Protein AF-A0AAW5SA44-F1 (afdb_monomer_lite)

Secondary structure (DSSP, 8-state):
-PPP-EEEEE-TTSEEEEEE--TTSSS--BSHHHHHHHHHHHHHHHHTGGG--EEEEEESSSSSB--B-HHHHTT--GGGHHHHHHHHHHHHHHHHHHHTSSS-EEEEE-S-EETHHHHHHHTSSEEEEE--TT--EE-GGGGGT---TTTHHHHHHHHHHHHHIIIIIITTT--B-HHHHHHTTS-SEEESSSTTHHHHHHHHHHH-TT--S-TTTSTT---TT--TTSHHHHTTTTHHHHHHHHHHTT---HHHHHHHHHHHHHTTS-HHHHHHHHHHHHHHHHTSHHHHHHHIIIIIIHHHHHTTTTSPTT-PPPPP-EEEEE--SHHHHHHHHHHHHHT-EEEEE-SSHHHHHHHHHHHHHHHHHHHHTTSS-HHHHHHHHHTEEEES-GGGGTT--EEEE---S-HHHHHHHHHTTTTTS-TT-EEEE--SSS-HHHHHTTSS-GGGEEEEEE-SSTTT--EEEEEE-TT--HHHHHHHHHHHHHTT-EEEEEE--TTTTHHHHHHHHHHHHHHHHHH-

Sequence (524 aa):
MAENTIKWDKDADGIVTLTLDDPTGSANVMNEHYKESMHNAVERLVAEKDSITGVVITSAKKTFFAGGDLKSMINLGPENAGEAFDTVEAVKRDLRALETLGKPVVAAINGAALGGGLEIALACHHRIAADVKGLVVGLPEVTLGLLPGGGGVTRTVRMFGIQNAFMNILSQGTRFKPDKAKEIGLVDELVGSVEELVPAAKAWIKANPDAHEQPWDKKGYKMPGGTPSSPALAGILPSFPALLKKQLKGAPMPAPRAILDAAVEGAQVDFDTASRIESRYFTQLVTGQVAKNMIQAFFFDLQHINGGGSRPEGIEPVKINKIGVLGAGMMGAGIAYVSAKAGFDVVLKDVSLEAAQKGKGYSEKLEAKALQRGKTTEEKSKSLLDRITPTADAADFKGVDFVIEAVFENQELKHKVFQEIEDIVEPNALLGSNTSTLPITGLATGVKRQEDFIGIHFFSPVDKMPLVEIIKGEKTSDEALARVFDYTLAIGKTPIVVNDSRGFFTSRVIGTFVNEALAMLGEG

InterPro domains:
  IPR001753 Enoyl-CoA hydratase/isomerase-like domain [PF00378] (13-205)
  IPR006176 3-hydroxyacyl-CoA dehydrogenase, NAD binding [PF02737] (322-500)
  IPR029045 ClpP/crotonase-like domain superfamily [SSF52096] (3-303)
  IPR036291 NAD(P)-binding domain superfamily [SSF51735] (319-501)
  IPR050136 Fatty acid oxidation complex subunit alpha [PTHR43612] (3-524)

Foldseek 3Di:
DADQQWDWDADPQQEIETEGHRPVDLFAALDPNCLVNLLVVLVVCLVCVVSHLEYEYAYPHQFGHDYHDLVVLLPAAPVCLVVLLVSLLSLLVSLQSNLQSQWAYEYLTQAEQEQVSLLSRLSGLAYEYEQDPHGKYARQLLLLLFFSLNCLLLSLCQVANLPCCLPPGTLHGDIDHPVVCCVSVSHVYYDHHSVVRVVVRVVVRVVCSRSRHHLQRDDPRAGHQGACPDPRCVVCVVCVVVVVCVVCVVPPRCHSVLSSVLNNVLSVDRSSVSSSSSSSSRSVRSNDPSSSVSCCVVPVVLCCQVVCVPADPPADADDFAEEEEEFLPQVSLLVLLLCLLLPHQYEYEYQALVSQVVSLVVNVVVLVVCVVVVNDDPVSSVSSSVSYHYDHDLLVLAAGQEYEYDDDQDLVVLLVSCVSNCVNHDVNHAAEYQHQFDWQQSSLVSHDCSQRGWYFHADPPNNPAQETETEDHPNHHSNNVNNSSVVSVSSRHGYDYFYTDGRTPPRVVVVVVVVVVVVVVVVD

Organism: Mycobacterium bouchedurhonense (NCBI:txid701041)

pLDDT: mean 97.74, std 2.61, range [55.84, 98.94]

Radius of gyration: 27.09 Å; chains: 1; bounding box: 65×68×72 Å

Structure (mmCIF, N/CA/C/O backbone):
data_AF-A0AAW5SA44-F1
#
_entry.id   AF-A0AAW5SA44-F1
#
loop_
_atom_site.group_PDB
_atom_site.id
_atom_site.type_symbol
_atom_site.label_atom_id
_atom_site.label_alt_id
_atom_site.label_comp_id
_atom_site.label_asym_id
_atom_site.label_entity_id
_atom_site.label_seq_id
_atom_site.pdbx_PDB_ins_code
_atom_site.Cartn_x
_atom_site.Cartn_y
_atom_site.Cartn_z
_atom_site.occupancy
_atom_site.B_iso_or_equiv
_atom_site.auth_seq_id
_atom_site.auth_comp_id
_atom_site.auth_asym_id
_atom_site.auth_atom_id
_atom_site.pdbx_PDB_model_num
ATOM 1 N N . MET A 1 1 ? 29.058 -17.565 1.183 1.00 55.84 1 MET A N 1
ATOM 2 C CA . MET A 1 1 ? 28.780 -17.842 -0.242 1.00 55.84 1 MET A CA 1
ATOM 3 C C . MET A 1 1 ? 27.317 -17.539 -0.460 1.00 55.84 1 MET A C 1
ATOM 5 O O . MET A 1 1 ? 26.548 -17.830 0.453 1.00 55.84 1 MET A O 1
ATOM 9 N N . ALA A 1 2 ? 26.940 -16.912 -1.572 1.00 70.69 2 ALA A N 1
ATOM 10 C CA . ALA A 1 2 ? 25.526 -16.719 -1.848 1.00 70.69 2 ALA A CA 1
ATOM 11 C C . ALA A 1 2 ? 24.844 -18.061 -2.127 1.00 70.69 2 ALA A C 1
ATOM 13 O O . ALA A 1 2 ? 25.444 -18.959 -2.719 1.00 70.69 2 ALA A O 1
ATOM 14 N N . GLU A 1 3 ? 23.595 -18.199 -1.692 1.00 87.25 3 GLU A N 1
ATOM 15 C CA . GLU A 1 3 ? 22.760 -19.327 -2.092 1.00 87.25 3 GLU A CA 1
ATOM 16 C C . GLU A 1 3 ? 22.156 -19.048 -3.471 1.00 87.25 3 GLU A C 1
ATOM 18 O O . GLU A 1 3 ? 21.780 -17.915 -3.774 1.00 87.25 3 GLU A O 1
ATOM 23 N N . ASN A 1 4 ? 22.066 -20.075 -4.321 1.00 94.56 4 ASN A N 1
ATOM 24 C CA . ASN A 1 4 ? 21.413 -19.926 -5.617 1.00 94.56 4 ASN A CA 1
ATOM 25 C C . ASN A 1 4 ? 19.894 -19.806 -5.424 1.00 94.56 4 ASN A C 1
ATOM 27 O O . ASN A 1 4 ? 19.254 -20.710 -4.889 1.00 94.56 4 ASN A O 1
ATOM 31 N N . THR A 1 5 ? 19.324 -18.712 -5.918 1.00 97.38 5 THR A N 1
ATOM 32 C CA . THR A 1 5 ? 17.896 -18.373 -5.805 1.00 97.38 5 THR A CA 1
ATOM 33 C C . THR A 1 5 ? 17.118 -18.629 -7.093 1.00 97.38 5 THR A C 1
ATOM 35 O O . THR A 1 5 ? 15.909 -18.406 -7.127 1.00 97.38 5 THR A O 1
ATOM 38 N N . ILE A 1 6 ? 17.778 -19.081 -8.167 1.00 98.56 6 ILE A N 1
ATOM 39 C CA . ILE A 1 6 ? 17.151 -19.283 -9.476 1.00 98.56 6 ILE A CA 1
ATOM 40 C C . ILE A 1 6 ? 17.333 -20.728 -9.927 1.00 98.56 6 ILE A C 1
ATOM 42 O O . ILE A 1 6 ? 18.444 -21.209 -10.168 1.00 98.56 6 ILE A O 1
ATOM 46 N N . LYS A 1 7 ? 16.210 -21.430 -10.082 1.00 98.50 7 LYS A N 1
ATOM 47 C CA . LYS A 1 7 ? 16.179 -22.752 -10.712 1.00 98.50 7 LYS A CA 1
ATOM 48 C C . LYS A 1 7 ? 16.150 -22.582 -12.226 1.00 98.50 7 LYS A C 1
ATOM 50 O O . LYS A 1 7 ? 15.370 -21.786 -12.745 1.00 98.50 7 LYS A O 1
ATOM 55 N N . TRP A 1 8 ? 16.987 -23.355 -12.907 1.00 98.62 8 TRP A N 1
ATOM 56 C CA . TRP A 1 8 ? 17.135 -23.342 -14.357 1.00 98.62 8 TRP A CA 1
ATOM 57 C C . TRP A 1 8 ? 16.566 -24.622 -14.964 1.00 98.62 8 TRP A C 1
ATOM 59 O O . TRP A 1 8 ? 17.039 -25.711 -14.641 1.00 98.62 8 TRP A O 1
ATOM 69 N N . ASP A 1 9 ? 15.615 -24.487 -15.881 1.00 98.69 9 ASP A N 1
ATOM 70 C CA . ASP A 1 9 ? 15.056 -25.588 -16.668 1.00 98.69 9 ASP A CA 1
ATOM 71 C C . ASP A 1 9 ? 15.071 -25.208 -18.152 1.00 98.69 9 ASP A C 1
ATOM 73 O O . ASP A 1 9 ? 14.614 -24.124 -18.499 1.00 98.69 9 ASP A O 1
ATOM 77 N N . LYS A 1 10 ? 15.613 -26.057 -19.030 1.00 98.62 10 LYS A N 1
ATOM 78 C CA . LYS A 1 10 ? 15.575 -25.853 -20.488 1.00 98.62 10 LYS A CA 1
ATOM 79 C C . LYS A 1 10 ? 14.832 -27.023 -21.109 1.00 98.62 10 LYS A C 1
ATOM 81 O O . LYS A 1 10 ? 15.277 -28.162 -20.969 1.00 98.62 10 LYS A O 1
ATOM 86 N N . ASP A 1 11 ? 13.723 -26.744 -21.783 1.00 98.12 11 ASP A N 1
ATOM 87 C CA . ASP A 1 11 ? 12.923 -27.791 -22.413 1.00 98.12 11 ASP A CA 1
ATOM 88 C C . ASP A 1 11 ? 13.463 -28.214 -23.790 1.00 98.12 11 ASP A C 1
ATOM 90 O O . ASP A 1 11 ? 14.444 -27.672 -24.306 1.00 98.12 11 ASP A O 1
ATOM 94 N N . ALA A 1 12 ? 12.819 -29.222 -24.384 1.00 97.81 12 ALA A N 1
ATOM 95 C CA . ALA A 1 12 ? 13.194 -29.760 -25.689 1.00 97.81 12 ALA A CA 1
ATOM 96 C C . ALA A 1 12 ? 13.005 -28.759 -26.847 1.00 97.81 12 ALA A C 1
ATOM 98 O O . ALA A 1 12 ? 13.610 -28.943 -27.900 1.00 97.81 12 ALA A O 1
ATOM 99 N N . ASP A 1 13 ? 12.202 -27.707 -26.653 1.00 97.44 13 ASP A N 1
ATOM 100 C CA . ASP A 1 13 ? 11.990 -26.640 -27.634 1.00 97.44 13 ASP A CA 1
ATOM 101 C C . ASP A 1 13 ? 13.023 -25.507 -27.482 1.00 97.44 13 ASP A C 1
ATOM 103 O O . ASP A 1 13 ? 12.982 -24.523 -28.224 1.00 97.44 13 ASP A O 1
ATOM 107 N N . GLY A 1 14 ? 13.951 -25.624 -26.524 1.00 98.12 14 GLY A N 1
ATOM 108 C CA . GLY A 1 14 ? 14.973 -24.622 -26.232 1.00 98.12 14 GLY A CA 1
ATOM 109 C C . GLY A 1 14 ? 14.460 -23.437 -25.412 1.00 98.12 14 GLY A C 1
ATOM 110 O O . GLY A 1 14 ? 15.155 -22.423 -25.325 1.00 98.12 14 GLY A O 1
ATOM 111 N N . ILE A 1 15 ? 13.271 -23.525 -24.808 1.00 98.81 15 ILE A N 1
ATOM 112 C CA . ILE A 1 15 ? 12.760 -22.468 -23.932 1.00 98.81 15 ILE A CA 1
ATOM 113 C C . ILE A 1 15 ? 13.328 -22.679 -22.529 1.00 98.81 15 ILE A C 1
ATOM 115 O O . ILE A 1 15 ? 13.166 -23.743 -21.927 1.00 98.81 15 ILE A O 1
ATOM 119 N N . VAL A 1 16 ? 13.971 -21.644 -21.991 1.00 98.88 16 VAL A N 1
ATOM 120 C CA . VAL A 1 16 ? 14.503 -21.648 -20.625 1.00 98.88 16 VAL A CA 1
ATOM 121 C C . VAL A 1 16 ? 13.463 -21.087 -19.663 1.00 98.88 16 VAL A C 1
ATOM 123 O O . VAL A 1 16 ? 12.975 -19.981 -19.852 1.00 98.88 16 VAL A O 1
ATOM 126 N N . THR A 1 17 ? 13.139 -21.816 -18.601 1.00 98.94 17 THR A N 1
ATOM 127 C CA . THR A 1 17 ? 12.339 -21.318 -17.478 1.00 98.94 17 THR A CA 1
ATOM 128 C C . THR A 1 17 ? 13.262 -21.006 -16.303 1.00 98.94 17 THR A C 1
ATOM 130 O O . THR A 1 17 ? 13.937 -21.894 -15.780 1.00 98.94 17 THR A O 1
ATOM 133 N N . LEU A 1 18 ? 13.286 -19.738 -15.895 1.00 98.88 18 LEU A N 1
ATOM 134 C CA . LEU A 1 18 ? 13.956 -19.250 -14.695 1.00 98.88 18 LEU A CA 1
ATOM 135 C C . LEU A 1 18 ? 12.923 -19.121 -13.577 1.00 98.88 18 LEU A C 1
ATOM 137 O O . LEU A 1 18 ? 12.064 -18.238 -13.612 1.00 98.88 18 LEU A O 1
ATOM 141 N N . THR A 1 19 ? 13.004 -20.002 -12.583 1.00 98.88 19 THR A N 1
ATOM 142 C CA . THR A 1 19 ? 12.081 -19.995 -11.442 1.00 98.88 19 THR A CA 1
ATOM 143 C C . THR A 1 19 ? 12.764 -19.389 -10.225 1.00 98.88 19 THR A C 1
ATOM 145 O O . THR A 1 19 ? 13.678 -19.992 -9.659 1.00 98.88 19 THR A O 1
ATOM 148 N N . LEU A 1 20 ? 12.301 -18.203 -9.826 1.00 98.75 20 LEU A N 1
ATOM 149 C CA . LEU A 1 20 ? 12.769 -17.455 -8.661 1.00 98.75 20 LEU A CA 1
ATOM 150 C C . LEU A 1 20 ? 12.257 -18.117 -7.371 1.00 98.75 20 LEU A C 1
ATOM 152 O O . LEU A 1 20 ? 11.045 -18.243 -7.161 1.00 98.75 20 LEU A O 1
ATOM 156 N N . ASP A 1 21 ? 13.175 -18.548 -6.513 1.00 98.38 21 ASP A N 1
ATOM 157 C CA . ASP A 1 21 ? 12.880 -19.291 -5.291 1.00 98.38 21 ASP A CA 1
ATOM 158 C C . ASP A 1 21 ? 13.992 -19.110 -4.247 1.00 98.38 21 ASP A C 1
ATOM 160 O O . ASP A 1 21 ? 14.782 -20.019 -4.005 1.00 98.38 21 ASP A O 1
ATOM 164 N N . ASP A 1 22 ? 14.068 -17.929 -3.629 1.00 97.50 22 ASP A N 1
ATOM 165 C CA . ASP A 1 22 ? 15.044 -17.653 -2.569 1.00 97.50 22 ASP A CA 1
ATOM 166 C C . ASP A 1 22 ? 14.786 -18.563 -1.346 1.00 97.50 22 ASP A C 1
ATOM 168 O O . ASP A 1 22 ? 13.740 -18.431 -0.698 1.00 97.50 22 ASP A O 1
ATOM 172 N N . PRO A 1 23 ? 15.683 -19.506 -1.010 1.00 95.31 23 PRO A N 1
ATOM 173 C CA . PRO A 1 23 ? 15.482 -20.444 0.099 1.00 95.31 23 PRO A CA 1
ATOM 174 C C . PRO A 1 23 ? 15.553 -19.776 1.482 1.00 95.31 23 PRO A C 1
ATOM 176 O O . PRO A 1 23 ? 15.080 -20.355 2.460 1.00 95.31 23 PRO A O 1
ATOM 179 N N . THR A 1 24 ? 16.093 -18.558 1.574 1.00 94.25 24 THR A N 1
ATOM 180 C CA . THR A 1 24 ? 16.321 -17.849 2.842 1.00 94.25 24 THR A CA 1
ATOM 181 C C . THR A 1 24 ? 15.087 -17.098 3.351 1.00 94.25 24 THR A C 1
ATOM 183 O O . THR A 1 24 ? 15.065 -16.626 4.491 1.00 94.25 24 THR A O 1
ATOM 186 N N . GLY A 1 25 ? 14.035 -16.991 2.532 1.00 91.88 25 GLY A N 1
ATOM 187 C CA . GLY A 1 25 ? 12.852 -16.196 2.844 1.00 91.88 25 GLY A CA 1
ATOM 188 C C . GLY A 1 25 ? 11.547 -16.734 2.261 1.00 91.88 25 GLY A C 1
ATOM 189 O O . GLY A 1 25 ? 11.496 -17.581 1.369 1.00 91.88 25 GLY A O 1
ATOM 190 N N . SER A 1 26 ? 10.437 -16.196 2.770 1.00 92.75 26 SER A N 1
ATOM 191 C CA . SER A 1 26 ? 9.086 -16.501 2.278 1.00 92.75 26 SER A CA 1
ATOM 192 C C . SER A 1 26 ? 8.717 -15.748 0.992 1.00 92.75 26 SER A C 1
ATOM 194 O O . SER A 1 26 ? 7.693 -16.053 0.377 1.00 92.75 26 SER A O 1
ATOM 196 N N . ALA A 1 27 ? 9.545 -14.788 0.572 1.00 95.88 27 ALA A N 1
ATOM 197 C CA . ALA A 1 27 ? 9.389 -14.000 -0.642 1.00 95.88 27 ALA A CA 1
ATOM 198 C C . ALA A 1 27 ? 10.753 -13.758 -1.299 1.00 95.88 27 ALA A C 1
ATOM 200 O O . ALA A 1 27 ? 11.758 -13.629 -0.605 1.00 95.88 27 ALA A O 1
ATOM 201 N N . ASN A 1 28 ? 10.760 -13.647 -2.627 1.00 98.31 28 ASN A N 1
ATOM 202 C CA . ASN A 1 28 ? 11.947 -13.249 -3.380 1.00 98.31 28 ASN A CA 1
ATOM 203 C C . ASN A 1 28 ? 12.173 -11.737 -3.230 1.00 98.31 28 ASN A C 1
ATOM 205 O O . ASN A 1 28 ? 11.226 -10.961 -3.400 1.00 98.31 28 ASN A O 1
ATOM 209 N N . VAL A 1 29 ? 13.405 -11.322 -2.939 1.00 97.50 29 VAL A N 1
ATOM 210 C CA . VAL A 1 29 ? 13.811 -9.913 -2.799 1.00 97.50 29 VAL A CA 1
ATOM 211 C C . VAL A 1 29 ? 15.125 -9.662 -3.533 1.00 97.50 29 VAL A C 1
ATOM 213 O O . VAL A 1 29 ? 15.903 -10.583 -3.764 1.00 97.50 29 VAL A O 1
ATOM 216 N N . MET A 1 30 ? 15.389 -8.410 -3.900 1.00 96.88 30 MET A N 1
ATOM 217 C CA . MET A 1 30 ? 16.596 -8.000 -4.625 1.00 96.88 30 MET A CA 1
ATOM 218 C C . MET A 1 30 ? 17.786 -7.843 -3.663 1.00 96.88 30 MET A C 1
ATOM 220 O O . MET A 1 30 ? 18.301 -6.744 -3.462 1.00 96.88 30 MET A O 1
ATOM 224 N N . ASN A 1 31 ? 18.159 -8.945 -3.013 1.00 95.62 31 ASN A N 1
ATOM 225 C CA . ASN A 1 31 ? 19.308 -9.070 -2.114 1.00 95.62 31 ASN A CA 1
ATOM 226 C C . ASN A 1 31 ? 20.566 -9.534 -2.880 1.00 95.62 31 ASN A C 1
ATOM 228 O O . ASN A 1 31 ? 20.547 -9.701 -4.101 1.00 95.62 31 ASN A O 1
ATOM 232 N N . GLU A 1 32 ? 21.669 -9.759 -2.162 1.00 95.31 32 GLU A N 1
ATOM 233 C CA . GLU A 1 32 ? 22.916 -10.263 -2.755 1.00 95.31 32 GLU A CA 1
ATOM 234 C C . GLU A 1 32 ? 22.737 -11.619 -3.454 1.00 95.31 32 GLU A C 1
ATOM 236 O O . GLU A 1 32 ? 23.250 -11.819 -4.552 1.00 95.31 32 GLU A O 1
ATOM 241 N N . HIS A 1 33 ? 21.945 -12.521 -2.866 1.00 95.75 33 HIS A N 1
ATOM 242 C CA . HIS A 1 33 ? 21.687 -13.847 -3.426 1.00 95.75 33 HIS A CA 1
ATOM 243 C C . HIS A 1 33 ? 20.988 -13.777 -4.783 1.00 95.75 33 HIS A C 1
ATOM 245 O O . HIS A 1 33 ? 21.407 -14.441 -5.732 1.00 95.75 33 HIS A O 1
ATOM 251 N N . TYR A 1 34 ? 19.962 -12.935 -4.903 1.00 97.94 34 TYR A N 1
ATOM 252 C CA . TYR A 1 34 ? 19.300 -12.664 -6.173 1.00 97.94 34 TYR A CA 1
ATOM 253 C C . TYR A 1 34 ? 20.266 -12.071 -7.199 1.00 97.94 34 TYR A C 1
ATOM 255 O O . TYR A 1 34 ? 20.291 -12.549 -8.331 1.00 97.94 34 TYR A O 1
ATOM 263 N N . LYS A 1 35 ? 21.062 -11.059 -6.821 1.00 97.12 35 LYS A N 1
ATOM 264 C CA . LYS A 1 35 ? 21.993 -10.395 -7.747 1.00 97.12 35 LYS A CA 1
ATOM 265 C C . LYS A 1 35 ? 22.977 -11.395 -8.350 1.00 97.12 35 LYS A C 1
ATOM 267 O O . LYS A 1 35 ? 23.066 -11.490 -9.568 1.00 97.12 35 LYS A O 1
ATOM 272 N N . GLU A 1 36 ? 23.648 -12.185 -7.513 1.00 97.88 36 GLU A N 1
ATOM 273 C CA . GLU A 1 36 ? 24.603 -13.195 -7.981 1.00 97.88 36 GLU A CA 1
ATOM 274 C C . GLU A 1 36 ? 23.913 -14.284 -8.821 1.00 97.88 36 GLU A C 1
ATOM 276 O O . GLU A 1 36 ? 24.396 -14.657 -9.890 1.00 97.88 36 GLU A O 1
ATOM 281 N N . SER A 1 37 ? 22.739 -14.761 -8.391 1.00 98.44 37 SER A N 1
ATOM 282 C CA . SER A 1 37 ? 21.995 -15.805 -9.113 1.00 98.44 37 SER A CA 1
ATOM 283 C C . SER A 1 37 ? 21.502 -15.334 -10.483 1.00 98.44 37 SER A C 1
ATOM 285 O O . SER A 1 37 ? 21.607 -16.072 -11.462 1.00 98.44 37 SER A O 1
ATOM 287 N N . MET A 1 38 ? 20.958 -14.115 -10.561 1.00 98.56 38 MET A N 1
ATOM 288 C CA . MET A 1 38 ? 20.470 -13.527 -11.808 1.00 98.56 38 MET A CA 1
ATOM 289 C C . MET A 1 38 ? 21.624 -13.237 -12.758 1.00 98.56 38 MET A C 1
ATOM 291 O O . MET A 1 38 ? 21.518 -13.574 -13.933 1.00 98.56 38 MET A O 1
ATOM 295 N N . HIS A 1 39 ? 22.736 -12.701 -12.254 1.00 98.50 39 HIS A N 1
ATOM 296 C CA . HIS A 1 39 ? 23.935 -12.485 -13.054 1.00 98.50 39 HIS A CA 1
ATOM 297 C C . HIS A 1 39 ? 24.415 -13.791 -13.703 1.00 98.50 39 HIS A C 1
ATOM 299 O O . HIS A 1 39 ? 24.497 -13.880 -14.927 1.00 98.50 39 HIS A O 1
ATOM 305 N N . ASN A 1 40 ? 24.602 -14.846 -12.902 1.00 98.56 40 ASN A N 1
ATOM 306 C CA . ASN A 1 40 ? 25.014 -16.165 -13.391 1.00 98.56 40 ASN A CA 1
ATOM 307 C C . ASN A 1 40 ? 24.010 -16.761 -14.394 1.00 98.56 40 ASN A C 1
ATOM 309 O O . ASN A 1 40 ? 24.399 -17.376 -15.390 1.00 98.56 40 ASN A O 1
ATOM 313 N N . ALA A 1 41 ? 22.707 -16.584 -14.152 1.00 98.75 41 ALA A N 1
ATOM 314 C CA . ALA A 1 41 ? 21.671 -17.022 -15.078 1.00 98.75 41 ALA A CA 1
ATOM 315 C C . ALA A 1 41 ? 21.763 -16.266 -16.417 1.00 98.75 41 ALA A C 1
ATOM 317 O O . ALA A 1 41 ? 21.749 -16.880 -17.483 1.00 98.75 41 ALA A O 1
ATOM 318 N N . VAL A 1 42 ? 21.906 -14.944 -16.388 1.00 98.56 42 VAL A N 1
ATOM 319 C CA . VAL A 1 42 ? 22.016 -14.120 -17.596 1.00 98.56 42 VAL A CA 1
ATOM 320 C C . VAL A 1 42 ? 23.297 -14.429 -18.373 1.00 98.56 42 VAL A C 1
ATOM 322 O O . VAL A 1 42 ? 23.230 -14.601 -19.590 1.00 98.56 42 VAL A O 1
ATOM 325 N N . GLU A 1 43 ? 24.442 -14.598 -17.708 1.00 98.56 43 GLU A N 1
ATOM 326 C CA . GLU A 1 43 ? 25.677 -15.037 -18.371 1.00 98.56 43 GLU A CA 1
ATOM 327 C C . GLU A 1 43 ? 25.490 -16.385 -19.074 1.00 98.56 43 GLU A C 1
ATOM 329 O O . GLU A 1 43 ? 25.887 -16.557 -20.230 1.00 98.56 43 GLU A O 1
ATOM 334 N N . ARG A 1 44 ? 24.804 -17.326 -18.417 1.00 98.62 44 ARG A N 1
ATOM 335 C CA . ARG A 1 44 ? 24.471 -18.620 -19.012 1.00 98.62 44 ARG A CA 1
ATOM 336 C C . ARG A 1 44 ? 23.517 -18.490 -20.204 1.00 98.62 44 ARG A C 1
ATOM 338 O O . ARG A 1 44 ? 23.704 -19.199 -21.191 1.00 98.62 44 ARG A O 1
ATOM 345 N N . LEU A 1 45 ? 22.534 -17.584 -20.155 1.00 98.69 45 LEU A N 1
ATOM 346 C CA . LEU A 1 45 ? 21.631 -17.312 -21.285 1.00 98.69 45 LEU A CA 1
ATOM 347 C C . LEU A 1 45 ? 22.424 -16.813 -22.499 1.00 98.69 45 LEU A C 1
ATOM 349 O O . LEU A 1 45 ? 22.190 -17.268 -23.617 1.00 98.69 45 LEU A O 1
ATOM 353 N N . VAL A 1 46 ? 23.384 -15.911 -22.279 1.00 98.00 46 VAL A N 1
ATOM 354 C CA . VAL A 1 46 ? 24.252 -15.376 -23.337 1.00 98.00 46 VAL A CA 1
ATOM 355 C C . VAL A 1 46 ? 25.177 -16.461 -23.896 1.00 98.00 46 VAL A C 1
ATOM 357 O O . VAL A 1 46 ? 25.337 -16.558 -25.114 1.00 98.00 46 VAL A O 1
ATOM 360 N N . ALA A 1 47 ? 25.758 -17.297 -23.033 1.00 98.38 47 ALA A N 1
ATOM 361 C CA . ALA A 1 47 ? 26.658 -18.375 -23.436 1.00 98.38 47 ALA A CA 1
ATOM 362 C C . ALA A 1 47 ? 25.945 -19.488 -24.226 1.00 98.38 47 ALA A C 1
ATOM 364 O O . ALA A 1 47 ? 26.492 -20.002 -25.199 1.00 98.38 47 ALA A O 1
ATOM 365 N N . GLU A 1 48 ? 24.717 -19.851 -23.842 1.00 98.19 48 GLU A N 1
ATOM 366 C CA . GLU A 1 48 ? 23.932 -20.920 -24.478 1.00 98.19 48 GLU A CA 1
ATOM 367 C C . GLU A 1 48 ? 22.954 -20.413 -25.561 1.00 98.19 48 GLU A C 1
ATOM 369 O O . GLU A 1 48 ? 22.123 -21.193 -26.045 1.00 98.19 48 GLU A O 1
ATOM 374 N N . LYS A 1 49 ? 23.053 -19.134 -25.963 1.00 96.19 49 LYS A N 1
ATOM 375 C CA . LYS A 1 49 ? 22.072 -18.414 -26.804 1.00 96.19 49 LYS A CA 1
ATOM 376 C C . LYS A 1 49 ? 21.668 -19.134 -28.095 1.00 96.19 49 LYS A C 1
ATOM 378 O O . LYS A 1 49 ? 20.527 -19.008 -28.536 1.00 96.19 49 LYS A O 1
ATOM 383 N N . ASP A 1 50 ? 22.589 -19.886 -28.699 1.00 97.62 50 ASP A N 1
ATOM 384 C CA . ASP A 1 50 ? 22.370 -20.568 -29.981 1.00 97.62 50 ASP A CA 1
ATOM 385 C C . ASP A 1 50 ? 21.390 -21.743 -29.838 1.00 97.62 50 ASP A C 1
ATOM 387 O O . ASP A 1 50 ? 20.711 -22.110 -30.793 1.00 97.62 50 ASP A O 1
ATOM 391 N N . SER A 1 51 ? 21.280 -22.303 -28.628 1.00 97.94 51 SER A N 1
ATOM 392 C CA . SER A 1 51 ? 20.345 -23.382 -28.284 1.00 97.94 51 SER A CA 1
ATOM 393 C C . SER A 1 51 ? 19.069 -22.897 -27.588 1.00 97.94 51 SER A C 1
ATOM 395 O O . SER A 1 51 ? 18.228 -23.717 -27.223 1.00 97.94 51 SER A O 1
ATOM 397 N N . ILE A 1 52 ? 18.939 -21.584 -27.369 1.00 98.62 52 ILE A N 1
ATOM 398 C CA . ILE A 1 52 ? 17.820 -20.974 -26.651 1.00 98.62 52 ILE A CA 1
ATOM 399 C C . ILE A 1 52 ? 16.880 -20.295 -27.648 1.00 98.62 52 ILE A C 1
ATOM 401 O O . ILE A 1 52 ? 17.298 -19.517 -28.512 1.00 98.62 52 ILE A O 1
ATOM 405 N N . THR A 1 53 ? 15.588 -20.579 -27.517 1.00 98.56 53 THR A N 1
ATOM 406 C CA . THR A 1 53 ? 14.523 -20.034 -28.374 1.00 98.56 53 THR A CA 1
ATOM 407 C C . THR A 1 53 ? 13.675 -18.980 -27.665 1.00 98.56 53 THR A C 1
A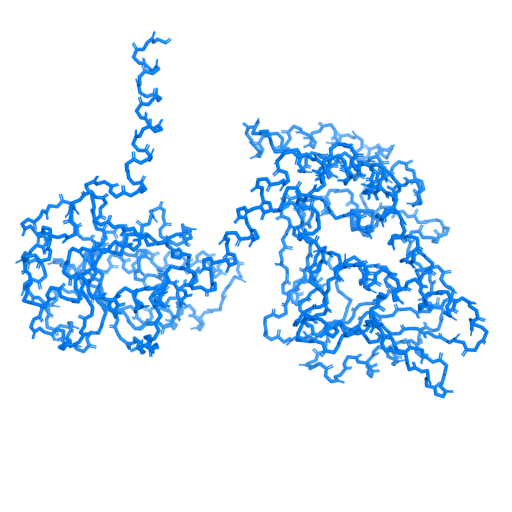TOM 409 O O . THR A 1 53 ? 13.107 -18.120 -28.329 1.00 98.56 53 THR A O 1
ATOM 412 N N . GLY A 1 54 ? 13.652 -18.978 -26.332 1.00 98.75 54 GLY A N 1
ATOM 413 C CA . GLY A 1 54 ? 12.979 -17.972 -25.515 1.00 98.75 54 GLY A CA 1
ATOM 414 C C . GLY A 1 54 ? 13.196 -18.208 -24.025 1.00 98.75 54 GLY A C 1
ATOM 415 O O . GLY A 1 54 ? 13.778 -19.218 -23.625 1.00 98.75 54 GLY A O 1
ATOM 416 N N . VAL A 1 55 ? 12.729 -17.273 -23.200 1.00 98.94 55 VAL A N 1
ATOM 417 C CA . VAL A 1 55 ? 12.874 -17.335 -21.740 1.00 98.94 55 VAL A CA 1
ATOM 418 C C . VAL A 1 55 ? 11.539 -17.056 -21.049 1.00 98.94 55 VAL A C 1
ATOM 420 O O . VAL A 1 55 ? 10.828 -16.121 -21.402 1.00 98.94 55 VAL A O 1
ATOM 423 N N . VAL A 1 56 ? 11.205 -17.838 -20.028 1.00 98.94 56 VAL A N 1
ATOM 424 C CA . VAL A 1 56 ? 10.100 -17.574 -19.102 1.00 98.94 56 VAL A CA 1
ATOM 425 C C . VAL A 1 56 ? 10.685 -17.274 -17.728 1.00 98.94 56 VAL A C 1
ATOM 427 O O . VAL A 1 56 ? 11.479 -18.060 -17.220 1.00 98.94 56 VAL A O 1
ATOM 430 N N . ILE A 1 57 ? 10.279 -16.171 -17.104 1.00 98.94 57 ILE A N 1
ATOM 431 C CA . ILE A 1 57 ? 10.598 -15.869 -15.703 1.00 98.94 57 ILE A CA 1
ATOM 432 C C . ILE A 1 57 ? 9.348 -16.089 -14.863 1.00 98.94 57 ILE A C 1
ATOM 434 O O . ILE A 1 57 ? 8.307 -15.490 -15.124 1.00 98.94 57 ILE A O 1
ATOM 438 N N . THR A 1 58 ? 9.444 -16.932 -13.839 1.00 98.88 58 THR A N 1
ATOM 439 C CA . THR A 1 58 ? 8.344 -17.222 -12.911 1.00 98.88 58 THR A CA 1
ATOM 440 C C . THR A 1 58 ? 8.850 -17.346 -11.473 1.00 98.88 58 THR A C 1
ATOM 442 O O . THR A 1 58 ? 10.042 -17.204 -11.217 1.00 98.88 58 THR A O 1
ATOM 445 N N . SER A 1 59 ? 7.961 -17.589 -10.513 1.00 98.75 59 SER A N 1
ATOM 446 C CA . SER A 1 59 ? 8.300 -17.706 -9.091 1.00 98.75 59 SER A CA 1
ATOM 447 C C . SER A 1 59 ? 7.668 -18.947 -8.473 1.00 98.75 59 SER A C 1
ATOM 449 O O . SER A 1 59 ? 6.527 -19.290 -8.775 1.00 98.75 59 SER A O 1
ATOM 451 N N . ALA A 1 60 ? 8.404 -19.592 -7.566 1.00 98.31 60 ALA A N 1
ATOM 452 C CA . ALA A 1 60 ? 7.896 -20.694 -6.748 1.00 98.31 60 ALA A CA 1
ATOM 453 C C . ALA A 1 60 ? 7.263 -20.226 -5.419 1.00 98.31 60 ALA A C 1
ATOM 455 O O . ALA A 1 60 ? 6.755 -21.044 -4.651 1.00 98.31 60 ALA A O 1
ATOM 456 N N . LYS A 1 61 ? 7.301 -18.922 -5.112 1.00 97.94 61 LYS A N 1
ATOM 457 C CA . LYS A 1 61 ? 6.715 -18.346 -3.889 1.00 97.94 61 LYS A CA 1
ATOM 458 C C . LYS A 1 61 ? 5.238 -17.992 -4.094 1.00 97.94 61 LYS A C 1
ATOM 460 O O . LYS A 1 61 ? 4.737 -17.990 -5.209 1.00 97.94 61 LYS A O 1
ATOM 465 N N . LYS A 1 62 ? 4.529 -17.623 -3.017 1.00 96.50 62 LYS A N 1
ATOM 466 C CA . LYS A 1 62 ? 3.144 -17.097 -3.109 1.00 96.50 62 LYS A CA 1
ATOM 467 C C . LYS A 1 62 ? 3.065 -15.749 -3.837 1.00 96.50 62 LYS A C 1
ATOM 469 O O . LYS A 1 62 ? 2.030 -15.403 -4.396 1.00 96.50 62 LYS A O 1
ATOM 474 N N . THR A 1 63 ? 4.133 -14.962 -3.771 1.00 97.31 63 THR A N 1
ATOM 475 C CA . THR A 1 63 ? 4.304 -13.718 -4.525 1.00 97.31 63 THR A CA 1
ATOM 476 C C . THR A 1 63 ? 5.275 -13.950 -5.678 1.00 97.31 63 THR A C 1
ATOM 478 O O . THR A 1 63 ? 6.076 -14.885 -5.647 1.00 97.31 63 THR A O 1
ATOM 481 N N . PHE A 1 64 ? 5.224 -13.097 -6.700 1.00 98.69 64 PHE A N 1
ATOM 482 C CA . PHE A 1 64 ? 6.197 -13.160 -7.784 1.00 98.69 64 PHE A CA 1
ATOM 483 C C . PHE A 1 64 ? 7.563 -12.695 -7.268 1.00 98.69 64 PHE A C 1
ATOM 485 O O . PHE A 1 64 ? 8.517 -13.472 -7.202 1.00 98.69 64 PHE A O 1
ATOM 492 N N . PHE A 1 65 ? 7.631 -11.438 -6.818 1.00 98.69 65 PHE A N 1
ATOM 493 C CA . PHE A 1 65 ? 8.849 -10.825 -6.295 1.00 98.69 65 PHE A CA 1
ATOM 494 C C . PHE A 1 65 ? 8.514 -9.531 -5.529 1.00 98.69 65 PHE A C 1
ATOM 496 O O . PHE A 1 65 ? 7.671 -8.743 -5.968 1.00 98.69 65 PHE A O 1
ATOM 503 N N . ALA A 1 66 ? 9.146 -9.317 -4.372 1.00 95.75 66 ALA A N 1
ATOM 504 C CA . ALA A 1 66 ? 8.731 -8.337 -3.360 1.00 95.75 66 ALA A CA 1
ATOM 505 C C . ALA A 1 66 ? 9.597 -7.062 -3.281 1.00 95.75 66 ALA A C 1
ATOM 507 O O . ALA A 1 66 ? 9.489 -6.307 -2.317 1.00 95.75 66 ALA A O 1
ATOM 508 N N . GLY A 1 67 ? 10.411 -6.794 -4.302 1.00 94.88 67 GLY A N 1
ATOM 509 C CA . GLY A 1 67 ? 11.153 -5.540 -4.451 1.00 94.88 67 GLY A CA 1
ATOM 510 C C . GLY A 1 67 ? 12.552 -5.562 -3.833 1.00 94.88 67 GLY A C 1
ATOM 511 O O . GLY A 1 67 ? 13.179 -6.616 -3.733 1.00 94.88 67 GLY A O 1
ATOM 512 N N . GLY A 1 68 ? 13.061 -4.376 -3.488 1.00 94.75 68 GLY A N 1
ATOM 513 C CA . GLY A 1 68 ? 14.414 -4.171 -2.961 1.00 94.75 68 GLY A CA 1
ATOM 514 C C . GLY A 1 68 ? 14.643 -4.746 -1.561 1.00 94.75 68 GLY A C 1
ATOM 515 O O . GLY A 1 68 ? 13.710 -4.855 -0.765 1.00 94.75 68 GLY A O 1
ATOM 516 N N . ASP A 1 69 ? 15.897 -5.063 -1.233 1.00 96.12 69 ASP A N 1
ATOM 517 C CA . ASP A 1 69 ? 16.281 -5.433 0.132 1.00 96.12 69 ASP A CA 1
ATOM 518 C C . ASP A 1 69 ? 16.403 -4.200 1.046 1.00 96.12 69 ASP A C 1
ATOM 520 O O . ASP A 1 69 ? 17.467 -3.601 1.220 1.00 96.12 69 ASP A O 1
ATOM 524 N N . LEU A 1 70 ? 15.281 -3.825 1.659 1.00 96.06 70 LEU A N 1
ATOM 525 C CA . LEU A 1 70 ? 15.192 -2.653 2.533 1.00 96.06 70 LEU A CA 1
ATOM 526 C C . LEU A 1 70 ? 16.011 -2.784 3.826 1.00 96.06 70 LEU A C 1
ATOM 528 O O . LEU A 1 70 ? 16.359 -1.760 4.416 1.00 96.06 70 LEU A O 1
ATOM 532 N N . LYS A 1 71 ? 16.359 -4.011 4.247 1.00 94.88 71 LYS A N 1
ATOM 533 C CA . LYS A 1 71 ? 17.254 -4.246 5.395 1.00 94.88 71 LYS A CA 1
ATOM 534 C C . LYS A 1 71 ? 18.664 -3.771 5.098 1.00 94.88 71 LYS A C 1
ATOM 536 O O . LYS A 1 71 ? 19.291 -3.176 5.967 1.00 94.88 71 LYS A O 1
ATOM 541 N N . SER A 1 72 ? 19.136 -3.982 3.876 1.00 93.81 72 SER A N 1
ATOM 542 C CA . SER A 1 72 ? 20.429 -3.461 3.440 1.00 93.81 72 SER A CA 1
ATOM 543 C C . SER A 1 72 ? 20.344 -1.964 3.131 1.00 93.81 72 SER A C 1
ATOM 545 O O . SER A 1 72 ? 21.172 -1.189 3.604 1.00 93.81 72 SER A O 1
ATOM 547 N N . MET A 1 73 ? 19.302 -1.526 2.412 1.00 96.00 73 MET A N 1
ATOM 548 C CA . MET A 1 73 ? 19.190 -0.136 1.945 1.00 96.00 73 MET A CA 1
ATOM 549 C C . MET A 1 73 ? 19.108 0.908 3.067 1.00 96.00 73 MET A C 1
ATOM 551 O O . MET A 1 73 ? 19.694 1.977 2.924 1.00 96.00 73 MET A O 1
ATOM 555 N N . ILE A 1 74 ? 18.424 0.627 4.186 1.00 96.38 74 ILE A N 1
ATOM 556 C CA . ILE A 1 74 ? 18.293 1.597 5.293 1.00 96.38 74 ILE A CA 1
ATOM 557 C C . ILE A 1 74 ? 19.648 1.986 5.916 1.00 96.38 74 ILE A C 1
ATOM 559 O O . ILE A 1 74 ? 19.789 3.077 6.474 1.00 96.38 74 ILE A O 1
ATOM 563 N N . ASN A 1 75 ? 20.654 1.119 5.783 1.00 96.81 75 ASN A N 1
ATOM 564 C CA . ASN A 1 75 ? 21.987 1.319 6.346 1.00 96.81 75 ASN A CA 1
ATOM 565 C C . ASN A 1 75 ? 22.919 2.130 5.435 1.00 96.81 75 ASN A C 1
ATOM 567 O O . ASN A 1 75 ? 23.990 2.527 5.882 1.00 96.81 75 ASN A O 1
ATOM 571 N N . LEU A 1 76 ? 22.526 2.420 4.190 1.00 96.75 76 LEU A N 1
ATOM 572 C CA . LEU A 1 76 ? 23.370 3.151 3.246 1.00 96.75 76 LEU A CA 1
ATOM 573 C C . LEU A 1 76 ? 23.469 4.635 3.628 1.00 96.75 76 LEU A C 1
ATOM 575 O O . LEU A 1 76 ? 22.463 5.329 3.802 1.00 96.75 76 LEU A O 1
ATOM 579 N N . GLY A 1 77 ? 24.693 5.134 3.787 1.00 96.38 77 GLY A N 1
ATOM 580 C CA . GLY A 1 77 ? 25.000 6.550 3.999 1.00 96.38 77 GLY A CA 1
ATOM 581 C C . GLY A 1 77 ? 25.627 7.212 2.767 1.00 96.38 77 GLY A C 1
ATOM 582 O O . GLY A 1 77 ? 25.901 6.535 1.772 1.00 96.38 77 GLY A O 1
ATOM 583 N N . PRO A 1 78 ? 25.867 8.537 2.800 1.00 97.81 78 PRO A N 1
ATOM 584 C CA . PRO A 1 78 ? 26.583 9.250 1.738 1.00 97.81 78 PRO A CA 1
ATOM 585 C C . PRO A 1 78 ? 27.935 8.618 1.360 1.00 97.81 78 PRO A C 1
ATOM 587 O O . PRO A 1 78 ? 28.327 8.644 0.196 1.00 97.81 78 PRO A O 1
ATOM 590 N N . GLU A 1 79 ? 28.627 8.011 2.322 1.00 97.69 79 GLU A N 1
ATOM 591 C CA . GLU A 1 79 ? 29.878 7.272 2.145 1.00 97.69 79 GLU A CA 1
ATOM 592 C C . GLU A 1 79 ? 29.732 6.009 1.279 1.00 97.69 79 GLU A C 1
ATOM 594 O O . GLU A 1 79 ? 30.688 5.616 0.614 1.00 97.69 79 GLU A O 1
ATOM 599 N N . ASN A 1 80 ? 28.535 5.412 1.220 1.00 97.69 80 ASN A N 1
ATOM 600 C CA . ASN A 1 80 ? 28.232 4.232 0.405 1.00 97.69 80 ASN A CA 1
ATOM 601 C C . ASN A 1 80 ? 27.680 4.587 -0.984 1.00 97.69 80 ASN A C 1
ATOM 603 O O . ASN A 1 80 ? 27.247 3.698 -1.714 1.00 97.69 80 ASN A O 1
ATOM 607 N N . ALA A 1 81 ? 27.650 5.867 -1.376 1.00 98.31 81 ALA A N 1
ATOM 608 C CA . ALA A 1 81 ? 26.997 6.286 -2.618 1.00 98.31 81 ALA A CA 1
ATOM 609 C C . ALA A 1 81 ? 27.546 5.570 -3.868 1.00 98.31 81 ALA A C 1
ATOM 611 O O . ALA A 1 81 ? 26.768 5.192 -4.743 1.00 98.31 81 ALA A O 1
ATOM 612 N N . GLY A 1 82 ? 28.865 5.349 -3.937 1.00 98.38 82 GLY A N 1
ATOM 613 C CA . GLY A 1 82 ? 29.491 4.598 -5.032 1.00 98.38 82 GLY A CA 1
ATOM 614 C C . GLY A 1 82 ? 29.005 3.148 -5.095 1.00 98.38 82 GLY A C 1
ATOM 615 O O . GLY A 1 82 ? 28.499 2.715 -6.121 1.00 98.38 82 GLY A O 1
ATOM 616 N N . GLU A 1 83 ? 29.050 2.440 -3.967 1.00 97.25 83 GLU A N 1
ATOM 617 C CA . GLU A 1 83 ? 28.583 1.051 -3.850 1.00 97.25 83 GLU A CA 1
ATOM 618 C C . GLU A 1 83 ? 27.090 0.905 -4.188 1.00 97.25 83 GLU A C 1
ATOM 620 O O . GLU A 1 83 ? 26.690 -0.015 -4.906 1.00 97.25 83 GLU A O 1
ATOM 625 N N . ALA A 1 84 ? 26.259 1.833 -3.707 1.00 97.62 84 ALA A N 1
ATOM 626 C CA . ALA A 1 84 ? 24.829 1.854 -3.995 1.00 97.62 84 ALA A CA 1
ATOM 627 C C . ALA A 1 84 ? 24.555 2.063 -5.494 1.00 97.62 84 ALA A C 1
ATOM 629 O O . ALA A 1 84 ? 23.686 1.397 -6.060 1.00 97.62 84 ALA A O 1
ATOM 630 N N . PHE A 1 85 ? 25.311 2.962 -6.136 1.00 98.75 85 PHE A N 1
ATOM 631 C CA . PHE A 1 85 ? 25.242 3.205 -7.577 1.00 98.75 85 PHE A CA 1
ATOM 632 C C . PHE A 1 85 ? 25.675 1.970 -8.381 1.00 98.75 85 PHE A C 1
ATOM 634 O O . PHE A 1 85 ? 24.940 1.521 -9.259 1.00 98.75 85 PHE A O 1
ATOM 641 N N . ASP A 1 86 ? 26.822 1.381 -8.047 1.00 98.50 86 ASP A N 1
ATOM 642 C CA . ASP A 1 86 ? 27.355 0.208 -8.746 1.00 98.50 86 ASP A CA 1
ATOM 643 C C . ASP A 1 86 ? 26.423 -1.002 -8.602 1.00 98.50 86 ASP A C 1
ATOM 645 O O . ASP A 1 86 ? 26.196 -1.741 -9.561 1.00 98.50 86 ASP A O 1
ATOM 649 N N . THR A 1 87 ? 25.815 -1.169 -7.423 1.00 97.56 87 THR A N 1
ATOM 650 C CA . THR A 1 87 ? 24.836 -2.230 -7.160 1.00 97.56 87 THR A CA 1
ATOM 651 C C . THR A 1 87 ? 23.621 -2.119 -8.077 1.00 97.56 87 THR A C 1
ATOM 653 O O . THR A 1 87 ? 23.214 -3.112 -8.683 1.00 97.56 87 THR A O 1
ATOM 656 N N . VAL A 1 88 ? 23.024 -0.929 -8.189 1.00 98.06 88 VAL A N 1
ATOM 657 C CA . VAL A 1 88 ? 21.819 -0.750 -9.007 1.00 98.06 88 VAL A CA 1
ATOM 658 C C . VAL A 1 88 ? 22.130 -0.782 -10.510 1.00 98.06 88 VAL A C 1
ATOM 660 O O . VAL A 1 88 ? 21.342 -1.324 -11.286 1.00 98.06 88 VAL A O 1
ATOM 663 N N . GLU A 1 89 ? 23.304 -0.300 -10.935 1.00 98.81 89 GLU A N 1
ATOM 664 C CA . GLU A 1 89 ? 23.773 -0.452 -12.320 1.00 98.81 89 GLU A CA 1
ATOM 665 C C . GLU A 1 89 ? 24.007 -1.927 -12.680 1.00 98.81 89 GLU A C 1
ATOM 667 O O . GLU A 1 89 ? 23.637 -2.347 -13.776 1.00 98.81 89 GLU A O 1
ATOM 672 N N . ALA A 1 90 ? 24.568 -2.735 -11.770 1.00 98.38 90 ALA A N 1
ATOM 673 C CA . ALA A 1 90 ? 24.767 -4.168 -11.995 1.00 98.38 90 ALA A CA 1
ATOM 674 C C . ALA A 1 90 ? 23.433 -4.901 -12.204 1.00 98.38 90 ALA A C 1
ATOM 676 O O . ALA A 1 90 ? 23.285 -5.622 -13.189 1.00 98.38 90 ALA A O 1
ATOM 677 N N . VAL A 1 91 ? 22.435 -4.635 -11.350 1.00 98.12 91 VAL A N 1
ATOM 678 C CA . VAL A 1 91 ? 21.072 -5.169 -11.522 1.00 98.12 91 VAL A CA 1
ATOM 679 C C . VAL A 1 91 ? 20.515 -4.800 -12.896 1.00 98.12 91 VAL A C 1
ATOM 681 O O . VAL A 1 91 ? 20.007 -5.655 -13.623 1.00 98.12 91 VAL A O 1
ATOM 684 N N . LYS A 1 92 ? 20.609 -3.523 -13.280 1.00 98.75 92 LYS A N 1
ATOM 685 C CA . LYS A 1 92 ? 20.059 -3.060 -14.557 1.00 98.75 92 LYS A CA 1
ATOM 686 C C . LYS A 1 92 ? 20.800 -3.597 -15.763 1.00 98.75 92 LYS A C 1
ATOM 688 O O . LYS A 1 92 ? 20.160 -3.816 -16.787 1.00 98.75 92 LYS A O 1
ATOM 693 N N . ARG A 1 93 ? 22.105 -3.838 -15.655 1.00 98.81 93 ARG A N 1
ATOM 694 C CA . ARG A 1 93 ? 22.899 -4.474 -16.707 1.00 98.81 93 ARG A CA 1
ATOM 695 C C . ARG A 1 93 ? 22.382 -5.876 -17.007 1.00 98.81 93 ARG A C 1
ATOM 697 O O . ARG A 1 93 ? 22.159 -6.180 -18.175 1.00 98.81 93 ARG A O 1
ATOM 704 N N . ASP A 1 94 ? 22.129 -6.687 -15.983 1.00 98.69 94 ASP A N 1
ATOM 705 C CA . ASP A 1 94 ? 21.612 -8.047 -16.175 1.00 98.69 94 ASP A CA 1
ATOM 706 C C . ASP A 1 94 ? 20.192 -8.018 -16.767 1.00 98.69 94 ASP A C 1
ATOM 708 O O . ASP A 1 94 ? 19.897 -8.729 -17.729 1.00 98.69 94 ASP A O 1
ATOM 712 N N . LEU A 1 95 ? 19.330 -7.111 -16.287 1.00 98.88 95 LEU A N 1
ATOM 713 C CA . LEU A 1 95 ? 17.997 -6.908 -16.869 1.00 98.88 95 LEU A CA 1
ATOM 714 C C . LEU A 1 95 ? 18.052 -6.397 -18.317 1.00 98.88 95 LEU A C 1
ATOM 716 O O . LEU A 1 95 ? 17.223 -6.788 -19.134 1.00 98.88 95 LEU A O 1
ATOM 720 N N . ARG A 1 96 ? 19.009 -5.529 -18.660 1.00 98.81 96 ARG A N 1
ATOM 721 C CA . ARG A 1 96 ? 19.185 -5.019 -20.028 1.00 98.81 96 ARG A CA 1
ATOM 722 C C . ARG A 1 96 ? 19.728 -6.095 -20.965 1.00 98.81 96 ARG A C 1
ATOM 724 O O . ARG A 1 96 ? 19.302 -6.163 -22.115 1.00 98.81 96 ARG A O 1
ATOM 731 N N . ALA A 1 97 ? 20.621 -6.956 -20.483 1.00 98.69 97 ALA A N 1
ATOM 732 C CA . ALA A 1 97 ? 21.118 -8.104 -21.237 1.00 98.69 97 ALA A CA 1
ATOM 733 C C . ALA A 1 97 ? 20.003 -9.125 -21.507 1.00 98.69 97 ALA A C 1
ATOM 735 O O . ALA A 1 97 ? 19.901 -9.639 -22.618 1.00 98.69 97 ALA A O 1
ATOM 736 N N . LEU A 1 98 ? 19.118 -9.355 -20.532 1.00 98.19 98 LEU A N 1
ATOM 737 C CA . LEU A 1 98 ? 17.916 -10.168 -20.716 1.00 98.19 98 LEU A CA 1
ATOM 738 C C . LEU A 1 98 ? 16.966 -9.552 -21.762 1.00 98.19 98 LEU A C 1
ATOM 740 O O . LEU A 1 98 ? 16.485 -10.246 -22.654 1.00 98.19 98 LEU A O 1
ATOM 744 N N . GLU A 1 99 ? 16.726 -8.245 -21.671 1.00 98.75 99 GLU A N 1
ATOM 745 C CA . GLU A 1 99 ? 15.852 -7.485 -22.575 1.00 98.75 99 GLU A CA 1
ATOM 746 C C . GLU A 1 99 ? 16.386 -7.403 -24.017 1.00 98.75 99 GLU A C 1
ATOM 748 O O . GLU A 1 99 ? 15.613 -7.292 -24.960 1.00 98.75 99 GLU A O 1
ATOM 753 N N . THR A 1 100 ? 17.705 -7.486 -24.207 1.00 98.62 100 THR A N 1
ATOM 754 C CA . THR A 1 100 ? 18.369 -7.401 -25.525 1.00 98.62 100 THR A CA 1
ATOM 755 C C . THR A 1 100 ? 18.991 -8.728 -25.973 1.00 98.62 100 THR A C 1
ATOM 757 O O . THR A 1 100 ? 19.817 -8.763 -26.885 1.00 98.62 100 THR A O 1
ATOM 760 N N . LEU A 1 101 ? 18.549 -9.847 -25.385 1.00 98.31 101 LEU A N 1
ATOM 761 C CA . LEU A 1 101 ? 19.045 -11.202 -25.669 1.00 98.31 101 LEU A CA 1
ATOM 762 C C . LEU A 1 101 ? 18.824 -11.643 -27.130 1.00 98.31 101 LEU A C 1
ATOM 764 O O . LEU A 1 101 ? 19.431 -12.610 -27.592 1.00 98.31 101 LEU A O 1
ATOM 768 N N . GLY A 1 102 ? 17.932 -10.965 -27.860 1.00 98.12 102 GLY A N 1
ATOM 769 C CA . GLY A 1 102 ? 17.517 -11.360 -29.209 1.00 98.12 102 GLY A CA 1
ATOM 770 C C . GLY A 1 102 ? 16.604 -12.588 -29.216 1.00 98.12 102 GLY A C 1
ATOM 771 O O . GLY A 1 102 ? 16.483 -13.258 -30.239 1.00 98.12 102 GLY A O 1
ATOM 772 N N . LYS A 1 103 ? 15.987 -12.900 -28.068 1.00 98.38 103 LYS A N 1
ATOM 773 C CA . LYS A 1 103 ? 14.976 -13.950 -27.880 1.00 98.38 103 LYS A CA 1
ATOM 774 C C . LYS A 1 103 ? 13.780 -13.388 -27.098 1.00 98.38 103 LYS A C 1
ATOM 776 O O . LYS A 1 103 ? 13.991 -12.531 -26.239 1.00 98.38 103 LYS A O 1
ATOM 781 N N . PRO A 1 104 ? 12.544 -13.849 -27.352 1.00 98.69 104 PRO A N 1
ATOM 782 C CA . PRO A 1 104 ? 11.381 -13.440 -26.573 1.00 98.69 104 PRO A CA 1
ATOM 783 C C . PRO A 1 104 ? 11.533 -13.868 -25.107 1.00 98.69 104 PRO A C 1
ATOM 785 O O . PRO A 1 104 ? 11.980 -14.975 -24.801 1.00 98.69 104 PRO A O 1
ATOM 788 N N . VAL A 1 105 ? 11.128 -12.980 -24.198 1.00 98.94 105 VAL A N 1
ATOM 789 C CA . VAL A 1 105 ? 11.193 -13.183 -22.742 1.00 98.94 105 VAL A CA 1
ATOM 790 C C . VAL A 1 105 ? 9.838 -12.837 -22.147 1.00 98.94 105 VAL A C 1
ATOM 792 O O . VAL A 1 105 ? 9.343 -11.734 -22.381 1.00 98.94 105 VAL A O 1
ATOM 795 N N . VAL A 1 106 ? 9.247 -13.750 -21.380 1.00 98.94 106 VAL A N 1
ATOM 796 C CA . VAL A 1 106 ? 7.906 -13.590 -20.802 1.00 98.94 106 VAL A CA 1
ATOM 797 C C . VAL A 1 106 ? 7.955 -13.677 -19.280 1.00 98.94 106 VAL A C 1
ATOM 799 O O . VAL A 1 106 ? 8.479 -14.641 -18.725 1.00 98.94 106 VAL A O 1
ATOM 802 N N . ALA A 1 107 ? 7.357 -12.702 -18.597 1.00 98.94 107 ALA A N 1
ATOM 803 C CA . ALA A 1 107 ? 7.112 -12.767 -17.161 1.00 98.94 107 ALA A CA 1
ATOM 804 C C . ALA A 1 107 ? 5.782 -13.484 -16.877 1.00 98.94 107 ALA A C 1
ATOM 806 O O . ALA A 1 107 ? 4.718 -13.017 -17.283 1.00 98.94 107 ALA A O 1
ATOM 807 N N . ALA A 1 108 ? 5.850 -14.595 -16.150 1.00 98.88 108 ALA A N 1
ATOM 808 C CA . ALA A 1 108 ? 4.724 -15.376 -15.651 1.00 98.88 108 ALA A CA 1
ATOM 809 C C . ALA A 1 108 ? 4.453 -15.012 -14.177 1.00 98.88 108 ALA A C 1
ATOM 811 O O . ALA A 1 108 ? 5.039 -15.589 -13.256 1.00 98.88 108 ALA A O 1
ATOM 812 N N . ILE A 1 109 ? 3.576 -14.025 -13.965 1.00 98.88 109 ILE A N 1
ATOM 813 C CA . ILE A 1 109 ? 3.329 -13.346 -12.685 1.00 98.88 109 ILE A CA 1
ATOM 814 C C . ILE A 1 109 ? 2.241 -14.085 -11.890 1.00 98.88 109 ILE A C 1
ATOM 816 O O . ILE A 1 109 ? 1.041 -13.881 -12.077 1.00 98.88 109 ILE A O 1
ATOM 820 N N . ASN A 1 110 ? 2.674 -14.942 -10.968 1.00 98.44 110 ASN A N 1
ATOM 821 C CA . ASN A 1 110 ? 1.820 -15.803 -10.141 1.00 98.44 110 ASN A CA 1
ATOM 822 C C . ASN A 1 110 ? 1.229 -15.128 -8.893 1.00 98.44 110 ASN A C 1
ATOM 824 O O . ASN A 1 110 ? 0.296 -15.649 -8.288 1.00 98.44 110 ASN A O 1
ATOM 828 N N . GLY A 1 111 ? 1.768 -13.979 -8.494 1.00 97.94 111 GLY A N 1
ATOM 829 C CA . GLY A 1 111 ? 1.353 -13.258 -7.296 1.00 97.94 111 GLY A CA 1
ATOM 830 C C . GLY A 1 111 ? 1.879 -11.830 -7.301 1.00 97.94 111 GLY A C 1
ATOM 831 O O . GLY A 1 111 ? 2.204 -11.288 -8.354 1.00 97.94 111 GLY A O 1
ATOM 832 N N . ALA A 1 112 ? 1.966 -11.198 -6.127 1.00 98.25 112 ALA A N 1
ATOM 833 C CA . ALA A 1 112 ? 2.372 -9.795 -6.052 1.00 98.25 112 ALA A CA 1
ATOM 834 C C . ALA A 1 112 ? 3.745 -9.544 -6.714 1.00 98.25 112 ALA A C 1
ATOM 836 O O . ALA A 1 112 ? 4.717 -10.225 -6.380 1.00 98.25 112 ALA A O 1
ATOM 837 N N . ALA A 1 113 ? 3.808 -8.564 -7.620 1.00 98.56 113 ALA A N 1
ATOM 838 C CA . ALA A 1 113 ? 5.028 -8.081 -8.269 1.00 98.56 113 ALA A CA 1
ATOM 839 C C . ALA A 1 113 ? 5.174 -6.586 -7.966 1.00 98.56 113 ALA A C 1
ATOM 841 O O . ALA A 1 113 ? 4.563 -5.739 -8.620 1.00 98.56 113 ALA A O 1
ATOM 842 N N . LEU A 1 114 ? 5.914 -6.269 -6.905 1.00 98.50 114 LEU A N 1
ATOM 843 C CA . LEU A 1 114 ? 6.008 -4.911 -6.373 1.00 98.50 114 LEU A CA 1
ATOM 844 C C . LEU A 1 114 ? 7.439 -4.389 -6.465 1.00 98.50 114 LEU A C 1
ATOM 846 O O . LEU A 1 114 ? 8.393 -5.097 -6.141 1.00 98.50 114 LEU A O 1
ATOM 850 N N . GLY A 1 115 ? 7.562 -3.138 -6.897 1.00 98.31 115 GLY A N 1
ATOM 851 C CA . GLY A 1 115 ? 8.829 -2.437 -7.046 1.00 98.31 115 GLY A CA 1
ATOM 852 C C . GLY A 1 115 ? 9.771 -3.165 -7.993 1.00 98.31 115 GLY A C 1
ATOM 853 O O . GLY A 1 115 ? 9.344 -3.559 -9.079 1.00 98.31 115 GLY A O 1
ATOM 854 N N . GLY A 1 116 ? 10.984 -3.476 -7.530 1.00 98.12 116 GLY A N 1
ATOM 855 C CA . GLY A 1 116 ? 11.945 -4.346 -8.225 1.00 98.12 116 GLY A CA 1
ATOM 856 C C . GLY A 1 116 ? 11.356 -5.623 -8.839 1.00 98.12 116 GLY A C 1
ATOM 857 O O . GLY A 1 116 ? 11.804 -6.062 -9.893 1.00 98.12 116 GLY A O 1
ATOM 858 N N . GLY A 1 117 ? 10.294 -6.189 -8.255 1.00 98.44 117 GLY A N 1
ATOM 859 C CA . GLY A 1 117 ? 9.596 -7.325 -8.854 1.00 98.44 117 GLY A CA 1
ATOM 860 C C . GLY A 1 117 ? 8.876 -7.007 -10.162 1.00 98.44 117 GLY A C 1
ATOM 861 O O . GLY A 1 117 ? 8.936 -7.786 -11.112 1.00 98.44 117 GLY A O 1
ATOM 862 N N . LEU A 1 118 ? 8.219 -5.849 -10.237 1.00 98.81 118 LEU A N 1
ATOM 863 C CA . LEU A 1 118 ? 7.656 -5.357 -11.489 1.00 98.81 118 LEU A CA 1
ATOM 864 C C . LEU A 1 118 ? 8.765 -4.872 -12.432 1.00 98.81 118 LEU A C 1
ATOM 866 O O . LEU A 1 118 ? 8.623 -5.043 -13.632 1.00 98.81 118 LEU A O 1
ATOM 870 N N . GLU A 1 119 ? 9.885 -4.341 -11.935 1.00 98.88 119 GLU A N 1
ATOM 871 C CA . GLU A 1 119 ? 11.019 -3.946 -12.791 1.00 98.88 119 GLU A CA 1
ATOM 872 C C . GLU A 1 119 ? 11.623 -5.135 -13.559 1.00 98.88 119 GLU A C 1
ATOM 874 O O . GLU A 1 119 ? 11.903 -5.001 -14.752 1.00 98.88 119 GLU A O 1
ATOM 879 N N . ILE A 1 120 ? 11.717 -6.315 -12.930 1.00 98.94 120 ILE A N 1
ATOM 880 C CA . ILE A 1 120 ? 12.073 -7.577 -13.606 1.00 98.94 120 ILE A CA 1
ATOM 881 C C . ILE A 1 120 ? 11.062 -7.895 -14.717 1.00 98.94 120 ILE A C 1
ATOM 883 O O . ILE A 1 120 ? 11.437 -8.193 -15.850 1.00 98.94 120 ILE A O 1
ATOM 887 N N . ALA A 1 121 ? 9.764 -7.800 -14.417 1.00 98.88 121 ALA A N 1
ATOM 888 C CA . ALA A 1 121 ? 8.712 -8.085 -15.389 1.00 98.88 121 ALA A CA 1
ATOM 889 C C . ALA A 1 121 ? 8.657 -7.054 -16.537 1.00 98.88 121 ALA A C 1
ATOM 891 O O . ALA A 1 121 ? 8.332 -7.403 -17.670 1.00 98.88 121 ALA A O 1
ATOM 892 N N . LEU A 1 122 ? 9.000 -5.791 -16.275 1.00 98.88 122 LEU A N 1
ATOM 893 C CA . LEU A 1 122 ? 9.083 -4.734 -17.286 1.00 98.88 122 LEU A CA 1
ATOM 894 C C . LEU A 1 122 ? 10.282 -4.922 -18.223 1.00 98.88 122 LEU A C 1
ATOM 896 O O . LEU A 1 122 ? 10.202 -4.498 -19.371 1.00 98.88 122 LEU A O 1
ATOM 900 N N . ALA A 1 123 ? 11.357 -5.571 -17.764 1.00 98.88 123 ALA A N 1
ATOM 901 C CA . ALA A 1 123 ? 12.476 -5.975 -18.619 1.00 98.88 123 ALA A CA 1
ATOM 902 C C . ALA A 1 123 ? 12.123 -7.135 -19.570 1.00 98.88 123 ALA A C 1
ATOM 904 O O . ALA A 1 123 ? 12.858 -7.409 -20.515 1.00 98.88 123 ALA A O 1
ATOM 905 N N . CYS A 1 124 ? 10.994 -7.813 -19.339 1.00 98.88 124 CYS A N 1
ATOM 906 C CA . CYS A 1 124 ? 10.470 -8.833 -20.241 1.00 98.88 124 CYS A CA 1
ATOM 907 C C . CYS A 1 124 ? 9.683 -8.195 -21.401 1.00 98.88 124 CYS A C 1
ATOM 909 O O . CYS A 1 124 ? 9.113 -7.106 -21.287 1.00 98.88 124 CYS A O 1
ATOM 911 N N . HIS A 1 125 ? 9.596 -8.915 -22.515 1.00 98.88 125 HIS A N 1
ATOM 912 C CA . HIS A 1 125 ? 8.884 -8.493 -23.724 1.00 98.88 125 HIS A CA 1
ATOM 913 C C . HIS A 1 125 ? 7.364 -8.622 -23.577 1.00 98.88 125 HIS A C 1
ATOM 915 O O . HIS A 1 125 ? 6.609 -7.862 -24.181 1.00 98.88 125 HIS A O 1
ATOM 921 N N . HIS A 1 126 ? 6.922 -9.569 -22.748 1.00 98.88 126 HIS A N 1
ATOM 922 C CA . HIS A 1 126 ? 5.513 -9.837 -22.492 1.00 98.88 126 HIS A CA 1
ATOM 923 C C . HIS A 1 126 ? 5.279 -10.233 -21.029 1.00 98.88 126 HIS A C 1
ATOM 925 O O . HIS A 1 126 ? 6.157 -10.807 -20.381 1.00 98.88 126 HIS A O 1
ATOM 931 N N . ARG A 1 127 ? 4.104 -9.912 -20.490 1.00 98.94 127 ARG A N 1
ATOM 932 C CA . ARG A 1 127 ? 3.728 -10.108 -19.085 1.00 98.94 127 ARG A CA 1
ATOM 933 C C . ARG A 1 127 ? 2.341 -10.731 -19.003 1.00 98.94 127 ARG A C 1
ATOM 935 O O . ARG A 1 127 ? 1.350 -10.103 -19.379 1.00 98.94 127 ARG A O 1
ATOM 942 N N . ILE A 1 128 ? 2.281 -11.927 -18.431 1.00 98.88 128 ILE A N 1
ATOM 943 C CA . ILE A 1 128 ? 1.044 -12.663 -18.167 1.00 98.88 128 ILE A CA 1
ATOM 944 C C . ILE A 1 128 ? 0.865 -12.738 -16.652 1.00 98.88 128 ILE A C 1
ATOM 946 O O . ILE A 1 128 ? 1.787 -13.157 -15.951 1.00 98.88 128 ILE A O 1
ATOM 950 N N . ALA A 1 129 ? -0.296 -12.338 -16.134 1.00 98.81 129 ALA A N 1
ATOM 951 C CA . ALA A 1 129 ? -0.600 -12.426 -14.704 1.00 98.81 129 ALA A CA 1
ATOM 952 C C . ALA A 1 129 ? -1.806 -13.329 -14.420 1.00 98.81 129 ALA A C 1
ATOM 954 O O . ALA A 1 129 ? -2.764 -13.364 -15.189 1.00 98.81 129 ALA A O 1
ATOM 955 N N . ALA A 1 130 ? -1.778 -14.048 -13.299 1.00 97.94 130 ALA A N 1
ATOM 956 C CA . ALA A 1 130 ? -2.924 -14.840 -12.859 1.00 97.94 130 ALA A CA 1
ATOM 957 C C . ALA A 1 130 ? -3.968 -13.941 -12.177 1.00 97.94 130 ALA A C 1
ATOM 959 O O . ALA A 1 130 ? -3.637 -13.181 -11.266 1.00 97.94 130 ALA A O 1
ATOM 960 N N . ASP A 1 131 ? -5.240 -14.029 -12.567 1.00 96.06 131 ASP A N 1
ATOM 961 C CA . ASP A 1 131 ? -6.316 -13.253 -11.935 1.00 96.06 131 ASP A CA 1
ATOM 962 C C . ASP A 1 131 ? -6.782 -13.901 -10.619 1.00 96.06 131 ASP A C 1
ATOM 964 O O . ASP A 1 131 ? -7.884 -14.433 -10.487 1.00 96.06 131 ASP A O 1
ATOM 968 N N . VAL A 1 132 ? -5.887 -13.899 -9.628 1.00 93.75 132 VAL A N 1
ATOM 969 C CA . VAL A 1 132 ? -6.092 -14.527 -8.317 1.00 93.75 132 VAL A CA 1
ATOM 970 C C . VAL A 1 132 ? -6.208 -13.497 -7.195 1.00 93.75 132 VAL A C 1
ATOM 972 O O . VAL A 1 132 ? -5.628 -12.406 -7.220 1.00 93.75 132 VAL A O 1
ATOM 975 N N . LYS A 1 133 ? -6.964 -13.851 -6.149 1.00 92.31 133 LYS A N 1
ATOM 976 C CA . LYS A 1 133 ? -7.212 -12.973 -4.998 1.00 92.31 133 LYS A CA 1
ATOM 977 C C . LYS A 1 133 ? -5.897 -12.539 -4.343 1.00 92.31 133 LYS A C 1
ATOM 979 O O . LYS A 1 133 ? -5.112 -13.364 -3.891 1.00 92.31 133 LYS A O 1
ATOM 984 N N . GLY A 1 134 ? -5.721 -11.227 -4.201 1.00 90.06 134 GLY A N 1
ATOM 985 C CA . GLY A 1 134 ? -4.565 -10.634 -3.524 1.00 90.06 134 GLY A CA 1
ATOM 986 C C . GLY A 1 134 ? -3.377 -10.338 -4.440 1.00 90.06 134 GLY A C 1
ATOM 987 O O . GLY A 1 134 ? -2.444 -9.680 -3.981 1.00 90.06 134 GLY A O 1
ATOM 988 N N . LEU A 1 135 ? -3.415 -10.741 -5.719 1.00 96.56 135 LEU A N 1
ATOM 989 C CA . LEU A 1 135 ? -2.397 -10.324 -6.679 1.00 96.56 135 LEU A CA 1
ATOM 990 C C . LEU A 1 135 ? -2.465 -8.810 -6.880 1.00 96.56 135 LEU A C 1
ATOM 992 O O . LEU A 1 135 ? -3.527 -8.240 -7.138 1.00 96.56 135 LEU A O 1
ATOM 996 N N . VAL A 1 136 ? -1.309 -8.165 -6.757 1.00 98.00 136 VAL A N 1
ATOM 997 C CA . VAL A 1 136 ? -1.140 -6.744 -7.044 1.00 98.00 136 VAL A CA 1
ATOM 998 C C . VAL A 1 136 ? 0.183 -6.492 -7.752 1.00 98.00 136 VAL A C 1
ATOM 1000 O O . VAL A 1 136 ? 1.186 -7.138 -7.450 1.00 98.00 136 VAL A O 1
ATOM 1003 N N . VAL A 1 137 ? 0.200 -5.516 -8.653 1.00 98.56 137 VAL A N 1
ATOM 1004 C CA . VAL A 1 137 ? 1.420 -5.049 -9.321 1.00 98.56 137 VAL A CA 1
ATOM 1005 C C . VAL A 1 137 ? 1.574 -3.542 -9.172 1.00 98.56 137 VAL A C 1
ATOM 1007 O O . VAL A 1 137 ? 0.582 -2.817 -9.091 1.00 98.56 137 VAL A O 1
ATOM 1010 N N . GLY A 1 138 ? 2.804 -3.046 -9.115 1.00 98.50 138 GLY A N 1
ATOM 1011 C CA . GLY A 1 138 ? 3.060 -1.607 -9.046 1.00 98.50 138 GLY A CA 1
ATOM 1012 C C . GLY A 1 138 ? 4.481 -1.273 -8.618 1.00 98.50 138 GLY A C 1
ATOM 1013 O O . GLY A 1 138 ? 5.254 -2.161 -8.269 1.00 98.50 138 GLY A O 1
ATOM 1014 N N . LEU A 1 139 ? 4.798 0.021 -8.615 1.00 98.75 139 LEU A N 1
ATOM 1015 C CA . LEU A 1 139 ? 6.109 0.568 -8.251 1.00 98.75 139 LEU A CA 1
ATOM 1016 C C . LEU A 1 139 ? 5.990 1.464 -6.996 1.00 98.75 139 LEU A C 1
ATOM 1018 O O . LEU A 1 139 ? 5.928 2.688 -7.123 1.00 98.75 139 LEU A O 1
ATOM 1022 N N . PRO A 1 140 ? 5.844 0.885 -5.784 1.00 98.44 140 PRO A N 1
ATOM 1023 C CA . PRO A 1 140 ? 5.533 1.618 -4.557 1.00 98.44 140 PRO A CA 1
ATOM 1024 C C . PRO A 1 140 ? 6.734 2.315 -3.891 1.00 98.44 140 PRO A C 1
ATOM 1026 O O . PRO A 1 140 ? 6.589 2.828 -2.788 1.00 98.44 140 PRO A O 1
ATOM 1029 N N . GLU A 1 141 ? 7.913 2.359 -4.507 1.00 98.69 141 GLU A N 1
ATOM 1030 C CA . GLU A 1 141 ? 9.160 2.867 -3.913 1.00 98.69 141 GLU A CA 1
ATOM 1031 C C . GLU A 1 141 ? 9.037 4.292 -3.356 1.00 98.69 141 GLU A C 1
ATOM 1033 O O . GLU A 1 141 ? 9.601 4.602 -2.305 1.00 98.69 141 GLU A O 1
ATOM 1038 N N . VAL A 1 142 ? 8.233 5.147 -3.995 1.00 98.62 142 VAL A N 1
ATOM 1039 C CA . VAL A 1 142 ? 7.991 6.521 -3.525 1.00 98.62 142 VAL A CA 1
ATOM 1040 C C . VAL A 1 142 ? 7.353 6.566 -2.132 1.00 98.62 142 VAL A C 1
ATOM 1042 O O . VAL A 1 142 ? 7.609 7.499 -1.371 1.00 98.62 142 VAL A O 1
ATOM 1045 N N . THR A 1 143 ? 6.581 5.540 -1.743 1.00 98.25 143 THR A N 1
ATOM 1046 C CA . THR A 1 143 ? 5.986 5.443 -0.397 1.00 98.25 143 THR A CA 1
ATOM 1047 C C . THR A 1 143 ? 7.018 5.107 0.677 1.00 98.25 143 THR A C 1
ATOM 1049 O O . THR A 1 143 ? 6.699 5.142 1.859 1.00 98.25 143 THR A O 1
ATOM 1052 N N . LEU A 1 144 ? 8.245 4.776 0.272 1.00 98.38 144 LEU A N 1
ATOM 1053 C CA . LEU A 1 144 ? 9.402 4.514 1.127 1.00 98.38 144 LEU A CA 1
ATOM 1054 C C . LEU A 1 144 ? 10.476 5.604 0.974 1.00 98.38 144 LEU A C 1
ATOM 1056 O O . LEU A 1 144 ? 11.594 5.442 1.450 1.00 98.38 144 LEU A O 1
ATOM 1060 N N . GLY A 1 145 ? 10.157 6.716 0.303 1.00 98.38 145 GLY A N 1
ATOM 1061 C CA . GLY A 1 145 ? 11.115 7.793 0.047 1.00 98.38 145 GLY A CA 1
ATOM 1062 C C . GLY A 1 145 ? 12.183 7.439 -0.992 1.00 98.38 145 GLY A C 1
ATOM 1063 O O . GLY A 1 145 ? 13.200 8.124 -1.068 1.00 98.38 145 GLY A O 1
ATOM 1064 N N . LEU A 1 146 ? 11.948 6.397 -1.791 1.00 98.75 146 LEU A N 1
ATOM 1065 C CA . LEU A 1 146 ? 12.828 5.917 -2.854 1.00 98.75 146 LEU A CA 1
ATOM 1066 C C . LEU A 1 146 ? 12.210 6.182 -4.237 1.00 98.75 146 LEU A C 1
ATOM 1068 O O . LEU A 1 146 ? 11.151 6.798 -4.365 1.00 98.75 146 LEU A O 1
ATOM 1072 N N . LEU A 1 147 ? 12.876 5.703 -5.286 1.00 98.81 147 LEU A N 1
ATOM 1073 C CA . LEU A 1 147 ? 12.330 5.627 -6.639 1.00 98.81 147 LEU A CA 1
ATOM 1074 C C . LEU A 1 147 ? 12.573 4.234 -7.243 1.00 98.81 147 LEU A C 1
ATOM 1076 O O . LEU A 1 147 ? 13.448 3.526 -6.741 1.00 98.81 147 LEU A O 1
ATOM 1080 N N . PRO A 1 148 ? 11.839 3.843 -8.301 1.00 98.69 148 PRO A N 1
ATOM 1081 C CA . PRO A 1 148 ? 12.085 2.595 -9.031 1.00 98.69 148 PRO A CA 1
ATOM 1082 C C . PRO A 1 148 ? 13.421 2.658 -9.787 1.00 98.69 148 PRO A C 1
ATOM 1084 O O . PRO A 1 148 ? 13.500 3.203 -10.891 1.00 98.69 148 PRO A O 1
ATOM 1087 N N . GLY A 1 149 ? 14.488 2.211 -9.121 1.00 98.25 149 GLY A N 1
ATOM 1088 C CA . GLY A 1 149 ? 15.874 2.371 -9.566 1.00 98.25 149 GLY A CA 1
ATOM 1089 C C . GLY A 1 149 ? 16.410 1.222 -10.418 1.00 98.25 149 GLY A C 1
ATOM 1090 O O . GLY A 1 149 ? 17.479 1.365 -11.002 1.00 98.25 149 GLY A O 1
ATOM 1091 N N . GLY A 1 150 ? 15.692 0.099 -10.502 1.00 98.25 150 GLY A N 1
ATOM 1092 C CA . GLY A 1 150 ? 16.006 -1.064 -11.337 1.00 98.25 150 GLY A CA 1
ATOM 1093 C C . GLY A 1 150 ? 15.491 -0.942 -12.778 1.00 98.25 150 GLY A C 1
ATOM 1094 O O . GLY A 1 150 ? 15.334 -1.943 -13.482 1.00 98.25 150 GLY A O 1
ATOM 1095 N N . GLY A 1 151 ? 15.231 0.280 -13.248 1.00 98.62 151 GLY A N 1
ATOM 1096 C CA . GLY A 1 151 ? 14.778 0.600 -14.600 1.00 98.62 151 GLY A CA 1
ATOM 1097 C C . GLY A 1 151 ? 13.283 0.893 -14.687 1.00 98.62 151 GLY A C 1
ATOM 1098 O O . GLY A 1 151 ? 12.763 1.061 -15.791 1.00 98.62 151 GLY A O 1
ATOM 1099 N N . GLY A 1 152 ? 12.564 0.925 -13.564 1.00 98.81 152 GLY A N 1
ATOM 1100 C CA . GLY A 1 152 ? 11.124 1.146 -13.519 1.00 98.81 152 GLY A CA 1
ATOM 1101 C C . GLY A 1 152 ? 10.719 2.535 -14.002 1.00 98.81 152 GLY A C 1
ATOM 1102 O O . GLY A 1 152 ? 9.762 2.645 -14.774 1.00 98.81 152 GLY A O 1
ATOM 1103 N N . VAL A 1 153 ? 11.453 3.594 -13.631 1.00 98.94 153 VAL A N 1
ATOM 1104 C CA . VAL A 1 153 ? 11.199 4.945 -14.168 1.00 98.94 153 VAL A CA 1
ATOM 1105 C C . VAL A 1 153 ? 11.438 4.942 -15.673 1.00 98.94 153 VAL A C 1
ATOM 1107 O O . VAL A 1 153 ? 10.555 5.316 -16.445 1.00 98.94 153 VAL A O 1
ATOM 1110 N N . THR A 1 154 ? 12.600 4.453 -16.100 1.00 98.94 154 THR A N 1
ATOM 1111 C CA . THR A 1 154 ? 13.017 4.456 -17.505 1.00 98.94 154 THR A CA 1
ATOM 1112 C C . THR A 1 154 ? 12.018 3.704 -18.387 1.00 98.94 154 THR A C 1
ATOM 1114 O O . THR A 1 154 ? 11.486 4.276 -19.342 1.00 98.94 154 THR A O 1
ATOM 1117 N N . ARG A 1 155 ? 11.689 2.451 -18.050 1.00 98.94 155 ARG A N 1
ATOM 1118 C CA . ARG A 1 155 ? 10.788 1.605 -18.851 1.00 98.94 155 ARG A CA 1
ATOM 1119 C C . ARG A 1 155 ? 9.363 2.131 -18.874 1.00 98.94 155 ARG A C 1
ATOM 1121 O O . ARG A 1 155 ? 8.783 2.234 -19.950 1.00 98.94 155 ARG A O 1
ATOM 1128 N N . THR A 1 156 ? 8.802 2.549 -17.739 1.00 98.94 156 THR A N 1
ATOM 1129 C CA . THR A 1 156 ? 7.426 3.078 -17.732 1.00 98.94 156 THR A CA 1
ATOM 1130 C C . THR A 1 156 ? 7.312 4.396 -18.499 1.00 98.94 156 THR A C 1
ATOM 1132 O O . THR A 1 156 ? 6.335 4.597 -19.219 1.00 98.94 156 THR A O 1
ATOM 1135 N N . VAL A 1 157 ? 8.324 5.269 -18.447 1.00 98.88 157 VAL A N 1
ATOM 1136 C CA . VAL A 1 157 ? 8.363 6.485 -19.277 1.00 98.88 157 VAL A CA 1
ATOM 1137 C C . VAL A 1 157 ? 8.471 6.140 -20.763 1.00 98.88 157 VAL A C 1
ATOM 1139 O O . VAL A 1 157 ? 7.830 6.797 -21.583 1.00 98.88 157 VAL A O 1
ATOM 1142 N N . ARG A 1 158 ? 9.218 5.094 -21.139 1.00 98.88 158 ARG A N 1
ATOM 1143 C CA . ARG A 1 158 ? 9.225 4.597 -22.526 1.00 98.88 158 ARG A CA 1
ATOM 1144 C C . ARG A 1 158 ? 7.871 4.003 -22.939 1.00 98.88 158 ARG A C 1
ATOM 1146 O O . ARG A 1 158 ? 7.403 4.254 -24.042 1.00 98.88 158 ARG A O 1
ATOM 1153 N N . MET A 1 159 ? 7.199 3.274 -22.054 1.00 98.81 159 MET A N 1
ATOM 1154 C CA . MET A 1 159 ? 5.908 2.644 -22.355 1.00 98.81 159 MET A CA 1
ATOM 1155 C C . MET A 1 159 ? 4.754 3.645 -22.459 1.00 98.81 159 MET A C 1
ATOM 1157 O O . MET A 1 159 ? 3.880 3.480 -23.305 1.00 98.81 159 MET A O 1
ATOM 1161 N N . PHE A 1 160 ? 4.731 4.674 -21.607 1.00 98.69 160 PHE A N 1
ATOM 1162 C CA . PHE A 1 160 ? 3.538 5.509 -21.408 1.00 98.69 160 PHE A CA 1
ATOM 1163 C C . PHE A 1 160 ? 3.772 7.008 -21.614 1.00 98.69 160 PHE A C 1
ATOM 1165 O O . PHE A 1 160 ? 2.809 7.781 -21.617 1.00 98.69 160 PHE A O 1
ATOM 1172 N N . GLY A 1 161 ? 5.026 7.432 -21.784 1.00 98.62 161 GLY A N 1
ATOM 1173 C CA . GLY A 1 161 ? 5.413 8.839 -21.765 1.00 98.62 161 GLY A CA 1
ATOM 1174 C C . GLY A 1 161 ? 5.501 9.417 -20.353 1.00 98.62 161 GLY A C 1
ATOM 1175 O O . GLY A 1 161 ? 4.958 8.865 -19.394 1.00 98.62 161 GLY A O 1
ATOM 1176 N N . ILE A 1 162 ? 6.160 10.575 -20.230 1.00 98.56 162 ILE A N 1
ATOM 1177 C CA . ILE A 1 162 ? 6.452 11.227 -18.939 1.00 98.56 162 ILE A CA 1
ATOM 1178 C C . ILE A 1 162 ? 5.182 11.429 -18.103 1.00 98.56 162 ILE A C 1
ATOM 1180 O O . ILE A 1 162 ? 5.132 11.023 -16.944 1.00 98.56 162 ILE A O 1
ATOM 1184 N N . GLN A 1 163 ? 4.147 12.049 -18.680 1.00 96.69 163 GLN A N 1
ATOM 1185 C CA . GLN A 1 163 ? 2.963 12.460 -17.922 1.00 96.69 163 GLN A CA 1
ATOM 1186 C C . GLN A 1 163 ? 2.192 11.262 -17.354 1.00 96.69 163 GLN A C 1
ATOM 1188 O O . GLN A 1 163 ? 1.865 11.257 -16.169 1.00 96.69 163 GLN A O 1
ATOM 1193 N N . ASN A 1 164 ? 1.908 10.248 -18.174 1.00 97.38 164 ASN A N 1
ATOM 1194 C CA . ASN A 1 164 ? 1.122 9.095 -17.736 1.00 97.38 164 ASN A CA 1
ATOM 1195 C C . ASN A 1 164 ? 1.917 8.196 -16.789 1.00 97.38 164 ASN A C 1
ATOM 1197 O O . ASN A 1 164 ? 1.366 7.773 -15.774 1.00 97.38 164 ASN A O 1
ATOM 1201 N N . ALA A 1 165 ? 3.202 7.950 -17.076 1.00 98.50 165 ALA A N 1
ATOM 1202 C CA . ALA A 1 165 ? 4.064 7.188 -16.177 1.00 98.50 165 ALA A CA 1
ATOM 1203 C C . ALA A 1 165 ? 4.144 7.867 -14.803 1.00 98.50 165 ALA A C 1
ATOM 1205 O O . ALA A 1 165 ? 3.895 7.233 -13.777 1.00 98.50 165 ALA A O 1
ATOM 1206 N N . PHE A 1 166 ? 4.390 9.181 -14.773 1.00 98.19 166 PHE A N 1
ATOM 1207 C CA . PHE A 1 166 ? 4.474 9.929 -13.525 1.00 98.19 166 PHE A CA 1
ATOM 1208 C C . PHE A 1 166 ? 3.142 9.955 -12.766 1.00 98.19 166 PHE A C 1
ATOM 1210 O O . PHE A 1 166 ? 3.084 9.556 -11.603 1.00 98.19 166 PHE A O 1
ATOM 1217 N N . MET A 1 167 ? 2.056 10.397 -13.403 1.00 94.75 167 MET A N 1
ATOM 1218 C CA . MET A 1 167 ? 0.782 10.632 -12.714 1.00 94.75 167 MET A CA 1
ATOM 1219 C C . MET A 1 167 ? 0.096 9.345 -12.264 1.00 94.75 167 MET A C 1
ATOM 1221 O O . MET A 1 167 ? -0.483 9.318 -11.179 1.00 94.75 167 MET A O 1
ATOM 1225 N N . ASN A 1 168 ? 0.157 8.290 -13.077 1.00 95.19 168 ASN A N 1
ATOM 1226 C CA . ASN A 1 168 ? -0.607 7.077 -12.809 1.00 95.19 168 ASN A CA 1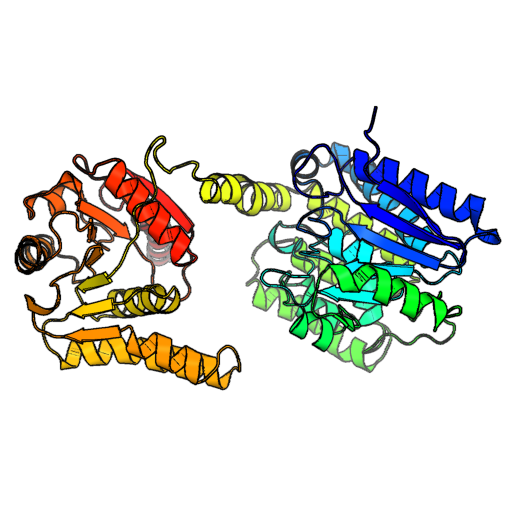
ATOM 1227 C C . ASN A 1 168 ? 0.211 6.033 -12.046 1.00 95.19 168 ASN A C 1
ATOM 1229 O O . ASN A 1 168 ? -0.358 5.324 -11.224 1.00 95.19 168 ASN A O 1
ATOM 1233 N N . ILE A 1 169 ? 1.524 5.940 -12.282 1.00 98.12 169 ILE A N 1
ATOM 1234 C CA . ILE A 1 169 ? 2.344 4.832 -11.769 1.00 98.12 169 ILE A CA 1
ATOM 1235 C C . ILE A 1 169 ? 3.322 5.325 -10.696 1.00 98.12 169 ILE A C 1
ATOM 1237 O O . ILE A 1 169 ? 3.263 4.864 -9.557 1.00 98.12 169 ILE A O 1
ATOM 1241 N N . LEU A 1 170 ? 4.187 6.286 -11.033 1.00 98.50 170 LEU A N 1
ATOM 1242 C CA . LEU A 1 170 ? 5.390 6.585 -10.247 1.00 98.50 170 LEU A CA 1
ATOM 1243 C C . LEU A 1 170 ? 5.152 7.549 -9.071 1.00 98.50 170 LEU A C 1
ATOM 1245 O O . LEU A 1 170 ? 5.698 7.345 -7.993 1.00 98.50 170 LEU A O 1
ATOM 1249 N N . SER A 1 171 ? 4.342 8.600 -9.244 1.00 95.00 171 SER A N 1
ATOM 1250 C CA . SER A 1 171 ? 4.241 9.708 -8.269 1.00 95.00 171 SER A CA 1
ATOM 1251 C C . SER A 1 171 ? 3.598 9.330 -6.933 1.00 95.00 171 SER A C 1
ATOM 1253 O O . SER A 1 171 ? 3.881 9.964 -5.917 1.00 95.00 171 SER A O 1
ATOM 1255 N N . GLN A 1 172 ? 2.726 8.318 -6.930 1.00 94.38 172 GLN A N 1
ATOM 1256 C CA . GLN A 1 172 ? 2.029 7.826 -5.734 1.00 94.38 172 GLN A CA 1
ATOM 1257 C C . GLN A 1 172 ? 2.359 6.367 -5.407 1.00 94.38 172 GLN A C 1
ATOM 1259 O O . GLN A 1 172 ? 1.952 5.879 -4.356 1.00 94.38 172 GLN A O 1
ATOM 1264 N N . GLY A 1 173 ? 3.061 5.664 -6.301 1.00 96.44 173 GLY A N 1
ATOM 1265 C CA . GLY A 1 173 ? 3.395 4.258 -6.111 1.00 96.44 173 GLY A CA 1
ATOM 1266 C C . GLY A 1 173 ? 2.168 3.352 -6.014 1.00 96.44 173 GLY A C 1
ATOM 1267 O O . GLY A 1 173 ? 2.076 2.487 -5.139 1.00 96.44 173 GLY A O 1
ATOM 1268 N N . THR A 1 174 ? 1.183 3.596 -6.884 1.00 96.25 174 THR A N 1
ATOM 1269 C CA . THR A 1 174 ? -0.120 2.924 -6.827 1.00 96.25 174 THR A CA 1
ATOM 1270 C C . THR A 1 174 ? 0.029 1.424 -7.082 1.00 96.25 174 THR A C 1
ATOM 1272 O O . THR A 1 174 ? 0.751 0.997 -7.981 1.00 96.25 174 THR A O 1
ATOM 1275 N N . ARG A 1 175 ? -0.694 0.618 -6.296 1.00 97.88 175 ARG A N 1
ATOM 1276 C CA . ARG A 1 175 ? -0.800 -0.836 -6.472 1.00 97.88 175 ARG A CA 1
ATOM 1277 C C . ARG A 1 175 ? -2.076 -1.161 -7.242 1.00 97.88 175 ARG A C 1
ATOM 1279 O O . ARG A 1 175 ? -3.166 -0.748 -6.842 1.00 97.88 175 ARG A O 1
ATOM 1286 N N . PHE A 1 176 ? -1.943 -1.915 -8.321 1.00 97.94 176 PHE A N 1
ATOM 1287 C CA . PHE A 1 176 ? -3.025 -2.268 -9.231 1.00 97.94 176 PHE A CA 1
ATOM 1288 C C . PHE A 1 176 ? -3.390 -3.738 -9.097 1.00 97.94 176 PHE A C 1
ATOM 1290 O O . PHE A 1 176 ? -2.515 -4.592 -8.981 1.00 97.94 176 PHE A O 1
ATOM 1297 N N . LYS A 1 177 ? -4.690 -4.025 -9.141 1.00 97.31 177 LYS A N 1
ATOM 1298 C CA . LYS A 1 177 ? -5.205 -5.382 -9.348 1.00 97.31 177 LYS A CA 1
ATOM 1299 C C . LYS A 1 177 ? -4.940 -5.842 -10.794 1.00 97.31 177 LYS A C 1
ATOM 1301 O O . LYS A 1 177 ? -4.691 -4.973 -11.636 1.00 97.31 177 LYS A O 1
ATOM 1306 N N . PRO A 1 178 ? -4.988 -7.155 -11.090 1.00 96.81 178 PRO A N 1
ATOM 1307 C CA . PRO A 1 178 ? -4.619 -7.692 -12.403 1.00 96.81 178 PRO A CA 1
ATOM 1308 C C . PRO A 1 178 ? -5.410 -7.064 -13.560 1.00 96.81 178 PRO A C 1
ATOM 1310 O O . PRO A 1 178 ? -4.822 -6.618 -14.544 1.00 96.81 178 PRO A O 1
ATOM 1313 N N . ASP A 1 179 ? -6.729 -6.937 -13.401 1.00 95.75 179 ASP A N 1
ATOM 1314 C CA . ASP A 1 179 ? -7.643 -6.287 -14.347 1.00 95.75 179 ASP A CA 1
ATOM 1315 C C . ASP A 1 179 ? -7.210 -4.856 -14.691 1.00 95.75 179 ASP A C 1
ATOM 1317 O O . ASP A 1 179 ? -7.034 -4.505 -15.860 1.00 95.75 179 ASP A O 1
ATOM 1321 N N . LYS A 1 180 ? -6.964 -4.036 -13.665 1.00 96.38 180 LYS A N 1
ATOM 1322 C CA . LYS A 1 180 ? -6.562 -2.643 -13.842 1.00 96.38 180 LYS A CA 1
ATOM 1323 C C . LYS A 1 180 ? -5.148 -2.531 -14.394 1.00 96.38 180 LYS A C 1
ATOM 1325 O O . LYS A 1 180 ? -4.887 -1.636 -15.190 1.00 96.38 180 LYS A O 1
ATOM 1330 N N . ALA A 1 181 ? -4.245 -3.415 -13.979 1.00 98.19 181 ALA A N 1
ATOM 1331 C CA . ALA A 1 181 ? -2.883 -3.467 -14.491 1.00 98.19 181 ALA A CA 1
ATOM 1332 C C . ALA A 1 181 ? -2.855 -3.774 -15.991 1.00 98.19 181 ALA A C 1
ATOM 1334 O O . ALA A 1 181 ? -2.089 -3.143 -16.720 1.00 98.19 181 ALA A O 1
ATOM 1335 N N . LYS A 1 182 ? -3.734 -4.675 -16.450 1.00 98.50 182 LYS A N 1
ATOM 1336 C CA . LYS A 1 182 ? -3.942 -4.941 -17.873 1.00 98.50 182 LYS A CA 1
ATOM 1337 C C . LYS A 1 182 ? -4.542 -3.741 -18.598 1.00 98.50 182 LYS A C 1
ATOM 1339 O O . LYS A 1 182 ? -4.026 -3.329 -19.628 1.00 98.50 182 LYS A O 1
ATOM 1344 N N . GLU A 1 183 ? -5.588 -3.136 -18.035 1.00 97.50 183 GLU A N 1
ATOM 1345 C CA . GLU A 1 183 ? -6.253 -1.962 -18.621 1.00 97.50 183 GLU A CA 1
ATOM 1346 C C . GLU A 1 183 ? -5.276 -0.802 -18.888 1.00 97.50 183 GLU A C 1
ATOM 1348 O O . GLU A 1 183 ? -5.379 -0.132 -19.913 1.00 97.50 183 GLU A O 1
ATOM 1353 N N . ILE A 1 184 ? -4.319 -0.566 -17.983 1.00 97.12 184 ILE A N 1
ATOM 1354 C CA . ILE A 1 184 ? -3.328 0.515 -18.125 1.00 97.12 184 ILE A CA 1
ATOM 1355 C C . ILE A 1 184 ? -2.046 0.093 -18.862 1.00 97.12 184 ILE A C 1
ATOM 1357 O O . ILE A 1 184 ? -1.161 0.927 -19.035 1.00 97.12 184 ILE A O 1
ATOM 1361 N N . GLY A 1 185 ? -1.927 -1.173 -19.276 1.00 98.00 185 GLY A N 1
ATOM 1362 C CA . GLY A 1 185 ? -0.788 -1.692 -20.042 1.00 98.00 185 GLY A CA 1
ATOM 1363 C C . GLY A 1 185 ? 0.464 -2.047 -19.230 1.00 98.00 185 GLY A C 1
ATOM 1364 O O . GLY A 1 185 ? 1.542 -2.163 -19.804 1.00 98.00 185 GLY A O 1
ATOM 1365 N N . LEU A 1 186 ? 0.363 -2.211 -17.904 1.00 98.38 186 LEU A N 1
ATOM 1366 C CA . LEU A 1 186 ? 1.452 -2.781 -17.089 1.00 98.38 186 LEU A CA 1
ATOM 1367 C C . LEU A 1 186 ? 1.536 -4.308 -17.207 1.00 98.38 186 LEU A C 1
ATOM 1369 O O . LEU A 1 186 ? 2.591 -4.885 -16.965 1.00 98.38 186 LEU A O 1
ATOM 1373 N N . VAL A 1 187 ? 0.427 -4.955 -17.558 1.00 98.75 187 VAL A N 1
ATOM 1374 C CA . VAL A 1 187 ? 0.310 -6.391 -17.839 1.00 98.75 187 VAL A CA 1
ATOM 1375 C C . VAL A 1 187 ? -0.341 -6.530 -19.210 1.00 98.75 187 VAL A C 1
ATOM 1377 O O . VAL A 1 187 ? -1.193 -5.719 -19.562 1.00 98.75 187 VAL A O 1
ATOM 1380 N N . ASP A 1 188 ? 0.045 -7.532 -19.990 1.00 98.81 188 ASP A N 1
ATOM 1381 C CA . ASP A 1 188 ? -0.472 -7.694 -21.349 1.00 98.81 188 ASP A CA 1
ATOM 1382 C C . ASP A 1 188 ? -1.664 -8.666 -21.363 1.00 98.81 188 ASP A C 1
ATOM 1384 O O . ASP A 1 188 ? -2.707 -8.397 -21.969 1.00 98.81 188 ASP A O 1
ATOM 1388 N N . GLU A 1 189 ? -1.554 -9.774 -20.623 1.00 98.44 189 GLU A N 1
ATOM 1389 C CA . GLU A 1 189 ? -2.537 -10.860 -20.621 1.00 98.44 189 GLU A CA 1
ATOM 1390 C C . GLU A 1 189 ? -2.860 -11.372 -19.209 1.00 98.44 189 GLU A C 1
ATOM 1392 O O . GLU A 1 189 ? -2.064 -11.248 -18.278 1.00 98.44 189 GLU A O 1
ATOM 1397 N N . LEU A 1 190 ? -4.063 -11.939 -19.053 1.00 98.69 190 LEU A N 1
ATOM 1398 C CA . LEU A 1 190 ? -4.530 -12.537 -17.801 1.00 98.69 190 LEU A CA 1
ATOM 1399 C C . LEU A 1 190 ? -4.952 -13.985 -18.037 1.00 98.69 190 LEU A C 1
ATOM 1401 O O . LEU A 1 190 ? -5.590 -14.271 -19.051 1.00 98.69 190 LEU A O 1
ATOM 1405 N N . VAL A 1 191 ? -4.641 -14.850 -17.076 1.00 98.50 191 VAL A N 1
ATOM 1406 C CA . VAL A 1 191 ? -5.065 -16.260 -17.026 1.00 98.50 191 VAL A CA 1
ATOM 1407 C C . VAL A 1 191 ? -5.859 -16.536 -15.749 1.00 98.50 191 VAL A C 1
ATOM 1409 O O . VAL A 1 191 ? -5.774 -15.768 -14.788 1.00 98.50 191 VAL A O 1
ATOM 1412 N N . GLY A 1 192 ? -6.654 -17.609 -15.734 1.00 96.38 192 GLY A N 1
ATOM 1413 C CA . GLY A 1 192 ? -7.588 -17.888 -14.637 1.00 96.38 192 GLY A CA 1
ATOM 1414 C C . GLY A 1 192 ? -6.918 -18.446 -13.381 1.00 96.38 192 GLY A C 1
ATOM 1415 O O . GLY A 1 192 ? -7.444 -18.289 -12.278 1.00 96.38 192 GLY A O 1
ATOM 1416 N N . SER A 1 193 ? -5.753 -19.080 -13.530 1.00 97.38 193 SER A N 1
ATOM 1417 C CA . SER A 1 193 ? -5.028 -19.707 -12.425 1.00 97.38 193 SER A CA 1
ATOM 1418 C C . SER A 1 193 ? -3.509 -19.590 -12.573 1.00 97.38 193 SER A C 1
ATOM 1420 O O . SER A 1 193 ? -2.983 -19.208 -13.619 1.00 97.38 193 SER A O 1
ATOM 1422 N N . VAL A 1 194 ? -2.779 -19.907 -11.502 1.00 97.81 194 VAL A N 1
ATOM 1423 C CA . VAL A 1 194 ? -1.307 -19.853 -11.487 1.00 97.81 194 VAL A CA 1
ATOM 1424 C C . VAL A 1 194 ? -0.699 -20.950 -12.367 1.00 97.81 194 VAL A C 1
ATOM 1426 O O . VAL A 1 194 ? 0.326 -20.734 -13.009 1.00 97.81 194 VAL A O 1
ATOM 1429 N N . GLU A 1 195 ? -1.342 -22.113 -12.432 1.00 98.06 195 GLU A N 1
ATOM 1430 C CA . GLU A 1 195 ? -0.894 -23.282 -13.193 1.00 98.06 195 GLU A CA 1
ATOM 1431 C C . GLU A 1 195 ? -0.914 -23.031 -14.708 1.00 98.06 195 GLU A C 1
ATOM 1433 O O . GLU A 1 195 ? -0.130 -23.626 -15.446 1.00 98.06 195 GLU A O 1
ATOM 1438 N N . GLU A 1 196 ? -1.771 -22.118 -15.170 1.00 98.50 196 GLU A N 1
ATOM 1439 C CA . GLU A 1 196 ? -1.897 -21.736 -16.579 1.00 98.50 196 GLU A CA 1
ATOM 1440 C C . GLU A 1 196 ? -0.745 -20.836 -17.067 1.00 98.50 196 GLU A C 1
ATOM 1442 O O . GLU A 1 196 ? -0.508 -20.747 -18.272 1.00 98.50 196 GLU A O 1
ATOM 1447 N N . LEU A 1 197 ? 0.011 -20.200 -16.162 1.00 98.69 197 LEU A N 1
ATOM 1448 C CA . LEU A 1 197 ? 0.984 -19.158 -16.510 1.00 98.69 197 LEU A CA 1
ATOM 1449 C C . LEU A 1 197 ? 2.153 -19.643 -17.368 1.00 98.69 197 LEU A C 1
ATOM 1451 O O . LEU A 1 197 ? 2.407 -19.084 -18.432 1.00 98.69 197 LEU A O 1
ATOM 1455 N N . VAL A 1 198 ? 2.896 -20.652 -16.906 1.00 98.75 198 VAL A N 1
ATOM 1456 C CA . VAL A 1 198 ? 4.066 -21.161 -17.643 1.00 98.75 198 VAL A CA 1
ATOM 1457 C C . VAL A 1 198 ? 3.646 -21.787 -18.981 1.00 98.75 198 VAL A C 1
ATOM 1459 O O . VAL A 1 198 ? 4.278 -21.463 -19.989 1.00 98.75 198 VAL A O 1
ATOM 1462 N N . PRO A 1 199 ? 2.575 -22.608 -19.058 1.00 98.75 199 PRO A N 1
ATOM 1463 C CA . PRO A 1 199 ? 2.035 -23.064 -20.337 1.00 98.75 199 PRO A CA 1
ATOM 1464 C C . PRO A 1 199 ? 1.678 -21.918 -21.293 1.00 98.75 199 PRO A C 1
ATOM 1466 O O . PRO A 1 199 ? 2.097 -21.954 -22.451 1.00 98.75 199 PRO A O 1
ATOM 1469 N N . ALA A 1 200 ? 0.969 -20.885 -20.820 1.00 98.81 200 ALA A N 1
ATOM 1470 C CA . ALA A 1 200 ? 0.597 -19.727 -21.635 1.00 98.81 200 ALA A CA 1
ATOM 1471 C C . ALA A 1 200 ? 1.825 -18.935 -22.109 1.00 98.81 200 ALA A C 1
ATOM 1473 O O . ALA A 1 200 ? 1.923 -18.593 -23.286 1.00 98.81 200 ALA A O 1
ATOM 1474 N N . ALA A 1 201 ? 2.810 -18.718 -21.234 1.00 98.88 201 ALA A N 1
ATOM 1475 C CA . ALA A 1 201 ? 4.051 -18.026 -21.570 1.00 98.88 201 ALA A CA 1
ATOM 1476 C C . ALA A 1 201 ? 4.855 -18.772 -22.648 1.00 98.88 201 ALA A C 1
ATOM 1478 O O . ALA A 1 201 ? 5.296 -18.168 -23.627 1.00 98.88 201 ALA A O 1
ATOM 1479 N N . LYS A 1 202 ? 4.995 -20.099 -22.517 1.00 98.81 202 LYS A N 1
ATOM 1480 C CA . LYS A 1 202 ? 5.654 -20.935 -23.533 1.00 98.81 202 LYS A CA 1
ATOM 1481 C C . LYS A 1 202 ? 4.883 -20.937 -24.855 1.00 98.81 202 LYS A C 1
ATOM 1483 O O . LYS A 1 202 ? 5.499 -20.869 -25.916 1.00 98.81 202 LYS A O 1
ATOM 1488 N N . ALA A 1 203 ? 3.551 -20.988 -24.809 1.00 98.81 203 ALA A N 1
ATOM 1489 C CA . ALA A 1 203 ? 2.715 -20.895 -26.004 1.00 98.81 203 ALA A CA 1
ATOM 1490 C C . ALA A 1 203 ? 2.885 -19.542 -26.715 1.00 98.81 203 ALA A C 1
ATOM 1492 O O . ALA A 1 203 ? 3.048 -19.512 -27.935 1.00 98.81 203 ALA A O 1
ATOM 1493 N N . TRP A 1 204 ? 2.931 -18.441 -25.959 1.00 98.81 204 TRP A N 1
ATOM 1494 C CA . TRP A 1 204 ? 3.168 -17.104 -26.498 1.00 98.81 204 TRP A CA 1
ATOM 1495 C C . TRP A 1 204 ? 4.538 -16.996 -27.177 1.00 98.81 204 TRP A C 1
ATOM 1497 O O . TRP A 1 204 ? 4.615 -16.501 -28.299 1.00 98.81 204 TRP A O 1
ATOM 1507 N N . ILE A 1 205 ? 5.600 -17.523 -26.553 1.00 98.81 205 ILE A N 1
ATOM 1508 C CA . ILE A 1 205 ? 6.954 -17.566 -27.137 1.00 98.81 205 ILE A CA 1
ATOM 1509 C C . ILE A 1 205 ? 6.952 -18.314 -28.473 1.00 98.81 205 ILE A C 1
ATOM 1511 O O . ILE A 1 205 ? 7.468 -17.805 -29.464 1.00 98.81 205 ILE A O 1
ATOM 1515 N N . LYS A 1 206 ? 6.334 -19.502 -28.522 1.00 98.56 206 LYS A N 1
ATOM 1516 C CA . LYS A 1 206 ? 6.252 -20.311 -29.750 1.00 98.56 206 LYS A CA 1
ATOM 1517 C C . LYS A 1 206 ? 5.487 -19.605 -30.868 1.00 98.56 206 LYS A C 1
ATOM 1519 O O . LYS A 1 206 ? 5.845 -19.748 -32.032 1.00 98.56 206 LYS A O 1
ATOM 1524 N N . ALA A 1 207 ? 4.438 -18.864 -30.519 1.00 98.50 207 ALA A N 1
ATOM 1525 C CA . ALA A 1 207 ? 3.645 -18.103 -31.478 1.00 98.50 207 ALA A CA 1
ATOM 1526 C C . ALA A 1 207 ? 4.329 -16.800 -31.933 1.00 98.50 207 ALA A C 1
ATOM 1528 O O . ALA A 1 207 ? 4.010 -16.299 -33.009 1.00 98.50 207 ALA A O 1
ATOM 1529 N N . ASN A 1 208 ? 5.263 -16.261 -31.143 1.00 98.38 208 ASN A N 1
ATOM 1530 C CA . ASN A 1 208 ? 5.900 -14.962 -31.368 1.00 98.38 208 ASN A CA 1
ATOM 1531 C C . ASN A 1 208 ? 7.442 -15.039 -31.275 1.00 98.38 208 ASN A C 1
ATOM 1533 O O . ASN A 1 208 ? 8.043 -14.320 -30.472 1.00 98.38 208 ASN A O 1
ATOM 1537 N N . PRO A 1 209 ? 8.115 -15.873 -32.093 1.00 96.81 209 PRO A N 1
ATOM 1538 C CA . PRO A 1 209 ? 9.568 -16.065 -32.009 1.00 96.81 209 PRO A CA 1
ATOM 1539 C C . PRO A 1 209 ? 10.370 -14.782 -32.291 1.00 96.81 209 PRO A C 1
ATOM 1541 O O . PRO A 1 209 ? 11.458 -14.607 -31.748 1.00 96.81 209 PRO A O 1
ATOM 1544 N N . ASP A 1 210 ? 9.812 -13.861 -33.081 1.00 96.06 210 ASP A N 1
ATOM 1545 C CA . ASP A 1 210 ? 10.448 -12.589 -33.452 1.00 96.06 210 ASP A CA 1
ATOM 1546 C C . ASP A 1 210 ? 10.119 -11.436 -32.479 1.00 96.06 210 ASP A C 1
ATOM 1548 O O . ASP A 1 210 ? 10.563 -10.301 -32.660 1.00 96.06 210 ASP A O 1
ATOM 1552 N N . ALA A 1 211 ? 9.331 -11.685 -31.424 1.00 96.56 211 ALA A N 1
ATOM 1553 C CA . ALA A 1 211 ? 8.957 -10.672 -30.432 1.00 96.56 211 ALA A CA 1
ATOM 1554 C C . ALA A 1 211 ? 10.034 -10.505 -29.343 1.00 96.56 211 ALA A C 1
ATOM 1556 O O . ALA A 1 211 ? 9.778 -10.655 -28.149 1.00 96.56 211 ALA A O 1
ATOM 1557 N N . HIS A 1 212 ? 11.252 -10.199 -29.783 1.00 96.00 212 HIS A N 1
ATOM 1558 C CA . HIS A 1 212 ? 12.461 -10.132 -28.958 1.00 96.00 212 HIS A CA 1
ATOM 1559 C C . HIS A 1 212 ? 13.103 -8.734 -28.910 1.00 96.00 212 HIS A C 1
ATOM 1561 O O . HIS A 1 212 ? 14.286 -8.592 -28.604 1.00 96.00 212 HIS A O 1
ATOM 1567 N N . GLU A 1 213 ? 12.366 -7.709 -29.335 1.00 97.50 213 GLU A N 1
ATOM 1568 C CA . GLU A 1 213 ? 12.832 -6.325 -29.353 1.00 97.50 213 GLU A CA 1
ATOM 1569 C C . GLU A 1 213 ? 11.740 -5.424 -28.779 1.00 97.50 213 GLU A C 1
ATOM 1571 O O . GLU A 1 213 ? 10.607 -5.392 -29.283 1.00 97.50 213 GLU A O 1
ATOM 1576 N N . GLN A 1 214 ? 12.084 -4.688 -27.722 1.00 98.50 214 GLN A N 1
ATOM 1577 C CA . GLN A 1 214 ? 11.164 -3.762 -27.076 1.00 98.50 214 GLN A CA 1
ATOM 1578 C C . GLN A 1 214 ? 10.791 -2.597 -28.006 1.00 98.50 214 GLN A C 1
ATOM 1580 O O . GLN A 1 214 ? 11.579 -2.202 -28.871 1.00 98.50 214 GLN A O 1
ATOM 1585 N N . PRO A 1 215 ? 9.614 -1.965 -27.822 1.00 98.50 215 PRO A N 1
ATOM 1586 C CA . PRO A 1 215 ? 9.183 -0.862 -28.677 1.00 98.50 215 PRO A CA 1
ATOM 1587 C C . PRO A 1 215 ? 10.176 0.303 -28.760 1.00 98.50 215 PRO A C 1
ATOM 1589 O O . PRO A 1 215 ? 10.248 0.943 -29.804 1.00 98.50 215 PRO A O 1
ATOM 1592 N N . TRP A 1 216 ? 10.923 0.581 -27.685 1.00 98.56 216 TRP A N 1
ATOM 1593 C CA . TRP A 1 216 ? 11.899 1.675 -27.627 1.00 98.56 216 TRP A CA 1
ATOM 1594 C C . TRP A 1 216 ? 13.262 1.357 -28.244 1.00 98.56 216 TRP A C 1
ATOM 1596 O O . TRP A 1 216 ? 14.019 2.293 -28.492 1.00 98.56 216 TRP A O 1
ATOM 1606 N N . ASP A 1 217 ? 13.558 0.085 -28.512 1.00 98.38 217 ASP A N 1
ATOM 1607 C CA . ASP A 1 217 ? 14.792 -0.332 -29.190 1.00 98.38 217 ASP A CA 1
ATOM 1608 C C . ASP A 1 217 ? 14.627 -0.344 -30.720 1.00 98.38 217 ASP A C 1
ATOM 1610 O O . ASP A 1 217 ? 15.594 -0.182 -31.465 1.00 98.38 217 ASP A O 1
ATOM 1614 N N . LYS A 1 218 ? 13.377 -0.388 -31.200 1.00 97.81 218 LYS A N 1
ATOM 1615 C CA . LYS A 1 218 ? 13.050 -0.324 -32.627 1.00 97.81 218 LYS A CA 1
ATOM 1616 C C . LYS A 1 218 ? 13.375 1.036 -33.235 1.00 97.81 218 LYS A C 1
ATOM 1618 O O . LYS A 1 218 ? 12.965 2.098 -32.750 1.00 97.81 218 LYS A O 1
ATOM 1623 N N . LYS A 1 219 ? 14.003 1.012 -34.415 1.00 96.69 219 LYS A N 1
ATOM 1624 C CA . LYS A 1 219 ? 14.193 2.216 -35.234 1.00 96.69 219 LYS A CA 1
ATOM 1625 C C . LYS A 1 219 ? 12.841 2.873 -35.536 1.00 96.69 219 LYS A C 1
ATOM 1627 O O . LYS A 1 219 ? 11.935 2.246 -36.075 1.00 96.69 219 LYS A O 1
ATOM 1632 N N . GLY A 1 220 ? 12.737 4.170 -35.252 1.00 96.88 220 GLY A N 1
ATOM 1633 C CA . GLY A 1 220 ? 11.513 4.943 -35.483 1.00 96.88 220 GLY A CA 1
ATOM 1634 C C . GLY A 1 220 ? 10.530 4.947 -34.310 1.00 96.88 220 GLY A C 1
ATOM 1635 O O . GLY A 1 220 ? 9.426 5.470 -34.469 1.00 96.88 220 GLY A O 1
ATOM 1636 N N . TYR A 1 221 ? 10.927 4.420 -33.147 1.00 98.31 221 TYR A N 1
ATOM 1637 C CA . TYR A 1 221 ? 10.203 4.598 -31.893 1.00 98.31 221 TYR A CA 1
ATOM 1638 C C . TYR A 1 221 ? 9.805 6.065 -31.658 1.00 98.31 221 TYR A C 1
ATOM 1640 O O . TYR A 1 221 ? 10.586 6.997 -31.870 1.00 98.31 221 TYR A O 1
ATOM 1648 N N . LYS A 1 222 ? 8.572 6.261 -31.183 1.00 98.00 222 LYS A N 1
ATOM 1649 C CA . LYS A 1 222 ? 8.039 7.556 -30.760 1.00 98.00 222 LYS A CA 1
ATOM 1650 C C . LYS A 1 222 ? 7.468 7.414 -29.361 1.00 98.00 222 LYS A C 1
ATOM 1652 O O . LYS A 1 222 ? 6.528 6.652 -29.156 1.00 98.00 222 LYS A O 1
ATOM 1657 N N . MET A 1 223 ? 8.010 8.185 -28.423 1.00 98.50 223 MET A N 1
ATOM 1658 C CA . MET A 1 223 ? 7.498 8.209 -27.058 1.00 98.50 223 MET A CA 1
ATOM 1659 C C . MET A 1 223 ? 6.048 8.710 -27.033 1.00 98.50 223 MET A C 1
ATOM 1661 O O . MET A 1 223 ? 5.770 9.761 -27.626 1.00 98.50 223 MET A O 1
ATOM 1665 N N . PRO A 1 224 ? 5.127 8.014 -26.343 1.00 98.12 224 PRO A N 1
ATOM 1666 C CA . PRO A 1 224 ? 3.772 8.514 -26.147 1.00 98.12 224 PRO A CA 1
ATOM 1667 C C . PRO A 1 224 ? 3.787 9.907 -25.503 1.00 98.12 224 PRO A C 1
ATOM 1669 O O . PRO A 1 224 ? 4.520 10.156 -24.552 1.00 98.12 224 PRO A O 1
ATOM 1672 N N . GLY A 1 225 ? 3.014 10.846 -26.051 1.00 96.25 225 GLY A N 1
ATOM 1673 C CA . GLY A 1 225 ? 3.017 12.247 -25.602 1.00 96.25 225 GLY A CA 1
ATOM 1674 C C . GLY A 1 225 ? 4.228 13.085 -26.048 1.00 96.25 225 GLY A C 1
ATOM 1675 O O . GLY A 1 225 ? 4.216 14.299 -25.858 1.00 96.25 225 GLY A O 1
ATOM 1676 N N . GLY A 1 226 ? 5.226 12.482 -26.701 1.00 97.38 226 GLY A N 1
ATOM 1677 C CA . GLY A 1 226 ? 6.430 13.156 -27.189 1.00 97.38 226 GLY A CA 1
ATOM 1678 C C . GLY A 1 226 ? 7.556 13.256 -26.156 1.00 97.38 226 GLY A C 1
ATOM 1679 O O . GLY A 1 226 ? 7.396 12.957 -24.976 1.00 97.38 226 GLY A O 1
ATOM 1680 N N . THR A 1 227 ? 8.728 13.670 -26.630 1.00 97.94 227 THR A N 1
ATOM 1681 C CA . THR A 1 227 ? 9.915 13.954 -25.806 1.00 97.94 227 THR A CA 1
ATOM 1682 C C . THR A 1 227 ? 9.901 15.405 -25.305 1.00 97.94 227 THR A C 1
ATOM 1684 O O . THR A 1 227 ? 9.136 16.217 -25.830 1.00 97.94 227 THR A O 1
ATOM 1687 N N . PRO A 1 228 ? 10.767 15.799 -24.350 1.00 97.88 228 PRO A N 1
ATOM 1688 C CA . PRO A 1 228 ? 10.830 17.184 -23.866 1.00 97.88 228 PRO A CA 1
ATOM 1689 C C . PRO A 1 228 ? 11.072 18.248 -24.950 1.00 97.88 228 PRO A C 1
ATOM 1691 O O . PRO A 1 228 ? 10.671 19.394 -24.777 1.00 97.88 228 PRO A O 1
ATOM 1694 N N . SER A 1 229 ? 11.691 17.882 -26.078 1.00 96.75 229 SER A N 1
ATOM 1695 C CA . SER A 1 229 ? 11.893 18.769 -27.233 1.00 96.75 229 SER A CA 1
ATOM 1696 C C . SER A 1 229 ? 10.693 18.836 -28.189 1.00 96.75 229 SER A C 1
ATOM 1698 O O . SER A 1 229 ? 10.673 19.665 -29.098 1.00 96.75 229 SER A O 1
ATOM 1700 N N . SER A 1 230 ? 9.685 17.979 -28.008 1.00 96.62 230 SER A N 1
ATOM 1701 C CA . SER A 1 230 ? 8.468 17.980 -28.823 1.00 96.62 230 SER A CA 1
ATOM 1702 C C . SER A 1 230 ? 7.579 19.173 -28.437 1.00 96.62 230 SER A C 1
ATOM 1704 O O . SER A 1 230 ? 7.252 19.300 -27.256 1.00 96.62 230 SER A O 1
ATOM 1706 N N . PRO A 1 231 ? 7.110 20.016 -29.384 1.00 95.19 231 PRO A N 1
ATOM 1707 C CA . PRO A 1 231 ? 6.383 21.252 -29.063 1.00 95.19 231 PRO A CA 1
ATOM 1708 C C . PRO A 1 231 ? 5.167 21.073 -28.144 1.00 95.19 231 PRO A C 1
ATOM 1710 O O . PRO A 1 231 ? 4.939 21.893 -27.256 1.00 95.19 231 PRO A O 1
ATOM 1713 N N . ALA A 1 232 ? 4.411 19.984 -28.325 1.00 92.12 232 ALA A N 1
ATOM 1714 C CA . ALA A 1 232 ? 3.231 19.687 -27.516 1.00 92.12 232 ALA A CA 1
ATOM 1715 C C . ALA A 1 232 ? 3.575 19.490 -26.029 1.00 92.12 232 ALA A C 1
ATOM 1717 O O . ALA A 1 232 ? 2.922 20.075 -25.167 1.00 92.12 232 ALA A O 1
ATOM 1718 N N . LEU A 1 233 ? 4.621 18.710 -25.729 1.00 95.31 233 LEU A N 1
ATOM 1719 C CA . LEU A 1 233 ? 5.059 18.494 -24.352 1.00 95.31 233 LEU A CA 1
ATOM 1720 C C . LEU A 1 233 ? 5.807 19.715 -23.812 1.00 95.31 233 LEU A C 1
ATOM 1722 O O . LEU A 1 233 ? 5.550 20.129 -22.686 1.00 95.31 233 LEU A O 1
ATOM 1726 N N . ALA A 1 234 ? 6.674 20.334 -24.619 1.00 96.31 234 ALA A N 1
ATOM 1727 C CA . ALA A 1 234 ? 7.445 21.514 -24.232 1.00 96.31 234 ALA A CA 1
ATOM 1728 C C . ALA A 1 234 ? 6.554 22.668 -23.735 1.00 96.31 234 ALA A C 1
ATOM 1730 O O . ALA A 1 234 ? 6.916 23.354 -22.782 1.00 96.31 234 ALA A O 1
ATOM 1731 N N . GLY A 1 235 ? 5.366 22.850 -24.328 1.00 95.62 235 GLY A N 1
ATOM 1732 C CA . GLY A 1 235 ? 4.407 23.876 -23.911 1.00 95.62 235 GLY A CA 1
ATOM 1733 C C . GLY A 1 235 ? 3.805 23.668 -22.515 1.00 95.62 235 GLY A C 1
ATOM 1734 O O . GLY A 1 235 ? 3.440 24.645 -21.864 1.00 95.62 235 GLY A O 1
ATOM 1735 N N . ILE A 1 236 ? 3.716 22.423 -22.028 1.00 95.38 236 ILE A N 1
ATOM 1736 C CA . ILE A 1 236 ? 3.118 22.099 -20.718 1.00 95.38 236 ILE A CA 1
ATOM 1737 C C . ILE A 1 236 ? 4.145 21.666 -19.665 1.00 95.38 236 ILE A C 1
ATOM 1739 O O . ILE A 1 236 ? 3.870 21.786 -18.470 1.00 95.38 236 ILE A O 1
ATOM 1743 N N . LEU A 1 237 ? 5.326 21.198 -20.076 1.00 95.69 237 LEU A N 1
ATOM 1744 C CA . LEU A 1 237 ? 6.360 20.639 -19.203 1.00 95.69 237 LEU A CA 1
ATOM 1745 C C . LEU A 1 237 ? 6.777 21.570 -18.043 1.00 95.69 237 LEU A C 1
ATOM 1747 O O . LEU A 1 237 ? 6.886 21.073 -16.919 1.00 95.69 237 LEU A O 1
ATOM 1751 N N . PRO A 1 238 ? 6.912 22.905 -18.222 1.00 97.06 238 PRO A N 1
ATOM 1752 C CA . PRO A 1 238 ? 7.232 23.814 -17.115 1.00 97.06 238 PRO A CA 1
ATOM 1753 C C . PRO A 1 238 ? 6.200 23.815 -15.977 1.00 97.06 238 PRO A C 1
ATOM 1755 O O . PRO A 1 238 ? 6.520 24.195 -14.851 1.00 97.06 238 PRO A O 1
ATOM 1758 N N . SER A 1 239 ? 4.960 23.382 -16.239 1.00 97.12 239 SER A N 1
ATOM 1759 C CA . SER A 1 239 ? 3.915 23.301 -15.213 1.00 97.12 239 SER A CA 1
ATOM 1760 C C . SER A 1 239 ? 4.074 22.096 -14.281 1.00 97.12 239 SER A C 1
ATOM 1762 O O . SER A 1 239 ? 3.562 22.136 -13.161 1.00 97.12 239 SER A O 1
ATOM 1764 N N . PHE A 1 240 ? 4.793 21.041 -14.684 1.00 97.19 240 PHE A N 1
ATOM 1765 C CA . PHE A 1 240 ? 4.840 19.786 -13.923 1.00 97.19 240 PHE A CA 1
ATOM 1766 C C . PHE A 1 240 ? 5.485 19.962 -12.537 1.00 97.19 240 PHE A C 1
ATOM 1768 O O . PHE A 1 240 ? 4.841 19.588 -11.552 1.00 97.19 240 PHE A O 1
ATOM 1775 N N . PRO A 1 241 ? 6.664 20.606 -12.387 1.00 97.06 241 PRO A N 1
ATOM 1776 C CA . PRO A 1 241 ? 7.238 20.848 -11.062 1.00 97.06 241 PRO A CA 1
ATOM 1777 C C . PRO A 1 241 ? 6.356 21.749 -10.187 1.00 97.06 241 PRO A C 1
ATOM 1779 O O . PRO A 1 241 ? 6.280 21.557 -8.973 1.00 97.06 241 PRO A O 1
ATOM 1782 N N . ALA A 1 242 ? 5.650 22.716 -10.786 1.00 97.19 242 ALA A N 1
ATOM 1783 C CA . ALA A 1 242 ? 4.741 23.606 -10.065 1.00 97.19 242 ALA A CA 1
ATOM 1784 C C . ALA A 1 242 ? 3.494 22.864 -9.551 1.00 97.19 242 ALA A C 1
ATOM 1786 O O . ALA A 1 242 ? 3.098 23.050 -8.399 1.00 97.19 242 ALA A O 1
ATOM 1787 N N . LEU A 1 243 ? 2.903 21.989 -10.371 1.00 96.50 243 LEU A N 1
ATOM 1788 C CA . LEU A 1 243 ? 1.783 21.129 -9.981 1.00 96.50 243 LEU A CA 1
ATOM 1789 C C . LEU A 1 243 ? 2.195 20.130 -8.898 1.00 96.50 243 LEU A C 1
ATOM 1791 O O . LEU A 1 243 ? 1.467 19.966 -7.919 1.00 96.50 243 LEU A O 1
ATOM 1795 N N . LEU A 1 244 ? 3.386 19.539 -9.020 1.00 97.00 244 LEU A N 1
ATOM 1796 C CA . LEU A 1 244 ? 3.943 18.673 -7.988 1.00 97.00 244 LEU A CA 1
ATOM 1797 C C . LEU A 1 244 ? 4.134 19.440 -6.674 1.00 97.00 244 LEU A C 1
ATOM 1799 O O . LEU A 1 244 ? 3.643 19.012 -5.632 1.00 97.00 244 LEU A O 1
ATOM 1803 N N . LYS A 1 245 ? 4.765 20.621 -6.712 1.00 97.38 245 LYS A N 1
ATOM 1804 C CA . LYS A 1 245 ? 4.942 21.470 -5.523 1.00 97.38 245 LYS A CA 1
ATOM 1805 C C . LYS A 1 245 ? 3.603 21.863 -4.897 1.00 97.38 245 LYS A C 1
ATOM 1807 O O . LYS A 1 245 ? 3.495 21.866 -3.672 1.00 97.38 245 LYS A O 1
ATOM 1812 N N . LYS A 1 246 ? 2.580 22.149 -5.713 1.00 97.25 246 LYS A N 1
ATOM 1813 C CA . LYS A 1 246 ? 1.206 22.410 -5.257 1.00 97.25 246 LYS A CA 1
ATOM 1814 C C . LYS A 1 246 ? 0.610 21.191 -4.548 1.00 97.25 246 LYS A C 1
ATOM 1816 O O . LYS A 1 246 ? 0.032 21.351 -3.477 1.00 97.25 246 LYS A O 1
ATOM 1821 N N . GLN A 1 247 ? 0.765 19.989 -5.105 1.00 95.44 247 GLN A N 1
ATOM 1822 C CA . GLN A 1 247 ? 0.278 18.747 -4.497 1.00 95.44 247 GLN A CA 1
ATOM 1823 C C . GLN A 1 247 ? 0.981 18.449 -3.166 1.00 95.44 247 GLN A C 1
ATOM 1825 O O . GLN A 1 247 ? 0.321 18.095 -2.191 1.00 95.44 247 GLN A O 1
ATOM 1830 N N . LEU A 1 248 ? 2.299 18.650 -3.108 1.00 96.00 248 LEU A N 1
ATOM 1831 C CA . LEU A 1 248 ? 3.109 18.449 -1.904 1.00 96.00 248 LEU A CA 1
ATOM 1832 C C . LEU A 1 248 ? 3.015 19.605 -0.901 1.00 96.00 248 LEU A C 1
ATOM 1834 O O . LEU A 1 248 ? 3.549 19.501 0.199 1.00 96.00 248 LEU A O 1
ATOM 1838 N N . LYS A 1 249 ? 2.376 20.721 -1.273 1.00 98.00 249 LYS A N 1
ATOM 1839 C CA . LYS A 1 249 ? 2.259 21.946 -0.463 1.00 98.00 249 LYS A CA 1
ATOM 1840 C C . LYS A 1 249 ? 3.613 22.486 0.027 1.00 98.00 249 LYS A C 1
ATOM 1842 O O . LYS A 1 249 ? 3.692 23.110 1.077 1.00 98.00 249 LYS A O 1
ATOM 1847 N N . GLY A 1 250 ? 4.682 22.236 -0.732 1.00 96.31 250 GLY A N 1
ATOM 1848 C CA . GLY A 1 250 ? 6.049 22.617 -0.363 1.00 96.31 250 GLY A CA 1
ATOM 1849 C C . GLY A 1 250 ? 6.725 21.737 0.696 1.00 96.31 250 GLY A C 1
ATOM 1850 O O . GLY A 1 250 ? 7.824 22.083 1.119 1.00 96.31 250 GLY A O 1
ATOM 1851 N N . ALA A 1 251 ? 6.123 20.613 1.103 1.00 97.31 251 ALA A N 1
ATOM 1852 C CA . ALA A 1 251 ? 6.751 19.677 2.032 1.00 97.31 251 ALA A CA 1
ATOM 1853 C C . ALA A 1 251 ? 8.078 19.124 1.465 1.00 97.31 251 ALA A C 1
ATOM 1855 O O . ALA A 1 251 ? 8.149 18.818 0.268 1.00 97.31 251 ALA A O 1
ATOM 1856 N N . PRO A 1 252 ? 9.123 18.953 2.298 1.00 96.88 252 PRO A N 1
ATOM 1857 C CA . PRO A 1 252 ? 10.455 18.539 1.858 1.00 96.88 252 PRO A CA 1
ATOM 1858 C C . PRO A 1 252 ? 10.552 17.018 1.630 1.00 96.88 252 PRO A C 1
ATOM 1860 O O . PRO A 1 252 ? 11.370 16.336 2.239 1.00 96.88 252 PRO A O 1
ATOM 1863 N N . MET A 1 253 ? 9.714 16.470 0.744 1.00 98.00 253 MET A N 1
ATOM 1864 C CA . MET A 1 253 ? 9.794 15.074 0.298 1.00 98.00 253 MET A CA 1
ATOM 1865 C C . MET A 1 253 ? 10.553 15.005 -1.039 1.00 98.00 253 MET A C 1
ATOM 1867 O O . MET A 1 253 ? 9.991 15.398 -2.065 1.00 98.00 253 MET A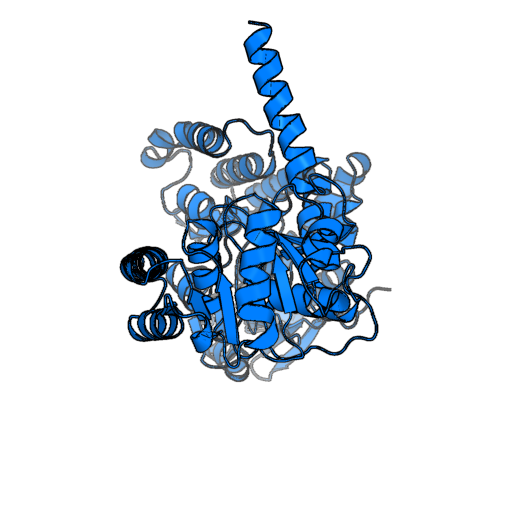 O 1
ATOM 1871 N N . PRO A 1 254 ? 11.819 14.541 -1.064 1.00 98.38 254 PRO A N 1
ATOM 1872 C CA . PRO A 1 254 ? 12.659 14.619 -2.259 1.00 98.38 254 PRO A CA 1
ATOM 1873 C C . PRO A 1 254 ? 12.280 13.594 -3.337 1.00 98.38 254 PRO A C 1
ATOM 1875 O O . PRO A 1 254 ? 12.458 13.877 -4.520 1.00 98.38 254 PRO A O 1
ATOM 1878 N N . ALA A 1 255 ? 11.722 12.439 -2.959 1.00 98.69 255 ALA A N 1
ATOM 1879 C CA . ALA A 1 255 ? 11.492 11.326 -3.880 1.00 98.69 255 ALA A CA 1
ATOM 1880 C C . ALA A 1 255 ? 10.570 11.659 -5.071 1.00 98.69 255 ALA A C 1
ATOM 1882 O O . ALA A 1 255 ? 10.999 11.447 -6.204 1.00 98.69 255 ALA A O 1
ATOM 1883 N N . PRO A 1 256 ? 9.373 12.265 -4.899 1.00 98.50 256 PRO A N 1
ATOM 1884 C CA . PRO A 1 256 ? 8.529 12.616 -6.045 1.00 98.50 256 PRO A CA 1
ATOM 1885 C C . PRO A 1 256 ? 9.201 13.580 -7.029 1.00 98.50 256 PRO A C 1
ATOM 1887 O O . PRO A 1 256 ? 8.955 13.505 -8.230 1.00 98.50 256 PRO A O 1
ATOM 1890 N N . ARG A 1 257 ? 10.054 14.485 -6.528 1.00 98.44 257 ARG A N 1
ATOM 1891 C CA . ARG A 1 257 ? 10.819 15.405 -7.375 1.00 98.44 257 ARG A CA 1
ATOM 1892 C C . ARG A 1 257 ? 11.909 14.662 -8.141 1.00 98.44 257 ARG A C 1
ATOM 1894 O O . ARG A 1 257 ? 11.965 14.802 -9.352 1.00 98.44 257 ARG A O 1
ATOM 1901 N N . ALA A 1 258 ? 12.709 13.846 -7.459 1.00 98.88 258 ALA A N 1
ATOM 1902 C CA . ALA A 1 258 ? 13.754 13.043 -8.091 1.00 98.88 258 ALA A CA 1
ATOM 1903 C C . ALA A 1 258 ? 13.191 12.097 -9.168 1.00 98.88 258 ALA A C 1
ATOM 1905 O O . ALA A 1 258 ? 13.793 11.942 -10.223 1.00 98.88 258 ALA A O 1
ATOM 1906 N N . ILE A 1 259 ? 12.002 11.524 -8.947 1.00 98.88 259 ILE A N 1
ATOM 1907 C CA . ILE A 1 259 ? 11.284 10.729 -9.956 1.00 98.88 259 ILE A CA 1
ATOM 1908 C C . ILE A 1 259 ? 10.942 11.578 -11.185 1.00 98.88 259 ILE A C 1
ATOM 1910 O O . ILE A 1 259 ? 11.139 11.123 -12.310 1.00 98.88 259 ILE A O 1
ATOM 1914 N N . LEU A 1 260 ? 10.405 12.789 -10.991 1.00 98.75 260 LEU A N 1
ATOM 1915 C CA . LEU A 1 260 ? 10.063 13.681 -12.101 1.00 98.75 260 LEU A CA 1
ATOM 1916 C C . LEU A 1 260 ? 11.316 14.107 -12.876 1.00 98.75 260 LEU A C 1
ATOM 1918 O O . LEU A 1 260 ? 11.299 14.079 -14.105 1.00 98.75 260 LEU A O 1
ATOM 1922 N N . ASP A 1 261 ? 12.387 14.455 -12.165 1.00 98.81 261 ASP A N 1
ATOM 1923 C CA . ASP A 1 261 ? 13.660 14.862 -12.756 1.00 98.81 261 ASP A CA 1
ATOM 1924 C C . ASP A 1 261 ? 14.255 13.699 -13.580 1.00 98.81 261 ASP A C 1
ATOM 1926 O O . ASP A 1 261 ? 14.488 13.854 -14.778 1.00 98.81 261 ASP A O 1
ATOM 1930 N N . ALA A 1 262 ? 14.353 12.491 -13.006 1.00 98.88 262 ALA A N 1
ATOM 1931 C CA . ALA A 1 262 ? 14.816 11.291 -13.711 1.00 98.88 262 ALA A CA 1
ATOM 1932 C C . ALA A 1 262 ? 13.949 10.939 -14.934 1.00 98.88 262 ALA A C 1
ATOM 1934 O O . ALA A 1 262 ? 14.473 10.570 -15.987 1.00 98.88 262 ALA A O 1
ATOM 1935 N N . ALA A 1 263 ? 12.622 11.076 -14.826 1.00 98.88 263 ALA A N 1
ATOM 1936 C CA . ALA A 1 263 ? 11.700 10.810 -15.927 1.00 98.88 263 ALA A CA 1
ATOM 1937 C C . ALA A 1 263 ? 11.894 11.788 -17.097 1.00 98.88 263 ALA A C 1
ATOM 1939 O O . ALA A 1 263 ? 11.877 11.376 -18.259 1.00 98.88 263 ALA A O 1
ATOM 1940 N N . VAL A 1 264 ? 12.066 13.079 -16.802 1.00 98.75 264 VAL A N 1
ATOM 1941 C CA . VAL A 1 264 ? 12.244 14.117 -17.823 1.00 98.75 264 VAL A CA 1
ATOM 1942 C C . VAL A 1 264 ? 13.631 14.031 -18.446 1.00 98.75 264 VAL A C 1
ATOM 1944 O O . VAL A 1 264 ? 13.720 13.968 -19.670 1.00 98.75 264 VAL A O 1
ATOM 1947 N N . GLU A 1 265 ? 14.691 13.969 -17.639 1.00 98.88 265 GLU A N 1
ATOM 1948 C CA . GLU A 1 265 ? 16.070 13.865 -18.129 1.00 98.88 265 GLU A CA 1
ATOM 1949 C C . GLU A 1 265 ? 16.279 12.575 -18.934 1.00 98.88 265 GLU A C 1
ATOM 1951 O O . GLU A 1 265 ? 16.802 12.606 -20.050 1.00 98.88 265 GLU A O 1
ATOM 1956 N N . GLY A 1 266 ? 15.762 11.442 -18.448 1.00 98.88 266 GLY A N 1
ATOM 1957 C CA . GLY A 1 266 ? 15.818 10.165 -19.162 1.00 98.88 266 GLY A CA 1
ATOM 1958 C C . GLY A 1 266 ? 15.052 10.161 -20.493 1.00 98.88 266 GLY A C 1
ATOM 1959 O O . GLY A 1 266 ? 15.366 9.396 -21.409 1.00 98.88 266 GLY A O 1
ATOM 1960 N N . ALA A 1 267 ? 14.053 11.027 -20.668 1.00 98.69 267 ALA A N 1
ATOM 1961 C CA . ALA A 1 267 ? 13.343 11.179 -21.938 1.00 98.69 267 ALA A CA 1
ATOM 1962 C C . ALA A 1 267 ? 14.110 12.003 -22.990 1.00 98.69 267 ALA A C 1
ATOM 1964 O O . ALA A 1 267 ? 13.680 12.051 -24.144 1.00 98.69 267 ALA A O 1
ATOM 1965 N N . GLN A 1 268 ? 15.220 12.649 -22.619 1.00 98.69 268 GLN A N 1
ATOM 1966 C CA . GLN A 1 268 ? 16.046 13.457 -23.528 1.00 98.69 268 GLN A CA 1
ATOM 1967 C C . GLN A 1 268 ? 17.171 12.663 -24.200 1.00 98.69 268 GLN A C 1
ATOM 1969 O O . GLN A 1 268 ? 17.764 13.145 -25.163 1.00 98.69 268 GLN A O 1
ATOM 1974 N N . VAL A 1 269 ? 17.472 11.470 -23.692 1.00 98.81 269 VAL A N 1
ATOM 1975 C CA . VAL A 1 269 ? 18.657 10.679 -24.048 1.00 98.81 269 VAL A CA 1
ATOM 1976 C C . VAL A 1 269 ? 18.274 9.254 -24.449 1.00 98.81 269 VAL A C 1
ATOM 1978 O O . VAL A 1 269 ? 17.110 8.859 -24.342 1.00 98.81 269 VAL A O 1
ATOM 1981 N N . ASP A 1 270 ? 19.247 8.477 -24.926 1.00 98.75 270 ASP A N 1
ATOM 1982 C CA . ASP A 1 270 ? 19.086 7.049 -25.208 1.00 98.75 270 ASP A CA 1
ATOM 1983 C C . ASP A 1 270 ? 18.743 6.238 -23.940 1.00 98.75 270 ASP A C 1
ATOM 1985 O O . ASP A 1 270 ? 18.822 6.738 -22.818 1.00 98.75 270 ASP A O 1
ATOM 1989 N N . PHE A 1 271 ? 18.301 4.989 -24.115 1.00 98.81 271 PHE A N 1
ATOM 1990 C CA . PHE A 1 271 ? 17.841 4.147 -23.005 1.00 98.81 271 PHE A CA 1
ATOM 1991 C C . PHE A 1 271 ? 18.924 3.903 -21.945 1.00 98.81 271 PHE A C 1
ATOM 1993 O O . PHE A 1 271 ? 18.646 4.043 -20.755 1.00 98.81 271 PHE A O 1
ATOM 2000 N N . ASP A 1 272 ? 20.152 3.583 -22.349 1.00 98.81 272 ASP A N 1
ATOM 2001 C CA . ASP A 1 272 ? 21.213 3.210 -21.410 1.00 98.81 272 ASP A CA 1
ATOM 2002 C C . ASP A 1 272 ? 21.712 4.438 -20.634 1.00 98.81 272 ASP A C 1
ATOM 2004 O O . ASP A 1 272 ? 21.969 4.372 -19.429 1.00 98.81 272 ASP A O 1
ATOM 2008 N N . THR A 1 273 ? 21.780 5.603 -21.286 1.00 98.88 273 THR A N 1
ATOM 2009 C CA . THR A 1 273 ? 22.048 6.873 -20.598 1.00 98.88 273 THR A CA 1
ATOM 2010 C C . THR A 1 273 ? 20.912 7.257 -19.647 1.00 98.88 273 THR A C 1
ATOM 2012 O O . THR A 1 273 ? 21.196 7.690 -18.530 1.00 98.88 273 THR A O 1
ATOM 2015 N N . ALA A 1 274 ? 19.646 7.060 -20.033 1.00 98.94 274 ALA A N 1
ATOM 2016 C CA . ALA A 1 274 ? 18.490 7.308 -19.165 1.00 98.94 274 ALA A CA 1
ATOM 2017 C C . ALA A 1 274 ? 18.511 6.413 -17.919 1.00 98.94 274 ALA A C 1
ATOM 2019 O O . ALA A 1 274 ? 18.374 6.903 -16.798 1.00 98.94 274 ALA A O 1
ATOM 2020 N N . SER A 1 275 ? 18.776 5.121 -18.119 1.00 98.88 275 SER A N 1
ATOM 2021 C CA . SER A 1 275 ? 18.963 4.142 -17.052 1.00 98.88 275 SER A CA 1
ATOM 2022 C C . SER A 1 275 ? 20.059 4.592 -16.079 1.00 98.88 275 SER A C 1
ATOM 2024 O O . SER A 1 275 ? 19.849 4.617 -14.869 1.00 98.88 275 SER A O 1
ATOM 2026 N N . ARG A 1 276 ? 21.203 5.066 -16.581 1.00 98.94 276 ARG A N 1
ATOM 2027 C CA . ARG A 1 276 ? 22.286 5.566 -15.724 1.00 98.94 276 ARG A CA 1
ATOM 2028 C C . ARG A 1 276 ? 21.912 6.835 -14.947 1.00 98.94 276 ARG A C 1
ATOM 2030 O O . ARG A 1 276 ? 22.354 7.002 -13.812 1.00 98.94 276 ARG A O 1
ATOM 2037 N N . ILE A 1 277 ? 21.121 7.744 -15.528 1.00 98.94 277 ILE A N 1
ATOM 2038 C CA . ILE A 1 277 ? 20.598 8.935 -14.825 1.00 98.94 277 ILE A CA 1
ATOM 2039 C C . ILE A 1 277 ? 19.688 8.509 -13.668 1.00 98.94 277 ILE A C 1
ATOM 2041 O O . ILE A 1 277 ? 19.850 8.994 -12.548 1.00 98.94 277 ILE A O 1
ATOM 2045 N N . GLU A 1 278 ? 18.793 7.551 -13.909 1.00 98.94 278 GLU A N 1
ATOM 2046 C CA . GLU A 1 278 ? 17.921 6.972 -12.882 1.00 98.94 278 GLU A CA 1
ATOM 2047 C C . GLU A 1 278 ? 18.730 6.411 -11.698 1.00 98.94 278 GLU A C 1
ATOM 2049 O O . GLU A 1 278 ? 18.384 6.687 -10.549 1.00 98.94 278 GLU A O 1
ATOM 2054 N N . SER A 1 279 ? 19.858 5.729 -11.951 1.00 98.94 279 SER A N 1
ATOM 2055 C CA . SER A 1 279 ? 20.760 5.244 -10.888 1.00 98.94 279 SER A CA 1
ATOM 2056 C C . SER A 1 279 ? 21.290 6.370 -10.007 1.00 98.94 279 SER A C 1
ATOM 2058 O O . SER A 1 279 ? 21.346 6.224 -8.791 1.00 98.94 279 SER A O 1
ATOM 2060 N N . ARG A 1 280 ? 21.637 7.528 -10.584 1.00 98.88 280 ARG A N 1
ATOM 2061 C CA . ARG A 1 280 ? 22.150 8.673 -9.810 1.00 98.88 280 ARG A CA 1
ATOM 2062 C C . ARG A 1 280 ? 21.093 9.227 -8.861 1.00 98.88 280 ARG A C 1
ATOM 2064 O O . ARG A 1 280 ? 21.394 9.473 -7.694 1.00 98.88 280 ARG A O 1
ATOM 2071 N N . TYR A 1 281 ? 19.861 9.386 -9.341 1.00 98.94 281 TYR A N 1
ATOM 2072 C CA . TYR A 1 281 ? 18.749 9.836 -8.503 1.00 98.94 281 TYR A CA 1
ATOM 2073 C C . TYR A 1 281 ? 18.364 8.794 -7.449 1.00 98.94 281 TYR A C 1
ATOM 2075 O O . TYR A 1 281 ? 18.085 9.162 -6.309 1.00 98.94 281 TYR A O 1
ATOM 2083 N N . PHE A 1 282 ? 18.399 7.502 -7.785 1.00 98.88 282 PHE A N 1
ATOM 2084 C CA . PHE A 1 282 ? 18.202 6.435 -6.806 1.00 98.88 282 PHE A CA 1
ATOM 2085 C C . PHE A 1 282 ? 19.246 6.513 -5.686 1.00 98.88 282 PHE A C 1
ATOM 2087 O O . PHE A 1 282 ? 18.881 6.580 -4.512 1.00 98.88 282 PHE A O 1
ATOM 2094 N N . THR A 1 283 ? 20.532 6.597 -6.042 1.00 98.81 283 THR A N 1
ATOM 2095 C CA . THR A 1 283 ? 21.644 6.735 -5.092 1.00 98.81 283 THR A CA 1
ATOM 2096 C C . THR A 1 283 ? 21.488 7.970 -4.205 1.00 98.81 283 THR A C 1
ATOM 2098 O O . THR A 1 283 ? 21.702 7.892 -2.994 1.00 98.81 283 THR A O 1
ATOM 2101 N N . GLN A 1 284 ? 21.069 9.106 -4.774 1.00 98.62 284 GLN A N 1
ATOM 2102 C CA . GLN A 1 284 ? 20.792 10.321 -4.005 1.00 98.62 284 GLN A CA 1
ATOM 2103 C C . GLN A 1 284 ? 19.709 10.095 -2.939 1.00 98.62 284 GLN A C 1
ATOM 2105 O O . GLN A 1 284 ? 19.830 10.600 -1.824 1.00 98.62 284 GLN A O 1
ATOM 2110 N N . LEU A 1 285 ? 18.638 9.369 -3.272 1.00 98.81 285 LEU A N 1
ATOM 2111 C CA . LEU A 1 285 ? 17.543 9.117 -2.337 1.00 98.81 285 LEU A CA 1
ATOM 2112 C C . LEU A 1 285 ? 17.920 8.089 -1.273 1.00 98.81 285 LEU A C 1
ATOM 2114 O O . LEU A 1 285 ? 17.717 8.357 -0.091 1.00 98.81 285 LEU A O 1
ATOM 2118 N N . VAL A 1 286 ? 18.476 6.942 -1.673 1.00 98.56 286 VAL A N 1
ATOM 2119 C CA . VAL A 1 286 ? 18.746 5.815 -0.763 1.00 98.56 286 VAL A CA 1
ATOM 2120 C C . VAL A 1 286 ? 19.779 6.164 0.312 1.00 98.56 286 VAL A C 1
ATOM 2122 O O . VAL A 1 286 ? 19.682 5.688 1.436 1.00 98.56 286 VAL A O 1
ATOM 2125 N N . THR A 1 287 ? 20.718 7.062 0.001 1.00 98.56 287 THR A N 1
ATOM 2126 C CA . THR A 1 287 ? 21.713 7.574 0.960 1.00 98.56 287 THR A CA 1
ATOM 2127 C C . THR A 1 287 ? 21.195 8.745 1.809 1.00 98.56 287 THR A C 1
ATOM 2129 O O . THR A 1 287 ? 21.876 9.208 2.727 1.00 98.56 287 THR A O 1
ATOM 2132 N N . GLY A 1 288 ? 19.984 9.238 1.524 1.00 98.38 288 GLY A N 1
ATOM 2133 C CA . GLY A 1 288 ? 19.375 10.400 2.160 1.00 98.38 288 GLY A CA 1
ATOM 2134 C C . GLY A 1 288 ? 18.524 10.073 3.392 1.00 98.38 288 GLY A C 1
ATOM 2135 O O . GLY A 1 288 ? 17.921 9.009 3.520 1.00 98.38 288 GLY A O 1
ATOM 2136 N N . GLN A 1 289 ? 18.399 11.048 4.297 1.00 98.50 289 GLN A N 1
ATOM 2137 C CA . GLN A 1 289 ? 17.695 10.861 5.572 1.00 98.50 289 GLN A CA 1
ATOM 2138 C C . GLN A 1 289 ? 16.193 10.571 5.413 1.00 98.50 289 GLN A C 1
ATOM 2140 O O . GLN A 1 289 ? 15.632 9.790 6.178 1.00 98.50 289 GLN A O 1
ATOM 2145 N N . VAL A 1 290 ? 15.519 11.186 4.433 1.00 98.56 290 VAL A N 1
ATOM 2146 C CA . VAL A 1 290 ? 14.065 11.002 4.262 1.00 98.56 290 VAL A CA 1
ATOM 2147 C C . VAL A 1 290 ? 13.730 9.565 3.860 1.00 98.56 290 VAL A C 1
ATOM 2149 O O . VAL A 1 290 ? 12.759 9.022 4.381 1.00 98.56 290 VAL A O 1
ATOM 2152 N N . ALA A 1 291 ? 14.550 8.924 3.019 1.00 98.44 291 ALA A N 1
ATOM 2153 C CA . ALA A 1 291 ? 14.383 7.508 2.703 1.00 98.44 291 ALA A CA 1
ATOM 2154 C C . ALA A 1 291 ? 14.514 6.647 3.968 1.00 98.44 291 ALA A C 1
ATOM 2156 O O . ALA A 1 291 ? 13.629 5.846 4.240 1.00 98.44 291 ALA A O 1
ATOM 2157 N N . LYS A 1 292 ? 15.527 6.883 4.815 1.00 98.44 292 LYS A N 1
ATOM 2158 C CA . LYS A 1 292 ? 15.682 6.165 6.098 1.00 98.44 292 LYS A CA 1
ATOM 2159 C C . LYS A 1 292 ? 14.453 6.305 6.995 1.00 98.44 292 LYS A C 1
ATOM 2161 O O . LYS A 1 292 ? 13.937 5.305 7.484 1.00 98.44 292 LYS A O 1
ATOM 2166 N N . ASN A 1 293 ? 13.940 7.528 7.147 1.00 98.69 293 ASN A N 1
ATOM 2167 C CA . ASN A 1 293 ? 12.745 7.800 7.950 1.00 98.69 293 ASN A CA 1
ATOM 2168 C C . ASN A 1 293 ? 11.518 7.041 7.417 1.00 98.69 293 ASN A C 1
ATOM 2170 O O . ASN A 1 293 ? 10.758 6.455 8.186 1.00 98.69 293 ASN A O 1
ATOM 2174 N N . MET A 1 294 ? 11.317 7.057 6.097 1.00 98.69 294 MET A N 1
ATOM 2175 C CA . MET A 1 294 ? 10.161 6.432 5.456 1.00 98.69 294 MET A CA 1
ATOM 2176 C C . MET A 1 294 ? 10.271 4.903 5.413 1.00 98.69 294 MET A C 1
ATOM 2178 O O . MET A 1 294 ? 9.265 4.232 5.624 1.00 98.69 294 MET A O 1
ATOM 2182 N N . ILE A 1 295 ? 11.466 4.342 5.204 1.00 98.56 295 ILE A N 1
ATOM 2183 C CA . ILE A 1 295 ? 11.711 2.897 5.313 1.00 98.56 295 ILE A CA 1
ATOM 2184 C C . ILE A 1 295 ? 11.463 2.435 6.754 1.00 98.56 295 ILE A C 1
ATOM 2186 O O . ILE A 1 295 ? 10.756 1.449 6.954 1.00 98.56 295 ILE A O 1
ATOM 2190 N N . GLN A 1 296 ? 11.969 3.157 7.759 1.00 98.56 296 GLN A N 1
ATOM 2191 C CA . GLN A 1 296 ? 11.712 2.828 9.164 1.00 98.56 296 GLN A CA 1
ATOM 2192 C C . GLN A 1 296 ? 10.207 2.770 9.450 1.00 98.56 296 GLN A C 1
ATOM 2194 O O . GLN A 1 296 ? 9.697 1.720 9.833 1.00 98.56 296 GLN A O 1
ATOM 2199 N N . ALA A 1 297 ? 9.480 3.853 9.170 1.00 98.19 297 ALA A N 1
ATOM 2200 C CA . ALA A 1 297 ? 8.068 3.953 9.523 1.00 98.19 297 ALA A CA 1
ATOM 2201 C C . ALA A 1 297 ? 7.163 3.029 8.688 1.00 98.19 297 ALA A C 1
ATOM 2203 O O . ALA A 1 297 ? 6.342 2.283 9.221 1.00 98.19 297 ALA A O 1
ATOM 2204 N N . PHE A 1 298 ? 7.277 3.082 7.358 1.00 97.31 298 PHE A N 1
ATOM 2205 C CA . PHE A 1 298 ? 6.309 2.443 6.460 1.00 97.31 298 PHE A CA 1
ATOM 2206 C C . PHE A 1 298 ? 6.667 1.003 6.089 1.00 97.31 298 PHE A C 1
ATOM 2208 O O . PHE A 1 298 ? 5.823 0.305 5.519 1.00 97.31 298 PHE A O 1
ATOM 2215 N N . PHE A 1 299 ? 7.879 0.545 6.417 1.00 95.88 299 PHE A N 1
ATOM 2216 C CA . PHE A 1 299 ? 8.268 -0.854 6.277 1.00 95.88 299 PHE A CA 1
ATOM 2217 C C . PHE A 1 299 ? 8.483 -1.517 7.638 1.00 95.88 299 PHE A C 1
ATOM 2219 O O . PHE A 1 299 ? 7.688 -2.384 7.991 1.00 95.88 299 PHE A O 1
ATOM 2226 N N . PHE A 1 300 ? 9.493 -1.116 8.415 1.00 97.38 300 PHE A N 1
ATOM 2227 C CA . PHE A 1 300 ? 9.857 -1.830 9.647 1.00 97.38 300 PHE A CA 1
ATOM 2228 C C . PHE A 1 300 ? 8.813 -1.697 10.759 1.00 97.38 300 PHE A C 1
ATOM 2230 O O . PHE A 1 300 ? 8.313 -2.713 11.243 1.00 97.38 300 PHE A O 1
ATOM 2237 N N . ASP A 1 301 ? 8.434 -0.473 11.126 1.00 98.06 301 ASP A N 1
ATOM 2238 C CA . ASP A 1 301 ? 7.477 -0.233 12.210 1.00 98.06 301 ASP A CA 1
ATOM 2239 C C . ASP A 1 301 ? 6.099 -0.792 11.838 1.00 98.06 301 ASP A C 1
ATOM 2241 O O . ASP A 1 301 ? 5.465 -1.495 12.624 1.00 98.06 301 ASP A O 1
ATOM 2245 N N . LEU A 1 302 ? 5.653 -0.560 10.598 1.00 95.94 302 LEU A N 1
ATOM 2246 C CA . LEU A 1 302 ? 4.370 -1.070 10.120 1.00 95.94 302 LEU A CA 1
ATOM 2247 C C . LEU A 1 302 ? 4.329 -2.608 10.055 1.00 95.94 302 LEU A C 1
ATOM 2249 O O . LEU A 1 302 ? 3.289 -3.198 10.348 1.00 95.94 302 LEU A O 1
ATOM 2253 N N . GLN A 1 303 ? 5.433 -3.276 9.699 1.00 94.25 303 GLN A N 1
ATOM 2254 C CA . GLN A 1 303 ? 5.527 -4.740 9.770 1.00 94.25 303 GLN A CA 1
ATOM 2255 C C . GLN A 1 303 ? 5.518 -5.245 11.206 1.00 94.25 303 GLN A C 1
ATOM 2257 O O . GLN A 1 303 ? 4.834 -6.226 11.483 1.00 94.25 303 GLN A O 1
ATOM 2262 N N . HIS A 1 304 ? 6.234 -4.579 12.113 1.00 96.56 304 HIS A N 1
ATOM 2263 C CA . HIS A 1 304 ? 6.228 -4.929 13.529 1.00 96.56 304 HIS A CA 1
ATOM 2264 C C . HIS A 1 304 ? 4.814 -4.823 14.118 1.00 96.56 304 HIS A C 1
ATOM 2266 O O . HIS A 1 304 ? 4.341 -5.757 14.765 1.00 96.56 304 HIS A O 1
ATOM 2272 N N . ILE A 1 305 ? 4.099 -3.737 13.810 1.00 96.19 305 ILE A N 1
ATOM 2273 C CA . ILE A 1 305 ? 2.712 -3.528 14.236 1.00 96.19 305 ILE A CA 1
ATOM 2274 C C . ILE A 1 305 ? 1.793 -4.601 13.642 1.00 96.19 305 ILE A C 1
ATOM 2276 O O . ILE A 1 305 ? 1.108 -5.297 14.384 1.00 96.19 305 ILE A O 1
ATOM 2280 N N . ASN A 1 306 ? 1.797 -4.791 12.319 1.00 92.06 306 ASN A N 1
ATOM 2281 C CA . ASN A 1 306 ? 0.927 -5.777 11.666 1.00 92.06 306 ASN A CA 1
ATOM 2282 C C . ASN A 1 306 ? 1.266 -7.227 12.053 1.00 92.06 306 ASN A C 1
ATOM 2284 O O . ASN A 1 306 ? 0.401 -8.096 11.981 1.00 92.06 306 ASN A O 1
ATOM 2288 N N . GLY A 1 307 ? 2.511 -7.484 12.460 1.00 93.44 307 GLY A N 1
ATOM 2289 C CA . GLY A 1 307 ? 2.976 -8.759 13.000 1.00 93.44 307 GLY A CA 1
ATOM 2290 C C . GLY A 1 307 ? 2.576 -9.007 14.456 1.00 93.44 307 GLY A C 1
ATOM 2291 O O . GLY A 1 307 ? 2.949 -10.039 15.002 1.00 93.44 307 GLY A O 1
ATOM 2292 N N . GLY A 1 308 ? 1.831 -8.092 15.086 1.00 96.06 308 GLY A N 1
ATOM 2293 C CA . GLY A 1 308 ? 1.348 -8.258 16.455 1.00 96.06 308 GLY A CA 1
ATOM 2294 C C . GLY A 1 308 ? 2.324 -7.785 17.530 1.00 96.06 308 GLY A C 1
ATOM 2295 O O . GLY A 1 308 ? 2.177 -8.190 18.674 1.00 96.06 308 GLY A O 1
ATOM 2296 N N . GLY A 1 309 ? 3.288 -6.913 17.213 1.00 96.25 309 GLY A N 1
ATOM 2297 C CA . GLY A 1 309 ? 4.315 -6.458 18.161 1.00 96.25 309 GLY A CA 1
ATOM 2298 C C . GLY A 1 309 ? 3.794 -5.791 19.442 1.00 96.25 309 GLY A C 1
ATOM 2299 O O . GLY A 1 309 ? 4.507 -5.725 20.438 1.00 96.25 309 GLY A O 1
ATOM 2300 N N . SER A 1 310 ? 2.543 -5.320 19.441 1.00 97.31 310 SER A N 1
ATOM 2301 C CA . SER A 1 310 ? 1.855 -4.794 20.632 1.00 97.31 310 SER A CA 1
ATOM 2302 C C . SER A 1 310 ? 0.644 -5.632 21.067 1.00 97.31 310 SER A C 1
ATOM 2304 O O . SER A 1 310 ? -0.086 -5.223 21.967 1.00 97.31 310 SER A O 1
ATOM 2306 N N . ARG A 1 311 ? 0.401 -6.785 20.435 1.00 98.19 311 ARG A N 1
ATOM 2307 C CA . ARG A 1 311 ? -0.667 -7.718 20.811 1.00 98.19 311 ARG A CA 1
ATOM 2308 C C . ARG A 1 311 ? -0.146 -8.648 21.919 1.00 98.19 311 ARG A C 1
ATOM 2310 O O . ARG A 1 311 ? 0.926 -9.219 21.738 1.00 98.19 311 ARG A O 1
ATOM 2317 N N . PRO A 1 312 ? -0.874 -8.848 23.033 1.00 98.00 312 PRO A N 1
ATOM 2318 C CA . PRO A 1 312 ? -0.491 -9.813 24.059 1.00 98.00 312 PRO A CA 1
ATOM 2319 C C . PRO A 1 312 ? -0.295 -11.230 23.501 1.00 98.00 312 PRO A C 1
ATOM 2321 O O . PRO A 1 312 ? -1.053 -11.688 22.635 1.00 98.00 312 PRO A O 1
ATOM 2324 N N . GLU A 1 313 ? 0.728 -11.918 24.007 1.00 96.56 313 GLU A N 1
ATOM 2325 C CA . GLU A 1 313 ? 1.070 -13.290 23.623 1.00 96.56 313 GLU A CA 1
ATOM 2326 C C . GLU A 1 313 ? 0.131 -14.320 24.273 1.00 96.56 313 GLU A C 1
ATOM 2328 O O . GLU A 1 313 ? -0.451 -14.077 25.327 1.00 96.56 313 GLU A O 1
ATOM 2333 N N . GL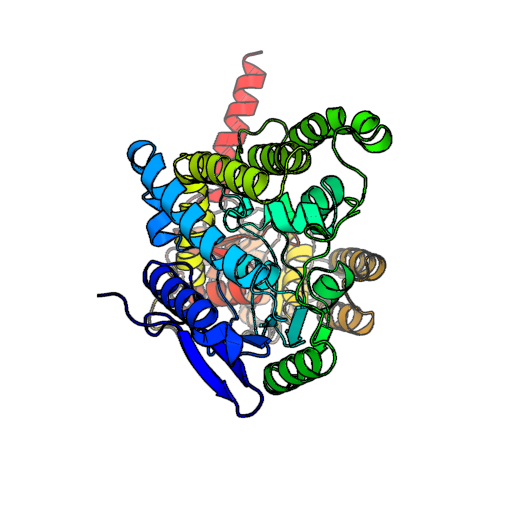Y A 1 314 ? -0.001 -15.499 23.657 1.00 96.62 314 GLY A N 1
ATOM 2334 C CA . GLY A 1 314 ? -0.726 -16.637 24.243 1.00 96.62 314 GLY A CA 1
ATOM 2335 C C . GLY A 1 314 ? -2.257 -16.536 24.232 1.00 96.62 314 GLY A C 1
ATOM 2336 O O . GLY A 1 314 ? -2.913 -17.372 24.846 1.00 96.62 314 GLY A O 1
ATOM 2337 N N . ILE A 1 315 ? -2.829 -15.541 23.543 1.00 97.44 315 ILE A N 1
ATOM 2338 C CA . ILE A 1 315 ? -4.283 -15.331 23.463 1.00 97.44 315 ILE A CA 1
ATOM 2339 C C . ILE A 1 315 ? -4.803 -15.699 22.077 1.00 97.44 315 ILE A C 1
ATOM 2341 O O . ILE A 1 315 ? -4.452 -15.055 21.082 1.00 97.44 315 ILE A O 1
ATOM 2345 N N . GLU A 1 316 ? -5.676 -16.702 22.025 1.00 95.81 316 GLU A N 1
ATOM 2346 C CA . GLU A 1 316 ? -6.309 -17.163 20.790 1.00 95.81 316 GLU A CA 1
ATOM 2347 C C . GLU A 1 316 ? -7.331 -16.145 20.248 1.00 95.81 316 GLU A C 1
ATOM 2349 O O . GLU A 1 316 ? -8.041 -15.508 21.032 1.00 95.81 316 GLU A O 1
ATOM 2354 N N . PRO A 1 317 ? -7.445 -15.977 18.916 1.00 94.25 317 PRO A N 1
ATOM 2355 C CA . PRO A 1 317 ? -8.450 -15.098 18.327 1.00 94.25 317 PRO A CA 1
ATOM 2356 C C . PRO A 1 317 ? -9.880 -15.532 18.673 1.00 94.25 317 PRO A C 1
ATOM 2358 O O . PRO A 1 317 ? -10.280 -16.674 18.434 1.00 94.25 317 PRO A O 1
ATOM 2361 N N . VAL A 1 318 ? -10.690 -14.587 19.154 1.00 94.94 318 VAL A N 1
ATOM 2362 C CA . VAL A 1 318 ? -12.125 -14.791 19.401 1.00 94.94 318 VAL A CA 1
ATOM 2363 C C . VAL A 1 318 ? -12.925 -14.182 18.255 1.00 94.94 318 VAL A C 1
ATOM 2365 O O . VAL A 1 318 ? -12.758 -13.012 17.908 1.00 94.94 318 VAL A O 1
ATOM 2368 N N . LYS A 1 319 ? -13.818 -14.972 17.654 1.00 95.19 319 LYS A N 1
ATOM 2369 C CA . LYS A 1 319 ? -14.675 -14.506 16.560 1.00 95.19 319 LYS A CA 1
ATOM 2370 C C . LYS A 1 319 ? -15.715 -13.505 17.074 1.00 95.19 319 LYS A C 1
ATOM 2372 O O . LYS A 1 319 ? -16.470 -13.824 17.984 1.00 95.19 319 LYS A O 1
ATOM 2377 N N . ILE A 1 320 ? -15.794 -12.351 16.414 1.00 97.50 320 ILE A N 1
ATOM 2378 C CA . ILE A 1 320 ? -16.850 -11.348 16.603 1.00 97.50 320 ILE A CA 1
ATOM 2379 C C . ILE A 1 320 ? -18.015 -11.684 15.674 1.00 97.50 320 ILE A C 1
ATOM 2381 O O . ILE A 1 320 ? -17.805 -11.890 14.473 1.00 97.50 320 ILE A O 1
ATOM 2385 N N . ASN A 1 321 ? -19.231 -11.744 16.213 1.00 96.12 321 ASN A N 1
ATOM 2386 C CA . ASN A 1 321 ? -20.428 -12.087 15.450 1.00 96.12 321 ASN A CA 1
ATOM 2387 C C . ASN A 1 321 ? -21.314 -10.867 15.195 1.00 96.12 321 ASN A C 1
ATOM 2389 O O . ASN A 1 321 ? -21.793 -10.709 14.072 1.00 96.12 321 ASN A O 1
ATOM 2393 N N . LYS A 1 322 ? -21.520 -9.998 16.192 1.00 98.62 322 LYS A N 1
ATOM 2394 C CA . LYS A 1 322 ? -22.421 -8.848 16.067 1.00 98.62 322 LYS A CA 1
ATOM 2395 C C . LYS A 1 322 ? -21.908 -7.651 16.861 1.00 98.62 322 LYS A C 1
ATOM 2397 O O . LYS A 1 322 ? -21.722 -7.713 18.074 1.00 98.62 322 LYS A O 1
ATOM 2402 N N . ILE A 1 323 ? -21.769 -6.528 16.165 1.00 98.94 323 ILE A N 1
ATOM 2403 C CA . ILE A 1 323 ? -21.262 -5.275 16.720 1.00 98.94 323 ILE A CA 1
ATOM 2404 C C . ILE A 1 323 ? -22.432 -4.368 17.108 1.00 98.94 323 ILE A C 1
ATOM 2406 O O . ILE A 1 323 ? -23.366 -4.178 16.333 1.00 98.94 323 ILE A O 1
ATOM 2410 N N . GLY A 1 324 ? -22.371 -3.770 18.294 1.00 98.94 324 GLY A N 1
ATOM 2411 C CA . GLY A 1 324 ? -23.283 -2.716 18.734 1.00 98.94 324 GLY A CA 1
ATOM 2412 C C . GLY A 1 324 ? -22.565 -1.374 18.765 1.00 98.94 324 GLY A C 1
ATOM 2413 O O . GLY A 1 324 ? -21.525 -1.246 19.405 1.00 98.94 324 GLY A O 1
ATOM 2414 N N . VAL A 1 325 ? -23.105 -0.358 18.097 1.00 98.94 325 VAL A N 1
ATOM 2415 C CA . VAL A 1 325 ? -22.558 1.004 18.103 1.00 98.94 325 VAL A CA 1
ATOM 2416 C C . VAL A 1 325 ? -23.534 1.940 18.805 1.00 98.94 325 VAL A C 1
ATOM 2418 O O . VAL A 1 325 ? -24.699 2.020 18.414 1.00 98.94 325 VAL A O 1
ATOM 2421 N N . LEU A 1 326 ? -23.064 2.643 19.839 1.00 98.81 326 LEU A N 1
ATOM 2422 C CA . LEU A 1 326 ? -23.870 3.595 20.616 1.00 98.81 326 LEU A CA 1
ATOM 2423 C C . LEU A 1 326 ? -23.559 5.027 20.168 1.00 98.81 326 LEU A C 1
ATOM 2425 O O . LEU A 1 326 ? -22.437 5.502 20.326 1.00 98.81 326 LEU A O 1
ATOM 2429 N N . GLY A 1 327 ? -24.565 5.716 19.636 1.00 98.19 327 GLY A N 1
ATOM 2430 C CA . GLY A 1 327 ? -24.460 7.044 19.036 1.00 98.19 327 GLY A CA 1
ATOM 2431 C C . GLY A 1 327 ? -24.310 6.977 17.514 1.00 98.19 327 GLY A C 1
ATOM 2432 O O . GLY A 1 327 ? -23.444 6.290 16.986 1.00 98.19 327 GLY A O 1
ATOM 2433 N N . ALA A 1 328 ? -25.131 7.735 16.792 1.00 97.69 328 ALA A N 1
ATOM 2434 C CA . ALA A 1 328 ? -25.204 7.777 15.331 1.00 97.69 328 ALA A CA 1
ATOM 2435 C C . ALA A 1 328 ? -24.742 9.128 14.749 1.00 97.69 328 ALA A C 1
ATOM 2437 O O . ALA A 1 328 ? -25.033 9.471 13.599 1.00 97.69 328 ALA A O 1
ATOM 2438 N N . GLY A 1 329 ? -23.978 9.894 15.537 1.00 96.56 329 GLY A N 1
ATOM 2439 C CA . GLY A 1 329 ? -23.218 11.049 15.063 1.00 96.56 329 GLY A CA 1
ATOM 2440 C C . GLY A 1 329 ? -22.113 10.659 14.071 1.00 96.56 329 GLY A C 1
ATOM 2441 O O . GLY A 1 329 ? -21.975 9.504 13.678 1.00 96.56 329 GLY A O 1
ATOM 2442 N N . MET A 1 330 ? -21.275 11.624 13.676 1.00 95.06 330 MET A N 1
ATOM 2443 C CA . MET A 1 330 ? -20.231 11.410 12.657 1.00 95.06 330 MET A CA 1
ATOM 2444 C C . MET A 1 330 ? -19.311 10.214 12.964 1.00 95.06 330 MET A C 1
ATOM 2446 O O . MET A 1 330 ? -18.984 9.455 12.054 1.00 95.06 330 MET A O 1
ATOM 2450 N N . MET A 1 331 ? -18.915 10.042 14.231 1.00 98.12 331 MET A N 1
ATOM 2451 C CA . MET A 1 331 ? -18.037 8.947 14.651 1.00 98.12 331 MET A CA 1
ATOM 2452 C C . MET A 1 331 ? -18.747 7.598 14.578 1.00 98.12 331 MET A C 1
ATOM 2454 O O . MET A 1 331 ? -18.310 6.735 13.824 1.00 98.12 331 MET A O 1
ATOM 2458 N N . GLY A 1 332 ? -19.865 7.427 15.287 1.00 98.50 332 GLY A N 1
ATOM 2459 C CA . GLY A 1 332 ? -20.580 6.150 15.311 1.00 98.50 332 GLY A CA 1
ATOM 2460 C C . GLY A 1 332 ? -21.119 5.718 13.945 1.00 98.50 332 GLY A C 1
ATOM 2461 O O . GLY A 1 332 ? -20.998 4.551 13.583 1.00 98.50 332 GLY A O 1
ATOM 2462 N N . ALA A 1 333 ? -21.588 6.655 13.114 1.00 98.69 333 ALA A N 1
ATOM 2463 C CA . ALA A 1 333 ? -21.969 6.363 11.731 1.00 98.69 333 ALA A CA 1
ATOM 2464 C C . ALA A 1 333 ? -20.782 5.851 10.891 1.00 98.69 333 ALA A C 1
ATOM 2466 O O . ALA A 1 333 ? -20.911 4.891 10.129 1.00 98.69 333 ALA A O 1
ATOM 2467 N N . GLY A 1 334 ? -19.608 6.469 11.047 1.00 98.69 334 GLY A N 1
ATOM 2468 C CA . GLY A 1 334 ? -18.387 6.043 10.371 1.00 98.69 334 GLY A CA 1
ATOM 2469 C C . GLY A 1 334 ? -17.853 4.697 10.874 1.00 98.69 334 GLY A C 1
ATOM 2470 O O . GLY A 1 334 ? -17.396 3.890 10.066 1.00 98.69 334 GLY A O 1
ATOM 2471 N N . ILE A 1 335 ? -17.954 4.436 12.182 1.00 98.88 335 ILE A N 1
ATOM 2472 C CA . ILE A 1 335 ? -17.606 3.151 12.805 1.00 98.88 335 ILE A CA 1
ATOM 2473 C C . ILE A 1 335 ? -18.517 2.051 12.252 1.00 98.88 335 ILE A C 1
ATOM 2475 O O . ILE A 1 335 ? -18.018 1.069 11.709 1.00 98.88 335 ILE A O 1
ATOM 2479 N N . ALA A 1 336 ? -19.837 2.262 12.264 1.00 98.88 336 ALA A N 1
ATOM 2480 C CA . ALA A 1 336 ? -20.799 1.319 11.700 1.00 98.88 336 ALA A CA 1
ATOM 2481 C C . ALA A 1 336 ? -20.511 1.002 10.222 1.00 98.88 336 ALA A C 1
ATOM 2483 O O . ALA A 1 336 ? -20.559 -0.159 9.818 1.00 98.88 336 ALA A O 1
ATOM 2484 N N . TYR A 1 337 ? -20.152 2.013 9.421 1.00 98.88 337 TYR A N 1
ATOM 2485 C CA . TYR A 1 337 ? -19.764 1.816 8.024 1.00 98.88 337 TYR A CA 1
ATOM 2486 C C . TYR A 1 337 ? -18.532 0.913 7.869 1.00 98.88 337 TYR A C 1
ATOM 2488 O O . TYR A 1 337 ? -18.573 -0.035 7.084 1.00 98.88 337 TYR A O 1
ATOM 2496 N N . VAL A 1 338 ? -17.431 1.184 8.585 1.00 98.81 338 VAL A N 1
ATOM 2497 C CA . VAL A 1 338 ? -16.194 0.393 8.421 1.00 98.81 338 VAL A CA 1
ATOM 2498 C C . VAL A 1 338 ? -16.347 -1.036 8.940 1.00 98.81 338 VAL A C 1
ATOM 2500 O O . VAL A 1 338 ? -15.825 -1.956 8.313 1.00 98.81 338 VAL A O 1
ATOM 2503 N N . SER A 1 339 ? -17.119 -1.239 10.010 1.00 98.88 339 SER A N 1
ATOM 2504 C CA . SER A 1 339 ? -17.465 -2.567 10.522 1.00 98.88 339 SER A CA 1
ATOM 2505 C C . SER A 1 339 ? -18.315 -3.355 9.516 1.00 98.88 339 SER A C 1
ATOM 2507 O O . SER A 1 339 ? -17.960 -4.474 9.145 1.00 98.88 339 SER A O 1
ATOM 2509 N N . ALA A 1 340 ? -19.387 -2.755 8.988 1.00 98.75 340 ALA A N 1
ATOM 2510 C CA . ALA A 1 340 ? -20.250 -3.403 7.997 1.00 98.75 340 ALA A CA 1
ATOM 2511 C C . ALA A 1 340 ? -19.506 -3.721 6.692 1.00 98.75 340 ALA A C 1
ATOM 2513 O O . ALA A 1 340 ? -19.699 -4.783 6.096 1.00 98.75 340 ALA A O 1
ATOM 2514 N N . LYS A 1 341 ? -18.600 -2.833 6.264 1.00 98.44 341 LYS A N 1
ATOM 2515 C CA . LYS A 1 341 ? -17.743 -3.037 5.089 1.00 98.44 341 LYS A CA 1
ATOM 2516 C C . LYS A 1 341 ? -16.779 -4.213 5.246 1.00 98.44 341 LYS A C 1
ATOM 2518 O O . LYS A 1 341 ? -16.466 -4.872 4.255 1.00 98.44 341 LYS A O 1
ATOM 2523 N N . ALA A 1 342 ? -16.319 -4.470 6.467 1.00 98.00 342 ALA A N 1
ATOM 2524 C CA . ALA A 1 342 ? -15.501 -5.632 6.799 1.00 98.00 342 ALA A CA 1
ATOM 2525 C C . ALA A 1 342 ? -16.316 -6.938 6.882 1.00 98.00 342 ALA A C 1
ATOM 2527 O O . ALA A 1 342 ? -15.736 -8.019 6.923 1.00 98.00 342 ALA A O 1
ATOM 2528 N N . GLY A 1 343 ? -17.650 -6.844 6.842 1.00 97.94 343 GLY A N 1
ATOM 2529 C CA . GLY A 1 343 ? -18.563 -7.983 6.790 1.00 97.94 343 GLY A CA 1
ATOM 2530 C C . GLY A 1 343 ? -19.300 -8.278 8.095 1.00 97.94 343 GLY A C 1
ATOM 2531 O O . GLY A 1 343 ? -19.998 -9.287 8.143 1.00 97.94 343 GLY A O 1
ATOM 2532 N N . PHE A 1 344 ? -19.178 -7.426 9.117 1.00 98.69 344 PHE A N 1
ATOM 2533 C CA . PHE A 1 344 ? -19.855 -7.608 10.404 1.00 98.69 344 PHE A CA 1
ATOM 2534 C C . PHE A 1 344 ? -21.298 -7.102 10.383 1.00 98.69 344 PHE A C 1
ATOM 2536 O O . PHE A 1 344 ? -21.581 -6.066 9.780 1.00 98.69 344 PHE A O 1
ATOM 2543 N N . ASP A 1 345 ? -22.187 -7.793 11.095 1.00 98.75 345 ASP A N 1
ATOM 2544 C CA . ASP A 1 345 ? -23.522 -7.279 11.404 1.00 98.75 345 ASP A CA 1
ATOM 2545 C C . ASP A 1 345 ? -23.419 -6.189 12.477 1.00 98.75 345 ASP A C 1
ATOM 2547 O O . ASP A 1 345 ? -22.702 -6.347 13.469 1.00 98.75 345 ASP A O 1
ATOM 2551 N N . VAL A 1 346 ? -24.123 -5.074 12.274 1.00 98.94 346 VAL A N 1
ATOM 2552 C CA . VAL A 1 346 ? -24.033 -3.877 13.116 1.00 98.94 346 VAL A CA 1
ATOM 2553 C C . VAL A 1 346 ? -25.418 -3.421 13.562 1.00 98.94 346 VAL A C 1
ATOM 2555 O O . VAL A 1 346 ? -26.273 -3.100 12.737 1.00 98.94 346 VAL A O 1
ATOM 2558 N N . VAL A 1 347 ? -25.615 -3.297 14.871 1.00 98.94 347 VAL A N 1
ATOM 2559 C CA . VAL A 1 347 ? -26.753 -2.591 15.471 1.00 98.94 347 VAL A CA 1
ATOM 2560 C C . VAL A 1 347 ? -26.307 -1.170 15.804 1.00 98.94 347 VAL A C 1
ATOM 2562 O O . VAL A 1 347 ? -25.436 -0.972 16.647 1.00 98.94 347 VAL A O 1
ATOM 2565 N N . LEU A 1 348 ? -26.875 -0.170 15.130 1.00 98.88 348 LEU A N 1
ATOM 2566 C CA . LEU A 1 348 ? -26.565 1.245 15.344 1.00 98.88 348 LEU A CA 1
ATOM 2567 C C . LEU A 1 348 ? -27.678 1.884 16.179 1.00 98.88 348 LEU A C 1
ATOM 2569 O O . LEU A 1 348 ? -28.747 2.185 15.647 1.00 98.88 348 LEU A O 1
ATOM 2573 N N . LYS A 1 349 ? -27.433 2.094 17.475 1.00 98.88 349 LYS A N 1
ATOM 2574 C CA . LYS A 1 349 ? -28.410 2.684 18.401 1.00 98.88 349 LYS A CA 1
ATOM 2575 C C . LYS A 1 349 ? -28.142 4.167 18.628 1.00 98.88 349 LYS A C 1
ATOM 2577 O O . LYS A 1 349 ? -27.012 4.566 18.894 1.00 98.88 349 LYS A O 1
ATOM 2582 N N . ASP A 1 350 ? -29.198 4.971 18.611 1.00 98.56 350 ASP A N 1
ATOM 2583 C CA . ASP A 1 350 ? -29.196 6.354 19.107 1.00 98.56 350 ASP A CA 1
ATOM 2584 C C . ASP A 1 350 ? -30.434 6.590 19.999 1.00 98.56 350 ASP A C 1
ATOM 2586 O O . ASP A 1 350 ? -31.222 5.675 20.226 1.00 98.56 350 ASP A O 1
ATOM 2590 N N . VAL A 1 351 ? -30.619 7.797 20.534 1.00 97.38 351 VAL A N 1
ATOM 2591 C CA . VAL A 1 351 ? -31.755 8.160 21.402 1.00 97.38 351 VAL A CA 1
ATOM 2592 C C . VAL A 1 351 ? -33.099 8.177 20.666 1.00 97.38 351 VAL A C 1
ATOM 2594 O O . VAL A 1 351 ? -34.153 8.172 21.296 1.00 97.38 351 VAL A O 1
ATOM 2597 N N . SER A 1 352 ? -33.080 8.213 19.331 1.00 98.31 352 SER A N 1
ATOM 2598 C CA . SER A 1 352 ? -34.266 8.107 18.484 1.00 98.31 352 SER A CA 1
ATOM 2599 C C . SER A 1 352 ? -33.958 7.345 17.196 1.00 98.31 352 SER A C 1
ATOM 2601 O O . SER A 1 352 ? -32.830 7.357 16.693 1.00 98.31 352 SER A O 1
ATOM 2603 N N . LEU A 1 353 ? -34.985 6.709 16.622 1.00 98.56 353 LEU A N 1
ATOM 2604 C CA . LEU A 1 353 ? -34.838 5.950 15.379 1.00 98.56 353 LEU A CA 1
ATOM 2605 C C . LEU A 1 353 ? -34.442 6.873 14.220 1.00 98.56 353 LEU A C 1
ATOM 2607 O O . LEU A 1 353 ? -33.645 6.489 13.371 1.00 98.56 353 LEU A O 1
ATOM 2611 N N . GLU A 1 354 ? -34.951 8.106 14.217 1.00 98.50 354 GLU A N 1
ATOM 2612 C CA . GLU A 1 354 ? -34.593 9.133 13.236 1.00 98.50 354 GLU A CA 1
ATOM 2613 C C . GLU A 1 354 ? -33.087 9.442 13.261 1.00 98.50 354 GLU A C 1
ATOM 2615 O O . GLU A 1 354 ? -32.443 9.488 12.209 1.00 98.50 354 GLU A O 1
ATOM 2620 N N . ALA A 1 355 ? -32.497 9.603 14.452 1.00 98.38 355 ALA A N 1
ATOM 2621 C CA . ALA A 1 355 ? -31.064 9.850 14.596 1.00 98.38 355 ALA A CA 1
ATOM 2622 C C . ALA A 1 355 ? -30.232 8.652 14.104 1.00 98.38 355 ALA A C 1
ATOM 2624 O O . ALA A 1 355 ? -29.303 8.831 13.311 1.00 98.38 355 ALA A O 1
ATOM 2625 N N . ALA A 1 356 ? -30.618 7.428 14.478 1.00 98.62 356 ALA A N 1
ATOM 2626 C CA . ALA A 1 356 ? -29.963 6.204 14.017 1.00 98.62 356 ALA A CA 1
ATOM 2627 C C . ALA A 1 356 ? -30.048 6.023 12.487 1.00 98.62 356 ALA A C 1
ATOM 2629 O O . ALA A 1 356 ? -29.049 5.713 11.831 1.00 98.62 356 ALA A O 1
ATOM 2630 N N . GLN A 1 357 ? -31.216 6.282 11.888 1.00 98.69 357 GLN A N 1
ATOM 2631 C CA . GLN A 1 357 ? -31.414 6.245 10.435 1.00 98.69 357 GLN A CA 1
ATOM 2632 C C . GLN A 1 357 ? -30.558 7.292 9.718 1.00 98.69 357 GLN A C 1
ATOM 2634 O O . GLN A 1 357 ? -29.927 6.988 8.705 1.00 98.69 357 GLN A O 1
ATOM 2639 N N . LYS A 1 358 ? -30.462 8.509 10.265 1.00 98.38 358 LYS A N 1
ATOM 2640 C CA . LYS A 1 358 ? -29.574 9.548 9.730 1.00 98.38 358 LYS A CA 1
ATOM 2641 C C . LYS A 1 358 ? -28.106 9.114 9.758 1.00 98.38 358 LYS A C 1
ATOM 2643 O O . LYS A 1 358 ? -27.380 9.405 8.804 1.00 98.38 358 LYS A O 1
ATOM 2648 N N . GLY A 1 359 ? -27.686 8.397 10.802 1.00 98.38 359 GLY A N 1
ATOM 2649 C CA . GLY A 1 359 ? -26.368 7.767 10.876 1.00 98.38 359 GLY A CA 1
ATOM 2650 C C . GLY A 1 359 ? -26.153 6.727 9.777 1.00 98.38 359 GLY A C 1
ATOM 2651 O O . GLY A 1 359 ? -25.169 6.816 9.048 1.00 98.38 359 GLY A O 1
ATOM 2652 N N . LYS A 1 360 ? -27.100 5.803 9.560 1.00 98.75 360 LYS A N 1
ATOM 2653 C CA . LYS A 1 360 ? -27.041 4.849 8.430 1.00 98.75 360 LYS A CA 1
ATOM 2654 C C . LYS A 1 360 ? -26.976 5.557 7.069 1.00 98.75 360 LYS A C 1
ATOM 2656 O O . LYS A 1 360 ? -26.214 5.141 6.196 1.00 98.75 360 LYS A O 1
ATOM 2661 N N . GLY A 1 361 ? -27.674 6.683 6.916 1.00 98.56 361 GLY A N 1
ATOM 2662 C CA . GLY A 1 361 ? -27.626 7.523 5.716 1.00 98.56 361 GLY A CA 1
ATOM 2663 C C . GLY A 1 361 ? -26.237 8.088 5.379 1.00 98.56 361 GLY A C 1
ATOM 2664 O O . GLY A 1 361 ? -25.989 8.505 4.244 1.00 98.56 361 GLY A O 1
ATOM 2665 N N . TYR A 1 362 ? -25.292 8.097 6.325 1.00 98.50 362 TYR A N 1
ATOM 2666 C CA . TYR A 1 362 ? -23.883 8.376 6.034 1.00 98.50 362 TYR A CA 1
ATOM 2667 C C . TYR A 1 362 ? -23.261 7.278 5.155 1.00 98.50 362 TYR A C 1
ATOM 2669 O O . TYR A 1 362 ? -22.653 7.592 4.127 1.00 98.50 362 TYR A O 1
ATOM 2677 N N . SER A 1 363 ? -23.472 6.007 5.512 1.00 98.62 363 SER A N 1
ATOM 2678 C CA . SER A 1 363 ? -23.015 4.835 4.753 1.00 98.62 363 SER A CA 1
ATOM 2679 C C . SER A 1 363 ? -23.621 4.803 3.353 1.00 98.62 363 SER A C 1
ATOM 2681 O O . SER A 1 363 ? -22.900 4.610 2.378 1.00 98.62 363 SER A O 1
ATOM 2683 N N . GLU A 1 364 ? -24.921 5.088 3.230 1.00 98.69 364 GLU A N 1
ATOM 2684 C CA . GLU A 1 364 ? -25.623 5.156 1.938 1.00 98.69 364 GLU A CA 1
ATOM 2685 C C . GLU A 1 364 ? -24.973 6.172 0.987 1.00 98.69 364 GLU A C 1
ATOM 2687 O O . GLU A 1 364 ? -24.763 5.896 -0.193 1.00 98.69 364 GLU A O 1
ATOM 2692 N N . LYS A 1 365 ? -24.574 7.343 1.501 1.00 98.62 365 LYS A N 1
ATOM 2693 C CA . LYS A 1 365 ? -23.888 8.375 0.705 1.00 98.62 365 LYS A CA 1
ATOM 2694 C C . LYS A 1 365 ? -22.483 7.958 0.276 1.00 98.62 365 LYS A C 1
ATOM 2696 O O . LYS A 1 365 ? -22.036 8.366 -0.799 1.00 98.62 365 LYS A O 1
ATOM 2701 N N . LEU A 1 366 ? -21.758 7.215 1.113 1.00 98.25 366 LEU A N 1
ATOM 2702 C CA . LEU A 1 366 ? -20.442 6.683 0.752 1.00 98.25 366 LEU A CA 1
ATOM 2703 C C . LEU A 1 366 ? -20.567 5.617 -0.336 1.00 98.25 366 LEU A C 1
ATOM 2705 O O . LEU A 1 366 ? -19.844 5.675 -1.332 1.00 98.25 366 LEU A O 1
ATOM 2709 N N . GLU A 1 367 ? -21.533 4.720 -0.188 1.00 98.44 367 GLU A N 1
ATOM 2710 C CA . GLU A 1 367 ? -21.817 3.659 -1.144 1.00 98.44 367 GLU A CA 1
ATOM 2711 C C . GLU A 1 367 ? -22.318 4.197 -2.490 1.00 98.44 367 GLU A C 1
ATOM 2713 O O . GLU A 1 367 ? -21.815 3.789 -3.536 1.00 98.44 367 GLU A O 1
ATOM 2718 N N . ALA A 1 368 ? -23.187 5.212 -2.493 1.00 98.31 368 ALA A N 1
ATOM 2719 C CA . ALA A 1 368 ? -23.604 5.894 -3.719 1.00 98.31 368 ALA A CA 1
ATOM 2720 C C . ALA A 1 368 ? -22.404 6.473 -4.494 1.00 98.31 368 ALA A C 1
ATOM 2722 O O . ALA A 1 368 ? -22.308 6.334 -5.715 1.00 98.31 368 ALA A O 1
ATOM 2723 N N . LYS A 1 369 ? -21.433 7.074 -3.789 1.00 97.75 369 LYS A N 1
ATOM 2724 C CA . LYS A 1 369 ? -20.184 7.558 -4.404 1.00 97.75 369 LYS A CA 1
ATOM 2725 C C . LYS A 1 369 ? -19.294 6.413 -4.887 1.00 97.75 369 LYS A C 1
ATOM 2727 O O . LYS A 1 369 ? -18.614 6.573 -5.900 1.00 97.75 369 LYS A O 1
ATOM 2732 N N . ALA A 1 370 ? -19.250 5.291 -4.170 1.00 96.62 370 ALA A N 1
ATOM 2733 C CA . ALA A 1 370 ? -18.475 4.119 -4.567 1.00 96.62 370 ALA A CA 1
ATOM 2734 C C . ALA A 1 370 ? -19.037 3.481 -5.847 1.00 96.62 370 ALA A C 1
ATOM 2736 O O . ALA A 1 370 ? -18.258 3.176 -6.751 1.00 96.62 370 ALA A O 1
ATOM 2737 N N . LEU A 1 371 ? -20.364 3.366 -5.957 1.00 97.31 371 LEU A N 1
ATOM 2738 C CA . LEU A 1 371 ? -21.074 2.906 -7.155 1.00 97.31 371 LEU A CA 1
ATOM 2739 C C . LEU A 1 371 ? -20.834 3.845 -8.340 1.00 97.31 371 LEU A C 1
ATOM 2741 O O . LEU A 1 371 ? -20.380 3.398 -9.390 1.00 97.31 371 LEU A O 1
ATOM 2745 N N . GLN A 1 372 ? -21.014 5.159 -8.151 1.00 97.12 372 GLN A N 1
ATOM 2746 C CA . GLN A 1 372 ? -20.763 6.161 -9.198 1.00 97.12 372 GLN A CA 1
ATOM 2747 C C . GLN A 1 372 ? -19.323 6.102 -9.739 1.00 97.12 372 GLN A C 1
ATOM 2749 O O . GLN A 1 372 ? -19.075 6.393 -10.905 1.00 97.12 372 GLN A O 1
ATOM 2754 N N . ARG A 1 373 ? -18.357 5.732 -8.889 1.00 93.50 373 ARG A N 1
ATOM 2755 C CA . ARG A 1 373 ? -16.934 5.604 -9.243 1.00 93.50 373 ARG A CA 1
ATOM 2756 C C . ARG A 1 373 ? -16.536 4.198 -9.704 1.00 93.50 373 ARG A C 1
ATOM 2758 O O . ARG A 1 373 ? -15.339 3.955 -9.867 1.00 93.50 373 ARG A O 1
ATOM 2765 N N . GLY A 1 374 ? -17.485 3.270 -9.845 1.00 92.12 374 GLY A N 1
ATOM 2766 C CA . GLY A 1 374 ? -17.225 1.883 -10.245 1.00 92.12 374 GLY A CA 1
ATOM 2767 C C . GLY A 1 374 ? -16.325 1.111 -9.272 1.00 92.12 374 GLY A C 1
ATOM 2768 O O . GLY A 1 374 ? -15.564 0.243 -9.686 1.00 92.12 374 GLY A O 1
ATOM 2769 N N . LYS A 1 375 ? -16.332 1.459 -7.977 1.00 91.69 375 LYS A N 1
ATOM 2770 C CA . LYS A 1 375 ? -15.484 0.825 -6.946 1.00 91.69 375 LYS A CA 1
ATOM 2771 C C . LYS A 1 375 ? -16.153 -0.357 -6.237 1.00 91.69 375 LYS A C 1
ATOM 2773 O O . LYS A 1 375 ? -15.474 -1.069 -5.500 1.00 91.69 375 LYS A O 1
ATOM 2778 N N . THR A 1 376 ? -17.451 -0.559 -6.441 1.00 94.75 376 THR A N 1
ATOM 2779 C CA . THR A 1 376 ? -18.246 -1.664 -5.885 1.00 94.75 376 THR A CA 1
ATOM 2780 C C . THR A 1 376 ? -19.389 -2.022 -6.843 1.00 94.75 376 THR A C 1
ATOM 2782 O O . THR A 1 376 ? -19.596 -1.321 -7.833 1.00 94.75 376 THR A O 1
ATOM 2785 N N . THR A 1 377 ? -20.113 -3.105 -6.562 1.00 96.56 377 THR A N 1
ATOM 2786 C CA . THR A 1 377 ? -21.319 -3.520 -7.299 1.00 96.56 377 THR A CA 1
ATOM 2787 C C . THR A 1 377 ? -22.572 -3.230 -6.476 1.00 96.56 377 THR A C 1
ATOM 2789 O O . THR A 1 377 ? -22.494 -3.140 -5.249 1.00 96.56 377 THR A O 1
ATOM 2792 N N . GLU A 1 378 ? -23.732 -3.118 -7.128 1.00 97.25 378 GLU A N 1
ATOM 2793 C CA . GLU A 1 378 ? -25.017 -2.889 -6.444 1.00 97.25 378 GLU A CA 1
ATOM 2794 C C . GLU A 1 378 ? -25.310 -3.966 -5.392 1.00 97.25 378 GLU A C 1
ATOM 2796 O O . GLU A 1 378 ? -25.689 -3.650 -4.269 1.00 97.25 378 GLU A O 1
ATOM 2801 N N . GLU A 1 379 ? -25.048 -5.232 -5.719 1.00 97.88 379 GLU A N 1
ATOM 2802 C CA . GLU A 1 379 ? -25.230 -6.365 -4.808 1.00 97.88 379 GLU A CA 1
ATOM 2803 C C . GLU A 1 379 ? -24.356 -6.252 -3.548 1.00 97.88 379 GLU A C 1
ATOM 2805 O O . GLU A 1 379 ? -24.853 -6.382 -2.427 1.00 97.88 379 GLU A O 1
ATOM 2810 N N . LYS A 1 380 ? -23.057 -5.958 -3.711 1.00 97.06 380 LYS A N 1
ATOM 2811 C CA . LYS A 1 380 ? -22.130 -5.786 -2.578 1.00 97.06 380 LYS A CA 1
ATOM 2812 C C . LYS A 1 380 ? -22.513 -4.586 -1.723 1.00 97.06 380 LYS A C 1
ATOM 2814 O O . LYS A 1 380 ? -22.434 -4.661 -0.500 1.00 97.06 380 LYS A O 1
ATOM 2819 N N . SER A 1 381 ? -22.937 -3.507 -2.373 1.00 98.38 381 SER A N 1
ATOM 2820 C CA . SER A 1 381 ? -23.371 -2.285 -1.712 1.00 98.38 381 SER A CA 1
ATOM 2821 C C . SER A 1 381 ? -24.621 -2.508 -0.867 1.00 98.38 381 SER A C 1
ATOM 2823 O O . SER A 1 381 ? -24.635 -2.201 0.325 1.00 98.38 381 SER A O 1
ATOM 2825 N N . LYS A 1 382 ? -25.637 -3.154 -1.446 1.00 98.31 382 LYS A N 1
ATOM 2826 C CA . LYS A 1 382 ? -26.850 -3.547 -0.733 1.00 98.31 382 LYS A CA 1
ATOM 2827 C C . LYS A 1 382 ? -26.525 -4.462 0.447 1.00 98.31 382 LYS A C 1
ATOM 2829 O O . LYS A 1 382 ? -26.936 -4.174 1.562 1.00 98.31 382 LYS A O 1
ATOM 2834 N N . SER A 1 383 ? -25.714 -5.501 0.229 1.00 98.06 383 SER A N 1
ATOM 2835 C CA . SER A 1 383 ? -25.287 -6.406 1.302 1.00 98.06 383 SER A CA 1
ATOM 2836 C C . SER A 1 383 ? -24.587 -5.663 2.446 1.00 98.06 383 SER A C 1
ATOM 2838 O O . SER A 1 383 ? -24.813 -5.991 3.604 1.00 98.06 383 SER A O 1
ATOM 2840 N N . LEU A 1 384 ? -23.743 -4.666 2.158 1.00 98.62 384 LEU A N 1
ATOM 2841 C CA . LEU A 1 384 ? -23.110 -3.827 3.183 1.00 98.62 384 LEU A CA 1
ATOM 2842 C C . LEU A 1 384 ? -24.154 -3.046 3.987 1.00 98.62 384 LEU A C 1
ATOM 2844 O O . LEU A 1 384 ? -24.119 -3.070 5.214 1.00 98.62 384 LEU A O 1
ATOM 2848 N N . LEU A 1 385 ? -25.083 -2.369 3.311 1.00 98.69 385 LEU A N 1
ATOM 2849 C CA . LEU A 1 385 ? -26.104 -1.547 3.964 1.00 98.69 385 LEU A CA 1
ATOM 2850 C C . LEU A 1 385 ? -27.111 -2.381 4.768 1.00 98.69 385 LEU A C 1
ATOM 2852 O O . LEU A 1 385 ? -27.580 -1.917 5.809 1.00 98.69 385 LEU A O 1
ATOM 2856 N N . ASP A 1 386 ? -27.418 -3.597 4.318 1.00 98.56 386 ASP A N 1
ATOM 2857 C CA . ASP A 1 386 ? -28.321 -4.532 4.999 1.00 98.56 386 ASP A CA 1
ATOM 2858 C C . ASP A 1 386 ? -27.732 -5.050 6.323 1.00 98.56 386 ASP A C 1
ATOM 2860 O O . ASP A 1 386 ? -28.488 -5.364 7.238 1.00 98.56 386 ASP A O 1
ATOM 2864 N N . ARG A 1 387 ? -26.399 -5.049 6.484 1.00 98.75 387 ARG A N 1
ATOM 2865 C CA . ARG A 1 387 ? -25.745 -5.369 7.768 1.00 98.75 387 ARG A CA 1
ATOM 2866 C C . ARG A 1 387 ? -25.948 -4.299 8.840 1.00 98.75 387 ARG A C 1
ATOM 2868 O O . ARG A 1 387 ? -25.723 -4.578 10.012 1.00 98.75 387 ARG A O 1
ATOM 2875 N N . ILE A 1 388 ? -26.342 -3.075 8.474 1.00 98.88 388 ILE A N 1
ATOM 2876 C CA . ILE A 1 388 ? -26.523 -1.966 9.422 1.00 98.88 388 ILE A CA 1
ATOM 2877 C C . ILE A 1 388 ? -28.001 -1.853 9.801 1.00 98.88 388 ILE A C 1
ATOM 2879 O O . ILE A 1 388 ? -28.826 -1.399 8.999 1.00 98.88 388 ILE A O 1
ATOM 2883 N N . THR A 1 389 ? -28.322 -2.197 11.046 1.00 98.88 389 THR A N 1
ATOM 2884 C CA . THR A 1 389 ? -29.669 -2.111 11.624 1.00 98.88 389 THR A CA 1
ATOM 2885 C C . THR A 1 389 ? -29.763 -0.897 12.557 1.00 98.88 389 THR A C 1
ATOM 2887 O O . THR A 1 389 ? -29.214 -0.942 13.658 1.00 98.88 389 THR A O 1
ATOM 2890 N N . PRO A 1 390 ? -30.406 0.211 12.139 1.00 98.81 390 PRO A N 1
ATOM 2891 C CA . PRO A 1 390 ? -30.600 1.376 12.993 1.00 98.81 390 PRO A CA 1
ATOM 2892 C C . PRO A 1 390 ? -31.738 1.133 13.993 1.00 98.81 390 PRO A C 1
ATOM 2894 O O . PRO A 1 390 ? -32.788 0.620 13.612 1.00 98.81 390 PRO A O 1
ATOM 2897 N N . THR A 1 391 ? -31.559 1.546 15.247 1.00 98.81 391 THR A N 1
ATOM 2898 C CA . THR A 1 391 ? -32.571 1.384 16.304 1.00 98.81 391 THR A CA 1
ATOM 2899 C C . THR A 1 391 ? -32.524 2.505 17.350 1.00 98.81 391 THR A C 1
ATOM 2901 O O . THR A 1 391 ? -31.549 3.251 17.444 1.00 98.81 391 THR A O 1
ATOM 2904 N N . ALA A 1 392 ? -33.594 2.624 18.136 1.00 98.56 392 ALA A N 1
ATOM 2905 C CA . ALA A 1 392 ? -33.634 3.402 19.375 1.00 98.56 392 ALA A CA 1
ATOM 2906 C C . ALA A 1 392 ? -33.769 2.524 20.630 1.00 98.56 392 ALA A C 1
ATOM 2908 O O . ALA A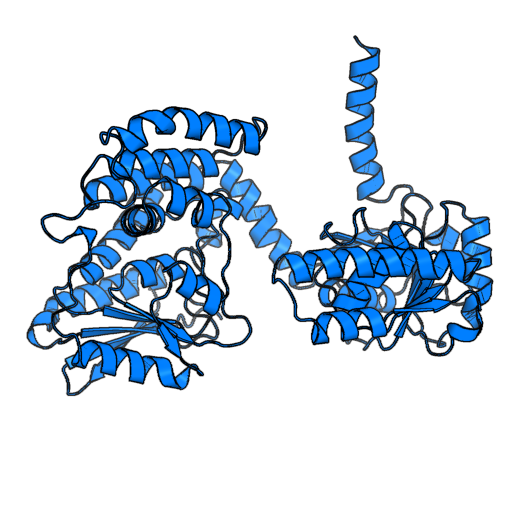 1 392 ? -33.602 3.016 21.745 1.00 98.56 392 ALA A O 1
ATOM 2909 N N . ASP A 1 393 ? -34.088 1.239 20.461 1.00 98.44 393 ASP A N 1
ATOM 2910 C CA . ASP A 1 393 ? -34.368 0.325 21.562 1.00 98.44 393 ASP A CA 1
ATOM 2911 C C . ASP A 1 393 ? -33.068 -0.313 22.070 1.00 98.44 393 ASP A C 1
ATOM 2913 O O . ASP A 1 393 ? -32.247 -0.807 21.296 1.00 98.44 393 ASP A O 1
ATOM 2917 N N . ALA A 1 394 ? -32.863 -0.298 23.387 1.00 98.19 394 ALA A N 1
ATOM 2918 C CA . ALA A 1 394 ? -31.737 -0.981 24.015 1.00 98.19 394 ALA A CA 1
ATOM 2919 C C . ALA A 1 394 ? -31.858 -2.506 23.887 1.00 98.19 394 ALA A C 1
ATOM 2921 O O . ALA A 1 394 ? -30.838 -3.184 23.797 1.00 98.19 394 ALA A O 1
ATOM 2922 N N . ALA A 1 395 ? -33.078 -3.049 23.811 1.00 98.44 395 ALA A N 1
ATOM 2923 C CA . ALA A 1 395 ? -33.312 -4.488 23.697 1.00 98.44 395 ALA A CA 1
ATOM 2924 C C . ALA A 1 395 ? -32.715 -5.104 22.416 1.00 98.44 395 ALA A C 1
ATOM 2926 O O . ALA A 1 395 ? -32.344 -6.280 22.411 1.00 98.44 395 ALA A O 1
ATOM 2927 N N . ASP A 1 396 ? -32.547 -4.312 21.353 1.00 98.50 396 ASP A N 1
ATOM 2928 C CA . ASP A 1 396 ? -31.948 -4.754 20.087 1.00 98.50 396 ASP A CA 1
ATOM 2929 C C . ASP A 1 396 ? -30.439 -5.042 20.192 1.00 98.50 396 ASP A C 1
ATOM 2931 O O . ASP A 1 396 ? -29.858 -5.639 19.283 1.00 98.50 396 ASP A O 1
ATOM 2935 N N . PHE A 1 397 ? -29.794 -4.686 21.312 1.00 98.69 397 PHE A N 1
ATOM 2936 C CA . PHE A 1 397 ? -28.417 -5.096 21.616 1.00 98.69 397 PHE A CA 1
ATOM 2937 C C . PHE A 1 397 ? -28.306 -6.568 22.043 1.00 98.69 397 PHE A C 1
ATOM 2939 O O . PHE A 1 397 ? -27.201 -7.069 22.258 1.00 98.69 397 PHE A O 1
ATOM 2946 N N . LYS A 1 398 ? -29.420 -7.305 22.119 1.00 98.62 398 LYS A N 1
ATOM 2947 C CA . LYS A 1 398 ? -29.396 -8.745 22.371 1.00 98.62 398 LYS A CA 1
ATOM 2948 C C . LYS A 1 398 ? -28.528 -9.473 21.335 1.00 98.62 398 LYS A C 1
ATOM 2950 O O . LYS A 1 398 ? -28.737 -9.372 20.119 1.00 98.62 398 LYS A O 1
ATOM 2955 N N . GLY A 1 399 ? -27.578 -10.261 21.827 1.00 98.19 399 GLY A N 1
ATOM 2956 C CA . GLY A 1 399 ? -26.646 -11.015 20.989 1.00 98.19 399 GLY A CA 1
ATOM 2957 C C . GLY A 1 399 ? -25.477 -10.206 20.431 1.00 98.19 399 GLY A C 1
ATOM 2958 O O . GLY A 1 399 ? -24.768 -10.709 19.565 1.00 98.19 399 GLY A O 1
ATOM 2959 N N . VAL A 1 400 ? -25.297 -8.951 20.858 1.00 98.88 400 VAL A N 1
ATOM 2960 C CA . VAL A 1 400 ? -24.086 -8.169 20.568 1.00 98.88 400 VAL A CA 1
ATOM 2961 C C . VAL A 1 400 ? -22.940 -8.689 21.434 1.00 98.88 400 VAL A C 1
ATOM 2963 O O . VAL A 1 400 ? -23.077 -8.753 22.654 1.00 98.88 400 VAL A O 1
ATOM 2966 N N . ASP A 1 401 ? -21.806 -9.008 20.810 1.00 98.69 401 ASP A N 1
ATOM 2967 C CA . ASP A 1 401 ? -20.582 -9.490 21.470 1.00 98.69 401 ASP A CA 1
ATOM 2968 C C . ASP A 1 401 ? -19.407 -8.493 21.382 1.00 98.69 401 ASP A C 1
ATOM 2970 O O . ASP A 1 401 ? -18.312 -8.745 21.899 1.00 98.69 401 ASP A O 1
ATOM 2974 N N . PHE A 1 402 ? -19.630 -7.327 20.769 1.00 98.88 402 PHE A N 1
ATOM 2975 C CA . PHE A 1 402 ? -18.636 -6.261 20.654 1.00 98.88 402 PHE A CA 1
ATOM 2976 C C . PHE A 1 402 ? -19.302 -4.878 20.605 1.00 98.88 402 PHE A C 1
ATOM 2978 O O . PHE A 1 402 ? -19.941 -4.519 19.616 1.00 98.88 402 PHE A O 1
ATOM 2985 N N . VAL A 1 403 ? -19.157 -4.081 21.663 1.00 98.94 403 VAL A N 1
ATOM 2986 C CA . VAL A 1 403 ? -19.747 -2.738 21.774 1.00 98.94 403 VAL A CA 1
ATOM 2987 C C . VAL A 1 403 ? -18.704 -1.663 21.483 1.00 98.94 403 VAL A C 1
ATOM 2989 O O . VAL A 1 403 ? -17.589 -1.721 21.996 1.00 98.94 403 VAL A O 1
ATOM 2992 N N . ILE A 1 404 ? -19.084 -0.650 20.701 1.00 98.94 404 ILE A N 1
ATOM 2993 C CA . ILE A 1 404 ? -18.297 0.568 20.475 1.00 98.94 404 ILE A CA 1
ATOM 2994 C C . ILE A 1 404 ? -19.173 1.790 20.753 1.00 98.94 404 ILE A C 1
ATOM 2996 O O . ILE A 1 404 ? -20.091 2.122 20.003 1.00 98.94 404 ILE A O 1
ATOM 3000 N N . GLU A 1 405 ? -18.881 2.482 21.841 1.00 98.81 405 GLU A N 1
ATOM 3001 C CA . GLU A 1 405 ? -19.588 3.677 22.278 1.00 98.81 405 GLU A CA 1
ATOM 3002 C C . GLU A 1 405 ? -18.948 4.941 21.692 1.00 98.81 405 GLU A C 1
ATOM 3004 O O . GLU A 1 405 ? -17.749 5.159 21.837 1.00 98.81 405 GLU A O 1
ATOM 3009 N N . ALA A 1 406 ? -19.750 5.782 21.034 1.00 98.31 406 ALA A N 1
ATOM 3010 C CA . ALA A 1 406 ? -19.334 7.018 20.370 1.00 98.31 406 ALA A CA 1
ATOM 3011 C C . ALA A 1 406 ? -20.313 8.189 20.619 1.00 98.31 406 ALA A C 1
ATOM 3013 O O . ALA A 1 406 ? -20.562 9.013 19.732 1.00 98.31 406 ALA A O 1
ATOM 3014 N N . VAL A 1 407 ? -20.875 8.263 21.827 1.00 97.44 407 VAL A N 1
ATOM 3015 C CA . VAL A 1 407 ? -21.681 9.379 22.333 1.00 97.44 407 VAL A CA 1
ATOM 3016 C C . VAL A 1 407 ? -20.807 10.546 22.811 1.00 97.44 407 VAL A C 1
ATOM 3018 O O . VAL A 1 407 ? -19.575 10.510 22.756 1.00 97.44 407 VAL A O 1
ATOM 3021 N N . PHE A 1 408 ? -21.464 11.615 23.264 1.00 96.19 408 PHE A N 1
ATOM 3022 C CA . PHE A 1 408 ? -20.829 12.864 23.680 1.00 96.19 408 PHE A CA 1
ATOM 3023 C C . PHE A 1 408 ? -19.774 12.675 24.788 1.00 96.19 408 PHE A C 1
ATOM 3025 O O . PHE A 1 408 ? -19.874 11.775 25.623 1.00 96.19 408 PHE A O 1
ATOM 3032 N N . GLU A 1 409 ? -18.770 13.557 24.805 1.00 97.06 409 GLU A N 1
ATOM 3033 C CA . GLU A 1 409 ? -17.594 13.490 25.683 1.00 97.06 409 GLU A CA 1
ATOM 3034 C C . GLU A 1 409 ? -17.934 13.907 27.131 1.00 97.06 409 GLU A C 1
ATOM 3036 O O . GLU A 1 409 ? -17.538 14.964 27.621 1.00 97.06 409 GLU A O 1
ATOM 3041 N N . ASN A 1 410 ? -18.717 13.078 27.823 1.00 98.25 410 ASN A N 1
ATOM 3042 C CA . ASN A 1 410 ? -19.117 13.272 29.214 1.00 98.25 410 ASN A CA 1
ATOM 3043 C C . ASN A 1 410 ? -19.124 11.931 29.966 1.00 98.25 410 ASN A C 1
ATOM 3045 O O . ASN A 1 410 ? -19.736 10.964 29.518 1.00 98.25 410 ASN A O 1
ATOM 3049 N N . GLN A 1 411 ? -18.455 11.880 31.121 1.00 97.75 411 GLN A N 1
ATOM 3050 C CA . GLN A 1 411 ? -18.268 10.645 31.889 1.00 97.75 411 GLN A CA 1
ATOM 3051 C C . GLN A 1 411 ? -19.587 10.060 32.412 1.00 97.75 411 GLN A C 1
ATOM 3053 O O . GLN A 1 411 ? -19.846 8.880 32.199 1.00 97.75 411 GLN A O 1
ATOM 3058 N N . GLU A 1 412 ? -20.438 10.873 33.042 1.00 98.25 412 GLU A N 1
ATOM 3059 C CA . GLU A 1 412 ? -21.718 10.409 33.597 1.00 98.25 412 GLU A CA 1
ATOM 3060 C C . GLU A 1 412 ? -22.673 9.918 32.506 1.00 98.25 412 GLU A C 1
ATOM 3062 O O . GLU A 1 412 ? -23.379 8.927 32.690 1.00 98.25 412 GLU A O 1
ATOM 3067 N N . LEU A 1 413 ? -22.695 10.597 31.355 1.00 98.06 413 LEU A N 1
ATOM 3068 C CA . LEU A 1 413 ? -23.478 10.163 30.203 1.00 98.06 413 LEU A CA 1
ATOM 3069 C C . LEU A 1 413 ? -22.995 8.803 29.699 1.00 98.06 413 LEU A C 1
ATOM 3071 O O . LEU A 1 413 ? -23.815 7.915 29.487 1.00 98.06 413 LEU A O 1
ATOM 3075 N N . LYS A 1 414 ? -21.680 8.628 29.529 1.00 98.62 414 LYS A N 1
ATOM 3076 C CA . LYS A 1 414 ? -21.105 7.353 29.084 1.00 98.62 414 LYS A CA 1
ATOM 3077 C C . LYS A 1 414 ? -21.405 6.233 30.081 1.00 98.62 414 LYS A C 1
ATOM 3079 O O . LYS A 1 414 ? -21.812 5.160 29.651 1.00 98.62 414 LYS A O 1
ATOM 3084 N N . HIS A 1 415 ? -21.306 6.488 31.390 1.00 98.75 415 HIS A N 1
ATOM 3085 C CA . HIS A 1 415 ? -21.720 5.525 32.420 1.00 98.75 415 HIS A CA 1
ATOM 3086 C C . HIS A 1 415 ? -23.174 5.083 32.231 1.00 98.75 415 HIS A C 1
ATOM 3088 O O . HIS A 1 415 ? -23.423 3.888 32.108 1.00 98.75 415 HIS A O 1
ATOM 3094 N N . LYS A 1 416 ? -24.118 6.029 32.125 1.00 98.38 416 LYS A N 1
ATOM 3095 C CA . LYS A 1 416 ? -25.544 5.717 31.913 1.00 98.38 416 LYS A CA 1
ATOM 3096 C C . LYS A 1 416 ? -25.772 4.901 30.640 1.00 98.38 416 LYS A C 1
ATOM 3098 O O . LYS A 1 416 ? -26.474 3.898 30.669 1.00 98.38 416 LYS A O 1
ATOM 3103 N N . VAL A 1 417 ? -25.138 5.302 29.540 1.00 98.12 417 VAL A N 1
ATOM 3104 C CA . VAL A 1 417 ? -25.279 4.645 28.234 1.00 98.12 417 VAL A CA 1
ATOM 3105 C C . VAL A 1 417 ? -24.770 3.199 28.258 1.00 98.12 417 VAL A C 1
ATOM 3107 O O . VAL A 1 417 ? -25.404 2.335 27.658 1.00 98.12 417 VAL A O 1
ATOM 3110 N N . PHE A 1 418 ? -23.668 2.908 28.958 1.00 98.81 418 PHE A N 1
ATOM 3111 C CA . PHE A 1 418 ? -23.206 1.528 29.133 1.00 98.81 418 PHE A CA 1
ATOM 3112 C C . PHE A 1 418 ? -24.110 0.720 30.077 1.00 98.81 418 PHE A C 1
ATOM 3114 O O . PHE A 1 418 ? -24.420 -0.430 29.774 1.00 98.81 418 PHE A O 1
ATOM 3121 N N . GLN A 1 419 ? -24.580 1.316 31.177 1.00 98.56 419 GLN A N 1
ATOM 3122 C CA . GLN A 1 419 ? -25.478 0.658 32.141 1.00 98.56 419 GLN A CA 1
ATOM 3123 C C . GLN A 1 419 ? -26.816 0.241 31.520 1.00 98.56 419 GLN A C 1
ATOM 3125 O O . GLN A 1 419 ? -27.386 -0.776 31.903 1.00 98.56 419 GLN A O 1
ATOM 3130 N N . GLU A 1 420 ? -27.309 0.987 30.528 1.00 98.00 420 GLU A N 1
ATOM 3131 C CA . GLU A 1 420 ? -28.515 0.625 29.773 1.00 98.00 420 GLU A CA 1
ATOM 3132 C C . GLU A 1 420 ? -28.371 -0.677 28.967 1.00 98.00 420 GLU A C 1
ATOM 3134 O O . GLU A 1 420 ? -29.387 -1.284 28.629 1.00 98.00 420 GLU A O 1
ATOM 3139 N N . ILE A 1 421 ? -27.145 -1.097 28.625 1.00 98.44 421 ILE A N 1
ATOM 3140 C CA . ILE A 1 421 ? -26.901 -2.228 27.715 1.00 98.44 421 ILE A CA 1
ATOM 3141 C C . ILE A 1 421 ? -26.066 -3.364 28.312 1.00 98.44 421 ILE A C 1
ATOM 3143 O O . ILE A 1 421 ? -26.089 -4.457 27.751 1.00 98.44 421 ILE A O 1
ATOM 3147 N N . GLU A 1 422 ? -25.353 -3.160 29.427 1.00 98.38 422 GLU A N 1
ATOM 3148 C CA . GLU A 1 422 ? -24.350 -4.122 29.931 1.00 98.38 422 GLU A CA 1
ATOM 3149 C C . GLU A 1 422 ? -24.932 -5.490 30.326 1.00 98.38 422 GLU A C 1
ATOM 3151 O O . GLU A 1 422 ? -24.226 -6.501 30.261 1.00 98.38 422 GLU A O 1
ATOM 3156 N N . ASP A 1 423 ? -26.220 -5.508 30.684 1.00 98.31 423 ASP A N 1
ATOM 3157 C CA . ASP A 1 423 ? -26.991 -6.703 31.041 1.00 98.31 423 ASP A CA 1
ATOM 3158 C C . ASP A 1 423 ? -27.804 -7.277 29.852 1.00 98.31 423 ASP A C 1
ATOM 3160 O O . ASP A 1 423 ? -28.427 -8.330 29.985 1.00 98.31 423 ASP A O 1
ATOM 3164 N N . ILE A 1 424 ? -27.831 -6.592 28.698 1.00 98.75 424 ILE A N 1
ATOM 3165 C CA . ILE A 1 424 ? -28.557 -7.005 27.476 1.00 98.75 424 ILE A CA 1
ATOM 3166 C C . ILE A 1 424 ? -27.622 -7.691 26.474 1.00 98.75 424 ILE A C 1
ATOM 3168 O O . ILE A 1 424 ? -28.020 -8.642 25.793 1.00 98.75 424 ILE A O 1
ATOM 3172 N N . VAL A 1 425 ? -26.399 -7.171 26.352 1.00 98.81 425 VAL A N 1
ATOM 3173 C CA . VAL A 1 425 ? -25.350 -7.735 25.494 1.00 98.81 425 VAL A CA 1
ATOM 3174 C C . VAL A 1 425 ? -24.920 -9.119 25.981 1.00 98.81 425 VAL A C 1
ATOM 3176 O O . VAL A 1 425 ? -25.247 -9.537 27.092 1.00 98.81 425 VAL A O 1
ATOM 3179 N N . GLU A 1 426 ? -24.162 -9.840 25.158 1.00 98.56 426 GLU A N 1
ATOM 3180 C CA . GLU A 1 426 ? -23.594 -11.123 25.571 1.00 98.56 426 GLU A CA 1
ATOM 3181 C C . GLU A 1 426 ? -22.698 -10.961 26.821 1.00 98.56 426 GLU A C 1
ATOM 3183 O O . GLU A 1 426 ? -22.024 -9.937 26.988 1.00 98.56 426 GLU A O 1
ATOM 3188 N N . PRO A 1 427 ? -22.637 -11.966 27.714 1.00 97.75 427 PRO A N 1
ATOM 3189 C CA . PRO A 1 427 ? -21.871 -11.872 28.957 1.00 97.75 427 PRO A CA 1
ATOM 3190 C C . PRO A 1 427 ? -20.357 -11.766 28.728 1.00 97.75 427 PRO A C 1
ATOM 3192 O O . PRO A 1 427 ? -19.646 -11.355 29.635 1.00 97.75 427 PRO A O 1
ATOM 3195 N N . ASN A 1 428 ? -19.870 -12.117 27.535 1.00 96.19 428 ASN A N 1
ATOM 3196 C CA . ASN A 1 428 ? -18.478 -11.960 27.105 1.00 96.19 428 ASN A CA 1
ATOM 3197 C C . ASN A 1 428 ? -18.282 -10.777 26.135 1.00 96.19 428 ASN A C 1
ATOM 3199 O O . ASN A 1 428 ? -17.255 -10.707 25.447 1.00 96.19 428 ASN A O 1
ATOM 3203 N N . ALA A 1 429 ? -19.271 -9.888 26.002 1.00 98.56 429 ALA A N 1
ATOM 3204 C CA . ALA A 1 429 ? -19.189 -8.763 25.083 1.00 98.56 429 ALA A CA 1
ATOM 3205 C C . ALA A 1 429 ? -18.111 -7.767 25.519 1.00 98.56 429 ALA A C 1
ATOM 3207 O O . ALA A 1 429 ? -18.081 -7.364 26.685 1.00 98.56 429 ALA A O 1
ATOM 3208 N N . LEU A 1 430 ? -17.284 -7.323 24.566 1.00 98.56 430 LEU A N 1
ATOM 3209 C CA . LEU A 1 430 ? -16.366 -6.207 24.803 1.00 98.56 430 LEU A CA 1
ATOM 3210 C C . LEU A 1 430 ? -17.120 -4.894 24.940 1.00 98.56 430 LEU A C 1
ATOM 3212 O O . LEU A 1 430 ? -18.066 -4.640 24.196 1.00 98.56 430 LEU A O 1
ATOM 3216 N N . LEU A 1 431 ? -16.645 -4.039 25.843 1.00 98.88 431 LEU A N 1
ATOM 3217 C CA . LEU A 1 431 ? -17.230 -2.737 26.141 1.00 98.88 431 LEU A CA 1
ATOM 3218 C C . LEU A 1 431 ? -16.230 -1.637 25.766 1.00 98.88 431 LEU A C 1
ATOM 3220 O O . LEU A 1 431 ? -15.432 -1.172 26.577 1.00 98.88 431 LEU A O 1
ATOM 3224 N N . GLY A 1 432 ? -16.240 -1.254 24.490 1.00 98.88 432 GLY A N 1
ATOM 3225 C CA . GLY A 1 432 ? -15.313 -0.283 23.924 1.00 98.88 432 GLY A CA 1
ATOM 3226 C C . GLY A 1 432 ? -15.831 1.152 23.967 1.00 98.88 432 GLY A C 1
ATOM 3227 O O . GLY A 1 432 ? -16.956 1.398 23.542 1.00 98.88 432 GLY A O 1
ATOM 3228 N N . SER A 1 433 ? -15.015 2.124 24.385 1.00 98.88 433 SER A N 1
ATOM 3229 C CA . SER A 1 433 ? -15.340 3.560 24.281 1.00 98.88 433 SER A CA 1
ATOM 3230 C C . SER A 1 433 ? -14.428 4.293 23.295 1.00 98.88 433 SER A C 1
ATOM 3232 O O . SER A 1 433 ? -13.208 4.163 23.349 1.00 98.88 433 SER A O 1
ATOM 3234 N N . ASN A 1 434 ? -15.019 5.119 22.430 1.00 98.75 434 ASN A N 1
ATOM 3235 C CA . ASN A 1 434 ? -14.348 6.011 21.477 1.00 98.75 434 ASN A CA 1
ATOM 3236 C C . ASN A 1 434 ? -14.022 7.395 22.086 1.00 98.75 434 ASN A C 1
ATOM 3238 O O . ASN A 1 434 ? -13.898 8.385 21.367 1.00 98.75 434 ASN A O 1
ATOM 3242 N N . THR A 1 435 ? -13.955 7.506 23.415 1.00 98.38 435 THR A N 1
ATOM 3243 C CA . THR A 1 435 ? -13.515 8.737 24.096 1.00 98.38 435 THR A CA 1
ATOM 3244 C C . THR A 1 435 ? -12.180 9.231 23.531 1.00 98.38 435 THR A C 1
ATOM 3246 O O . THR A 1 435 ? -11.319 8.431 23.169 1.00 98.38 435 THR A O 1
ATOM 3249 N N . SER A 1 436 ? -11.993 10.549 23.474 1.00 96.31 436 SER A N 1
ATOM 3250 C CA . SER A 1 436 ? -10.746 11.160 22.986 1.00 96.31 436 SER A CA 1
ATOM 3251 C C . SER A 1 436 ? -9.858 11.675 24.120 1.00 96.31 436 SER A C 1
ATOM 3253 O O . SER A 1 436 ? -8.660 11.881 23.918 1.00 96.31 436 SER A O 1
ATOM 3255 N N . THR A 1 437 ? -10.417 11.897 25.316 1.00 96.88 437 THR A N 1
ATOM 3256 C CA . THR A 1 437 ? -9.685 12.513 26.438 1.00 96.88 437 THR A CA 1
ATOM 3257 C C . THR A 1 437 ? -9.973 11.920 27.814 1.00 96.88 437 THR A C 1
ATOM 3259 O O . THR A 1 437 ? -9.101 11.988 28.687 1.00 96.88 437 THR A O 1
ATOM 3262 N N . LEU A 1 438 ? -11.179 11.388 28.042 1.00 98.12 438 LEU A N 1
ATOM 3263 C CA . LEU A 1 438 ? -11.587 10.878 29.353 1.00 98.12 438 LEU A CA 1
ATOM 3264 C C . LEU A 1 438 ? -10.857 9.560 29.656 1.00 98.12 438 LEU A C 1
ATOM 3266 O O . LEU A 1 438 ? -10.954 8.654 28.831 1.00 98.12 438 LEU A O 1
ATOM 3270 N N . PRO A 1 439 ? -10.176 9.427 30.813 1.00 98.62 439 PRO A N 1
ATOM 3271 C CA . PRO A 1 439 ? -9.454 8.205 31.161 1.00 98.62 439 PRO A CA 1
ATOM 3272 C C . PRO A 1 439 ? -10.350 6.961 31.160 1.00 98.62 439 PRO A C 1
ATOM 3274 O O . PRO A 1 439 ? -11.431 6.970 31.759 1.00 98.62 439 PRO A O 1
ATOM 3277 N N . ILE A 1 440 ? -9.876 5.882 30.538 1.00 98.81 440 ILE A N 1
ATOM 3278 C CA . ILE A 1 440 ? -10.602 4.610 30.409 1.00 98.81 440 ILE A CA 1
ATOM 3279 C C . ILE A 1 440 ? -10.890 3.999 31.777 1.00 98.81 440 ILE A C 1
ATOM 3281 O O . ILE A 1 440 ? -11.994 3.518 32.012 1.00 98.81 440 ILE A O 1
ATOM 3285 N N . THR A 1 441 ? -9.949 4.099 32.712 1.00 98.75 441 THR A N 1
ATOM 3286 C CA . THR A 1 441 ? -10.096 3.601 34.085 1.00 98.75 441 THR A CA 1
ATOM 3287 C C . THR A 1 441 ? -11.281 4.255 34.795 1.00 98.75 441 THR A C 1
ATOM 3289 O O . THR A 1 441 ? -12.023 3.588 35.511 1.00 98.75 441 THR A O 1
ATOM 3292 N N . GLY A 1 442 ? -11.514 5.550 34.557 1.00 98.56 442 GLY A N 1
ATOM 3293 C CA . GLY A 1 442 ? -12.654 6.273 35.125 1.00 98.56 442 GLY A CA 1
ATOM 3294 C C . GLY A 1 442 ? -13.989 5.934 34.457 1.00 98.56 442 GLY A C 1
ATOM 3295 O O . GLY A 1 442 ? -15.029 5.968 35.113 1.00 98.56 442 GLY A O 1
ATOM 3296 N N . LEU A 1 443 ? -13.981 5.597 33.166 1.00 98.75 443 LEU A N 1
ATOM 3297 C CA . LEU A 1 443 ? -15.178 5.150 32.449 1.00 98.75 443 LEU A CA 1
ATOM 3298 C C . LEU A 1 443 ? -15.569 3.718 32.840 1.00 98.75 443 LEU A C 1
ATOM 3300 O O . LEU A 1 443 ? -16.750 3.453 33.052 1.00 98.75 443 LEU A O 1
ATOM 3304 N N . ALA A 1 444 ? -14.585 2.837 33.031 1.00 98.75 444 ALA A N 1
ATOM 3305 C CA . ALA A 1 444 ? -14.791 1.438 33.395 1.00 98.75 444 ALA A CA 1
ATOM 3306 C C . ALA A 1 444 ? -15.538 1.259 34.728 1.00 98.75 444 ALA A C 1
ATOM 3308 O O . ALA A 1 444 ? -16.228 0.264 34.914 1.00 98.75 444 ALA A O 1
ATOM 3309 N N . THR A 1 445 ? -15.473 2.219 35.657 1.00 98.75 445 THR A N 1
ATOM 3310 C CA . THR A 1 445 ? -16.216 2.129 36.930 1.00 98.75 445 THR A CA 1
ATOM 3311 C C . THR A 1 445 ? -17.735 2.157 36.766 1.00 98.75 445 THR A C 1
ATOM 3313 O O . THR A 1 445 ? -18.443 1.772 37.694 1.00 98.75 445 THR A O 1
ATOM 3316 N N . GLY A 1 446 ? -18.233 2.589 35.603 1.00 98.44 446 GLY A N 1
ATOM 3317 C CA . GLY A 1 446 ? -19.655 2.598 35.285 1.00 98.44 446 GLY A CA 1
ATOM 3318 C C . GLY A 1 446 ? -20.233 1.224 34.951 1.00 98.44 446 GLY A C 1
ATOM 3319 O O . GLY A 1 446 ? -21.454 1.120 34.906 1.00 98.44 446 GLY A O 1
ATOM 3320 N N . VAL A 1 447 ? -19.395 0.202 34.735 1.00 98.75 447 VAL A N 1
ATOM 3321 C CA . VAL A 1 447 ? -19.815 -1.157 34.354 1.00 98.75 447 VAL A CA 1
ATOM 3322 C C . VAL A 1 447 ? -19.382 -2.200 35.384 1.00 98.75 447 VAL A C 1
ATOM 3324 O O . VAL A 1 447 ? -18.431 -2.000 36.150 1.00 98.75 447 VAL A O 1
ATOM 3327 N N . LYS A 1 448 ? -20.063 -3.349 35.382 1.00 98.56 448 LYS A N 1
ATOM 3328 C CA . LYS A 1 448 ? -19.766 -4.485 36.268 1.00 98.56 448 LYS A CA 1
ATOM 3329 C C . LYS A 1 448 ? -18.504 -5.242 35.835 1.00 98.56 448 LYS A C 1
ATOM 3331 O O . LYS A 1 448 ? -17.658 -5.524 36.679 1.00 98.56 448 LYS A O 1
ATOM 3336 N N . ARG A 1 449 ? -18.371 -5.542 34.535 1.00 98.31 449 ARG A N 1
ATOM 3337 C CA . ARG A 1 449 ? -17.251 -6.306 33.940 1.00 98.31 449 ARG A CA 1
ATOM 3338 C C . ARG A 1 449 ? -16.157 -5.371 33.425 1.00 98.31 449 ARG A C 1
ATOM 3340 O O . ARG A 1 449 ? -16.095 -5.038 32.244 1.00 98.31 449 ARG A O 1
ATOM 3347 N N . GLN A 1 450 ? -15.322 -4.880 34.332 1.00 98.75 450 GLN A N 1
ATOM 3348 C CA . GLN A 1 450 ? -14.288 -3.887 34.005 1.00 98.75 450 GLN A CA 1
ATOM 3349 C C . GLN A 1 450 ? -13.129 -4.492 33.198 1.00 98.75 450 GLN A C 1
ATOM 3351 O O . GLN A 1 450 ? -12.438 -3.773 32.482 1.00 98.75 450 GLN A O 1
ATOM 3356 N N . GLU A 1 451 ? -12.952 -5.808 33.283 1.00 98.75 451 GLU A N 1
ATOM 3357 C CA . GLU A 1 451 ? -11.996 -6.612 32.523 1.00 98.75 451 GLU A CA 1
ATOM 3358 C C . GLU A 1 451 ? -12.232 -6.589 31.005 1.00 98.75 451 GLU A C 1
ATOM 3360 O O . GLU A 1 451 ? -11.269 -6.708 30.242 1.00 98.75 451 GLU A O 1
ATOM 3365 N N . ASP A 1 452 ? -13.481 -6.362 30.584 1.00 98.75 452 ASP A N 1
ATOM 3366 C CA . ASP A 1 452 ? -13.912 -6.265 29.184 1.00 98.75 452 ASP A CA 1
ATOM 3367 C C . ASP A 1 452 ? -13.995 -4.810 28.685 1.00 98.75 452 ASP A C 1
ATOM 3369 O O . ASP A 1 452 ? -14.291 -4.568 27.510 1.00 98.75 452 ASP A O 1
ATOM 3373 N N . PHE A 1 453 ? -13.767 -3.830 29.569 1.00 98.94 453 PHE A N 1
ATOM 3374 C CA . PHE A 1 453 ? -13.867 -2.411 29.238 1.00 98.94 453 PHE A CA 1
ATOM 3375 C C . PHE A 1 453 ? -12.542 -1.873 28.695 1.00 98.94 453 PHE A C 1
ATOM 3377 O O . PHE A 1 453 ? -11.491 -2.049 29.315 1.00 98.94 453 PHE A O 1
ATOM 3384 N N . ILE A 1 454 ? -12.574 -1.193 27.547 1.00 98.94 454 ILE A N 1
ATOM 3385 C CA . ILE A 1 454 ? -11.364 -0.774 26.823 1.00 98.94 454 ILE A CA 1
ATOM 3386 C C . ILE A 1 454 ? -11.593 0.494 25.988 1.00 98.94 454 ILE A C 1
ATOM 3388 O O . ILE A 1 454 ? -12.707 0.784 25.553 1.00 98.94 454 ILE A O 1
ATOM 3392 N N . GLY A 1 455 ? -10.542 1.275 25.740 1.00 98.88 455 GLY A N 1
ATOM 3393 C CA . GLY A 1 455 ? -10.602 2.366 24.766 1.00 98.88 455 GLY A CA 1
ATOM 3394 C C . GLY A 1 455 ? -10.421 1.858 23.336 1.00 98.88 455 GLY A C 1
ATOM 3395 O O . GLY A 1 455 ? -9.460 1.145 23.055 1.00 98.88 455 GLY A O 1
ATOM 3396 N N . ILE A 1 456 ? -11.322 2.252 22.434 1.00 98.88 456 ILE A N 1
ATOM 3397 C CA . ILE A 1 456 ? -11.276 1.956 20.995 1.00 98.88 456 ILE A CA 1
ATOM 3398 C C . ILE A 1 456 ? -11.419 3.280 20.242 1.00 98.88 456 ILE A C 1
ATOM 3400 O O . ILE A 1 456 ? -12.502 3.645 19.781 1.00 98.88 456 ILE A O 1
ATOM 3404 N N . HIS A 1 457 ? -10.331 4.041 20.177 1.00 98.88 457 HIS A N 1
ATOM 3405 C CA . HIS A 1 457 ? -10.344 5.414 19.691 1.00 98.88 457 HIS A CA 1
ATOM 3406 C C . HIS A 1 457 ? -10.100 5.476 18.175 1.00 98.88 457 HIS A C 1
ATOM 3408 O O . HIS A 1 457 ? -9.023 5.159 17.662 1.00 98.88 457 HIS A O 1
ATOM 3414 N N . PHE A 1 458 ? -11.142 5.885 17.453 1.00 98.81 458 PHE A N 1
ATOM 3415 C CA . PHE A 1 458 ? -11.155 6.169 16.023 1.00 98.81 458 PHE A CA 1
ATOM 3416 C C . PHE A 1 458 ? -10.956 7.661 15.745 1.00 98.81 458 PHE A C 1
ATOM 3418 O O . PHE A 1 458 ? -11.242 8.524 16.569 1.00 98.81 458 PHE A O 1
ATOM 3425 N N . PHE A 1 459 ? -10.584 7.975 14.502 1.00 98.31 459 PHE A N 1
ATOM 3426 C CA . PHE A 1 459 ? -10.325 9.342 14.050 1.00 98.31 459 PHE A CA 1
ATOM 3427 C C . PHE A 1 459 ? -11.253 9.729 12.900 1.00 98.31 459 PHE A C 1
ATOM 3429 O O . PHE A 1 459 ? -11.508 8.933 11.995 1.00 98.31 459 PHE A O 1
ATOM 3436 N N . SER A 1 460 ? -11.745 10.967 12.908 1.00 95.06 460 SER A N 1
ATOM 3437 C CA . SER A 1 460 ? -12.615 11.473 11.844 1.00 95.06 460 SER A CA 1
ATOM 3438 C C . SER A 1 460 ? -11.820 11.945 10.616 1.00 95.06 460 SER A C 1
ATOM 3440 O O . SER A 1 460 ? -10.811 12.632 10.785 1.00 95.06 460 SER A O 1
ATOM 3442 N N . PRO A 1 461 ? -12.290 11.683 9.378 1.00 97.25 461 PRO A N 1
ATOM 3443 C CA . PRO A 1 461 ? -13.393 10.786 9.015 1.00 97.25 461 PRO A CA 1
ATOM 3444 C C . PRO A 1 461 ? -13.002 9.301 9.111 1.00 97.25 461 PRO A C 1
ATOM 3446 O O . PRO A 1 461 ? -11.986 8.879 8.550 1.00 97.25 461 PRO A O 1
ATOM 3449 N N . VAL A 1 462 ? -13.837 8.494 9.774 1.00 98.38 462 VAL A N 1
ATOM 3450 C CA . VAL A 1 462 ? -13.524 7.090 10.117 1.00 98.38 462 VAL A CA 1
ATOM 3451 C C . VAL A 1 462 ? -13.328 6.203 8.883 1.00 98.38 462 VAL A C 1
ATOM 3453 O O . VAL A 1 462 ? -12.520 5.276 8.906 1.00 98.38 462 VAL A O 1
ATOM 3456 N N . ASP A 1 463 ? -14.002 6.499 7.771 1.00 96.38 463 ASP A N 1
ATOM 3457 C CA . ASP A 1 463 ? -13.880 5.775 6.500 1.00 96.38 463 ASP A CA 1
ATOM 3458 C C . ASP A 1 463 ? -12.511 5.950 5.816 1.00 96.38 463 ASP A C 1
ATOM 3460 O O . ASP A 1 463 ? -12.183 5.190 4.902 1.00 96.38 463 ASP A O 1
ATOM 3464 N N . LYS A 1 464 ? -11.712 6.933 6.253 1.00 96.62 464 LYS A N 1
ATOM 3465 C CA . LYS A 1 464 ? -10.417 7.286 5.650 1.00 96.62 464 LYS A CA 1
ATOM 3466 C C . LYS A 1 464 ? -9.239 7.154 6.598 1.00 96.62 464 LYS A C 1
ATOM 3468 O O . LYS A 1 464 ? -8.154 6.802 6.146 1.00 96.62 464 LYS A O 1
ATOM 3473 N N . MET A 1 465 ? -9.426 7.468 7.877 1.00 98.06 465 MET A N 1
ATOM 3474 C CA . MET A 1 465 ? -8.334 7.429 8.844 1.00 98.06 465 MET A CA 1
ATOM 3475 C C . MET A 1 465 ? -7.938 5.972 9.133 1.00 98.06 465 MET A C 1
ATOM 3477 O O . MET A 1 465 ? -8.806 5.180 9.508 1.00 98.06 465 MET A O 1
ATOM 3481 N N . PRO A 1 466 ? -6.664 5.581 8.947 1.00 97.44 466 PRO A N 1
ATOM 3482 C CA . PRO A 1 466 ? -6.261 4.176 9.002 1.00 97.44 466 PRO A CA 1
ATOM 3483 C C . PRO A 1 466 ? -5.979 3.671 10.419 1.00 97.44 466 PRO A C 1
ATOM 3485 O O . PRO A 1 466 ? -5.883 2.468 10.603 1.00 97.44 466 PRO A O 1
ATOM 3488 N N . LEU A 1 467 ? -5.829 4.556 11.404 1.00 98.50 467 LEU A N 1
ATOM 3489 C CA . LEU A 1 467 ? -5.403 4.211 12.760 1.00 98.50 467 LEU A CA 1
ATOM 3490 C C . LEU A 1 467 ? -6.603 3.899 13.670 1.00 98.50 467 LEU A C 1
ATOM 3492 O O . LEU A 1 467 ? -7.646 4.546 13.555 1.00 98.50 467 LEU A O 1
ATOM 3496 N N . VAL A 1 468 ? -6.422 2.961 14.599 1.00 98.88 468 VAL A N 1
ATOM 3497 C CA . VAL A 1 468 ? -7.215 2.851 15.834 1.00 98.88 468 VAL A CA 1
ATOM 3498 C C . VAL A 1 468 ? -6.240 2.865 17.007 1.00 98.88 468 VAL A C 1
ATOM 3500 O O . VAL A 1 468 ? -5.303 2.067 17.051 1.00 98.88 468 VAL A O 1
ATOM 3503 N N . GLU A 1 469 ? -6.440 3.790 17.940 1.00 98.88 469 GLU A N 1
ATOM 3504 C CA . GLU A 1 469 ? -5.694 3.833 19.197 1.00 98.88 469 GLU A CA 1
ATOM 3505 C C . GLU A 1 469 ? -6.444 2.987 20.233 1.00 98.88 469 GLU A C 1
ATOM 3507 O O . GLU A 1 469 ? -7.587 3.280 20.582 1.00 98.88 469 GLU A O 1
ATOM 3512 N N . ILE A 1 470 ? -5.819 1.897 20.675 1.00 98.88 470 ILE A N 1
ATOM 3513 C CA . ILE A 1 470 ? -6.356 0.964 21.667 1.00 98.88 470 ILE A CA 1
ATOM 3514 C C . ILE A 1 470 ? -5.805 1.372 23.028 1.00 98.88 470 ILE A C 1
ATOM 3516 O O . ILE A 1 470 ? -4.587 1.408 23.211 1.00 98.88 470 ILE A O 1
ATOM 3520 N N . ILE A 1 471 ? -6.681 1.674 23.986 1.00 98.88 471 ILE A N 1
ATOM 3521 C CA . ILE A 1 471 ? -6.271 2.203 25.292 1.00 98.88 471 ILE A CA 1
ATOM 3522 C C . ILE A 1 471 ? -6.586 1.206 26.404 1.00 98.88 471 ILE A C 1
ATOM 3524 O O . ILE A 1 471 ? -7.754 0.923 26.680 1.00 98.88 471 ILE A O 1
ATOM 3528 N N . LYS A 1 472 ? -5.538 0.713 27.068 1.00 98.81 472 LYS A N 1
ATOM 3529 C CA . LYS A 1 472 ? -5.622 -0.216 28.199 1.00 98.81 472 LYS A CA 1
ATOM 3530 C C . LYS A 1 472 ? -5.862 0.553 29.502 1.00 98.81 472 LYS A C 1
ATOM 3532 O O . LYS A 1 472 ? -4.955 1.225 29.993 1.00 98.81 472 LYS A O 1
ATOM 3537 N N . GLY A 1 473 ? -7.073 0.448 30.055 1.00 98.75 473 GLY A N 1
ATOM 3538 C CA . GLY A 1 473 ? -7.385 0.882 31.420 1.00 98.75 473 GLY A CA 1
ATOM 3539 C C . GLY A 1 473 ? -6.740 -0.028 32.466 1.00 98.75 473 GLY A C 1
ATOM 3540 O O . GLY A 1 473 ? -6.324 -1.142 32.152 1.00 98.75 473 GLY A O 1
ATOM 3541 N N . GLU A 1 474 ? -6.690 0.409 33.727 1.00 98.62 474 GLU A N 1
ATOM 3542 C CA . GLU A 1 474 ? -6.022 -0.351 34.802 1.00 98.62 474 GLU A CA 1
ATOM 3543 C C . GLU A 1 474 ? -6.579 -1.768 34.998 1.00 98.62 474 GLU A C 1
ATOM 3545 O O . GLU A 1 474 ? -5.841 -2.673 35.381 1.00 98.62 474 GLU A O 1
ATOM 3550 N N . LYS A 1 475 ? -7.876 -1.965 34.732 1.00 98.75 475 LYS A N 1
ATOM 3551 C CA . LYS A 1 475 ? -8.540 -3.269 34.859 1.00 98.75 475 LYS A CA 1
ATOM 3552 C C . LYS A 1 475 ? -8.747 -4.002 33.540 1.00 98.75 475 LYS A C 1
ATOM 3554 O O . LYS A 1 475 ? -9.216 -5.132 33.573 1.00 98.75 475 LYS A O 1
ATOM 3559 N N . THR A 1 476 ? -8.405 -3.393 32.407 1.00 98.88 476 THR A N 1
ATOM 3560 C CA . THR A 1 476 ? -8.593 -4.008 31.092 1.00 98.88 476 THR A CA 1
ATOM 3561 C C . THR A 1 476 ? -7.726 -5.260 30.973 1.00 98.88 476 THR A C 1
ATOM 3563 O O . THR A 1 476 ? -6.508 -5.204 31.170 1.00 98.88 476 THR A O 1
ATOM 3566 N N . SER A 1 477 ? -8.347 -6.388 30.633 1.00 98.81 477 SER A N 1
ATOM 3567 C CA . SER A 1 477 ? -7.645 -7.657 30.454 1.00 98.81 477 SER A CA 1
ATOM 3568 C C . SER A 1 477 ? -6.797 -7.675 29.179 1.00 98.81 477 SER A C 1
ATOM 3570 O O . SER A 1 477 ? -7.055 -6.952 28.212 1.00 98.81 477 SER A O 1
ATOM 3572 N N . ASP A 1 478 ? -5.793 -8.550 29.152 1.00 98.62 478 ASP A N 1
ATOM 3573 C CA . ASP A 1 478 ? -5.015 -8.792 27.934 1.00 98.62 478 ASP A CA 1
ATOM 3574 C C . ASP A 1 478 ? -5.873 -9.441 26.836 1.00 98.62 478 ASP A C 1
ATOM 3576 O O . ASP A 1 478 ? -5.661 -9.174 25.653 1.00 98.62 478 ASP A O 1
ATOM 3580 N N . GLU A 1 479 ? -6.894 -10.222 27.212 1.00 98.44 479 GLU A N 1
ATOM 3581 C CA . GLU A 1 479 ? -7.854 -10.799 26.266 1.00 98.44 479 GLU A CA 1
ATOM 3582 C C . GLU A 1 479 ? -8.667 -9.711 25.562 1.00 98.44 479 GLU A C 1
ATOM 3584 O O . GLU A 1 479 ? -8.775 -9.720 24.334 1.00 98.44 479 GLU A O 1
ATOM 3589 N N . ALA A 1 480 ? -9.178 -8.727 26.308 1.00 98.75 480 ALA A N 1
ATOM 3590 C CA . ALA A 1 480 ? -9.892 -7.598 25.726 1.00 98.75 480 ALA A CA 1
ATOM 3591 C C . ALA A 1 480 ? -9.017 -6.810 24.745 1.00 98.75 480 ALA A C 1
ATOM 3593 O O . ALA A 1 480 ? -9.452 -6.479 23.639 1.00 98.75 480 ALA A O 1
ATOM 3594 N N . LEU A 1 481 ? -7.757 -6.575 25.114 1.00 98.81 481 LEU A N 1
ATOM 3595 C CA . LEU A 1 481 ? -6.779 -5.907 24.262 1.00 98.81 481 LEU A CA 1
ATOM 3596 C C . LEU A 1 481 ? -6.537 -6.689 22.963 1.00 98.81 481 LEU A C 1
ATOM 3598 O O . LEU A 1 481 ? -6.640 -6.114 21.878 1.00 98.81 481 LEU A O 1
ATOM 3602 N N . ALA A 1 482 ? -6.269 -7.994 23.056 1.00 98.69 482 ALA A N 1
ATOM 3603 C CA . ALA A 1 482 ? -6.047 -8.852 21.894 1.00 98.69 482 ALA A CA 1
ATOM 3604 C C . ALA A 1 482 ? -7.272 -8.897 20.965 1.00 98.69 482 ALA A C 1
ATOM 3606 O O . ALA A 1 482 ? -7.131 -8.761 19.751 1.00 98.69 482 ALA A O 1
ATOM 3607 N N . ARG A 1 483 ? -8.486 -8.990 21.521 1.00 98.62 483 ARG A N 1
ATOM 3608 C CA . ARG A 1 483 ? -9.741 -8.986 20.752 1.00 98.62 483 ARG A CA 1
ATOM 3609 C C . ARG A 1 483 ? -9.967 -7.670 19.994 1.00 98.62 483 ARG A C 1
ATOM 3611 O O . ARG A 1 483 ? -10.384 -7.701 18.836 1.00 98.62 483 ARG A O 1
ATOM 3618 N N . VAL A 1 484 ? -9.667 -6.511 20.594 1.00 98.81 484 VAL A N 1
ATOM 3619 C CA . VAL A 1 484 ? -9.742 -5.211 19.891 1.00 98.81 484 VAL A CA 1
ATOM 3620 C C . VAL A 1 484 ? -8.631 -5.063 18.848 1.00 98.81 484 VAL A C 1
ATOM 3622 O O . VAL A 1 484 ? -8.856 -4.487 17.779 1.00 98.81 484 VAL A O 1
ATOM 3625 N N . PHE A 1 485 ? -7.442 -5.599 19.122 1.00 98.75 485 PHE A N 1
ATOM 3626 C CA . PHE A 1 485 ? -6.342 -5.635 18.160 1.00 98.75 485 PHE A CA 1
ATOM 3627 C C . PHE A 1 485 ? -6.742 -6.418 16.902 1.00 98.75 485 PHE A C 1
ATOM 3629 O O . PHE A 1 485 ? -6.642 -5.901 15.786 1.00 98.75 485 PHE A O 1
ATOM 3636 N N . ASP A 1 486 ? -7.294 -7.619 17.086 1.00 98.44 486 ASP A N 1
ATOM 3637 C CA . ASP A 1 486 ? -7.759 -8.488 16.003 1.00 98.44 486 ASP A CA 1
ATOM 3638 C C . ASP A 1 486 ? -8.921 -7.847 15.226 1.00 98.44 486 ASP A C 1
ATOM 3640 O O . ASP A 1 486 ? -8.923 -7.852 13.993 1.00 98.44 486 ASP A O 1
ATOM 3644 N N . TYR A 1 487 ? -9.867 -7.209 15.927 1.00 98.69 487 TYR A N 1
ATOM 3645 C CA . TYR A 1 487 ? -10.928 -6.409 15.308 1.00 98.69 487 TYR A CA 1
ATOM 3646 C C . TYR A 1 487 ? -10.366 -5.298 14.414 1.00 98.69 487 TYR A C 1
ATOM 3648 O O . TYR A 1 487 ? -10.813 -5.128 13.279 1.00 98.69 487 TYR A O 1
ATOM 3656 N N . THR A 1 488 ? -9.369 -4.560 14.908 1.00 98.75 488 THR A N 1
ATOM 3657 C CA . THR A 1 488 ? -8.750 -3.443 14.185 1.00 98.75 488 THR A CA 1
ATOM 3658 C C . THR A 1 488 ? -8.133 -3.914 12.867 1.00 98.75 488 THR A C 1
ATOM 3660 O O . THR A 1 488 ? -8.364 -3.299 11.822 1.00 98.75 488 THR A O 1
ATOM 3663 N N . LEU A 1 489 ? -7.419 -5.044 12.890 1.00 97.88 489 LEU A N 1
ATOM 3664 C CA . LEU A 1 489 ? -6.882 -5.662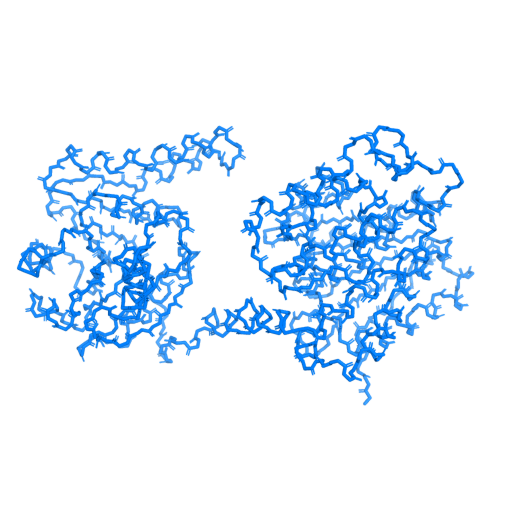 11.678 1.00 97.88 489 LEU A CA 1
ATOM 3665 C C . LEU A 1 489 ? -7.995 -6.168 10.749 1.00 97.88 489 LEU A C 1
ATOM 3667 O O . LEU A 1 489 ? -7.921 -5.959 9.536 1.00 97.88 489 LEU A O 1
ATOM 3671 N N . ALA A 1 490 ? -9.050 -6.780 11.296 1.00 97.81 490 ALA A N 1
ATOM 3672 C CA . ALA A 1 490 ? -10.175 -7.306 10.520 1.00 97.81 490 ALA A CA 1
ATOM 3673 C C . ALA A 1 490 ? -10.920 -6.214 9.731 1.00 97.81 490 ALA A C 1
ATOM 3675 O O . ALA A 1 490 ? -11.356 -6.459 8.606 1.00 97.81 490 ALA A O 1
ATOM 3676 N N . ILE A 1 491 ? -11.013 -4.993 10.270 1.00 98.25 491 ILE A N 1
ATOM 3677 C CA . ILE A 1 491 ? -11.596 -3.837 9.565 1.00 98.25 491 ILE A CA 1
ATOM 3678 C C . ILE A 1 491 ? -10.608 -3.104 8.643 1.00 98.25 491 ILE A C 1
ATOM 3680 O O . ILE A 1 491 ? -10.935 -2.047 8.095 1.00 98.25 491 ILE A O 1
ATOM 3684 N N . GLY A 1 492 ? -9.402 -3.648 8.450 1.00 97.19 492 GLY A N 1
ATOM 3685 C CA . GLY A 1 492 ? -8.375 -3.075 7.579 1.00 97.19 492 GLY A CA 1
ATOM 3686 C C . GLY A 1 492 ? -7.767 -1.781 8.121 1.00 97.19 492 GLY A C 1
ATOM 3687 O O . GLY A 1 492 ? -7.427 -0.893 7.336 1.00 97.19 492 GLY A O 1
ATOM 3688 N N . LYS A 1 493 ? -7.668 -1.655 9.448 1.00 98.56 493 LYS A N 1
ATOM 3689 C CA . LYS A 1 493 ? -7.020 -0.540 10.146 1.00 98.56 493 LYS A CA 1
ATOM 3690 C C . LYS A 1 493 ? -5.753 -1.007 10.868 1.00 98.56 493 LYS A C 1
ATOM 3692 O O . LYS A 1 493 ? -5.515 -2.198 11.034 1.00 98.56 493 LYS A O 1
ATOM 3697 N N . THR A 1 494 ? -4.927 -0.051 11.276 1.00 98.56 494 THR A N 1
ATOM 3698 C CA . THR A 1 494 ? -3.654 -0.270 11.966 1.00 98.56 494 THR A CA 1
ATOM 3699 C C . THR A 1 494 ? -3.827 0.023 13.459 1.00 98.56 494 THR A C 1
ATOM 3701 O O . THR A 1 494 ? -4.210 1.146 13.799 1.00 98.56 494 THR A O 1
ATOM 3704 N N . PRO A 1 495 ? -3.573 -0.950 14.350 1.00 98.62 495 PRO A N 1
ATOM 3705 C CA . PRO A 1 495 ? -3.662 -0.744 15.791 1.00 98.62 495 PRO A CA 1
ATOM 3706 C C . PRO A 1 495 ? -2.385 -0.119 16.361 1.00 98.62 495 PRO A C 1
ATOM 3708 O O . PRO A 1 495 ? -1.277 -0.465 15.958 1.00 98.62 495 PRO A O 1
ATOM 3711 N N . ILE A 1 496 ? -2.539 0.741 17.365 1.00 98.62 496 ILE A N 1
ATOM 3712 C CA . ILE A 1 496 ? -1.492 1.035 18.355 1.00 98.62 496 ILE A CA 1
ATOM 3713 C C . ILE A 1 496 ? -2.058 0.790 19.749 1.00 98.62 496 ILE A C 1
ATOM 3715 O O . ILE A 1 496 ? -3.252 0.985 19.964 1.00 98.62 496 ILE A O 1
ATOM 3719 N N . VAL A 1 497 ? -1.215 0.372 20.690 1.00 98.75 497 VAL A N 1
ATOM 3720 C CA . VAL A 1 497 ? -1.623 0.083 22.071 1.00 98.75 497 VAL A CA 1
ATOM 3721 C C . VAL A 1 497 ? -0.999 1.108 23.005 1.00 98.75 497 VAL A C 1
ATOM 3723 O O . VAL A 1 497 ? 0.212 1.325 22.982 1.00 98.75 497 VAL A O 1
ATOM 3726 N N . VAL A 1 498 ? -1.833 1.747 23.820 1.00 98.69 498 VAL A N 1
ATOM 3727 C CA . VAL A 1 498 ? -1.455 2.836 24.724 1.00 98.69 498 VAL A CA 1
ATOM 3728 C C . VAL A 1 498 ? -1.997 2.537 26.122 1.00 98.69 498 VAL A C 1
ATOM 3730 O O . VAL A 1 498 ? -3.090 1.995 26.275 1.00 98.69 498 VAL A O 1
ATOM 3733 N N . ASN A 1 499 ? -1.239 2.886 27.160 1.00 98.75 499 ASN A N 1
ATOM 3734 C CA . ASN A 1 499 ? -1.724 2.810 28.539 1.00 98.75 499 ASN A CA 1
ATOM 3735 C C . ASN A 1 499 ? -2.614 4.011 28.866 1.00 98.75 499 ASN A C 1
ATOM 3737 O O . ASN A 1 499 ? -2.393 5.114 28.363 1.00 98.75 499 ASN A O 1
ATOM 3741 N N . ASP A 1 500 ? -3.594 3.807 29.741 1.00 98.56 500 ASP A N 1
ATOM 3742 C CA . ASP A 1 500 ? -4.519 4.864 30.122 1.00 98.56 500 ASP A CA 1
ATOM 3743 C C . ASP A 1 500 ? -3.808 6.075 30.744 1.00 98.56 500 ASP A C 1
ATOM 3745 O O . ASP A 1 500 ? -3.007 5.984 31.675 1.00 98.56 500 ASP A O 1
ATOM 3749 N N . SER A 1 501 ? -4.104 7.239 30.181 1.00 98.38 501 SER A N 1
ATOM 3750 C CA . SER A 1 501 ? -3.643 8.541 30.639 1.00 98.38 501 SER A CA 1
ATOM 3751 C C . SER A 1 501 ? -4.526 9.601 29.999 1.00 98.38 501 SER A C 1
ATOM 3753 O O . SER A 1 501 ? -4.988 9.436 28.871 1.00 98.38 501 SER A O 1
ATOM 3755 N N . ARG A 1 502 ? -4.767 10.717 30.688 1.00 98.12 502 ARG A N 1
ATOM 3756 C CA . ARG A 1 502 ? -5.634 11.776 30.156 1.00 98.12 502 ARG A CA 1
ATOM 3757 C C . ARG A 1 502 ? -5.074 12.322 28.836 1.00 98.12 502 ARG A C 1
ATOM 3759 O O . ARG A 1 502 ? -3.940 12.793 28.788 1.00 98.12 502 ARG A O 1
ATOM 3766 N N . GLY A 1 503 ? -5.899 12.288 27.788 1.00 95.44 503 GLY A N 1
ATOM 3767 C CA . GLY A 1 503 ? -5.511 12.684 26.428 1.00 95.44 503 GLY A CA 1
ATOM 3768 C C . GLY A 1 503 ? -4.692 11.639 25.656 1.00 95.44 503 GLY A C 1
ATOM 3769 O O . GLY A 1 503 ? -4.304 11.916 24.523 1.00 95.44 503 GLY A O 1
ATOM 3770 N N . PHE A 1 504 ? -4.448 10.463 26.241 1.00 98.50 504 PHE A N 1
ATOM 3771 C CA . PHE A 1 504 ? -3.787 9.314 25.614 1.00 98.50 504 PHE A CA 1
ATOM 3772 C C . PHE A 1 504 ? -2.464 9.690 24.927 1.00 98.50 504 PHE A C 1
ATOM 3774 O O . PHE A 1 504 ? -1.693 10.498 25.458 1.00 98.50 504 PHE A O 1
ATOM 3781 N N . PHE A 1 505 ? -2.174 9.102 23.765 1.00 98.56 505 PHE A N 1
ATOM 3782 C CA . PHE A 1 505 ? -1.072 9.538 22.921 1.00 98.56 505 PHE A CA 1
ATOM 3783 C C . PHE A 1 505 ? -1.554 10.562 21.891 1.00 98.56 505 PHE A C 1
ATOM 3785 O O . PHE A 1 505 ? -1.026 11.676 21.828 1.00 98.56 505 PHE A O 1
ATOM 3792 N N . THR A 1 506 ? -2.573 10.219 21.103 1.00 98.25 506 THR A N 1
ATOM 3793 C CA . THR A 1 506 ? -2.937 11.010 19.917 1.00 98.25 506 THR A CA 1
ATOM 3794 C C . THR A 1 506 ? -3.473 12.401 20.256 1.00 98.25 506 THR A C 1
ATOM 3796 O O . THR A 1 506 ? -2.929 13.392 19.764 1.00 98.25 506 THR A O 1
ATOM 3799 N N . SER A 1 507 ? -4.480 12.502 21.131 1.00 97.88 507 SER A N 1
ATOM 3800 C CA . SER A 1 507 ? -5.095 13.780 21.524 1.00 97.88 507 SER A CA 1
ATOM 3801 C C . SER A 1 507 ? -4.099 14.701 22.235 1.00 97.88 507 SER A C 1
ATOM 3803 O O . SER A 1 507 ? -4.082 15.911 22.003 1.00 97.88 507 SER A O 1
ATOM 3805 N N . ARG A 1 508 ? -3.220 14.133 23.068 1.00 98.38 508 ARG A N 1
ATOM 3806 C CA . ARG A 1 508 ? -2.164 14.873 23.767 1.00 98.38 508 ARG A CA 1
ATOM 3807 C C . ARG A 1 508 ? -1.160 15.488 22.791 1.00 98.38 508 ARG A C 1
ATOM 3809 O O . ARG A 1 508 ? -0.849 16.670 22.918 1.00 98.38 508 ARG A O 1
ATOM 3816 N N . VAL A 1 509 ? -0.665 14.711 21.827 1.00 98.50 509 VAL A N 1
ATOM 3817 C CA . VAL A 1 509 ? 0.361 15.168 20.872 1.00 98.50 509 VAL A CA 1
ATOM 3818 C C . VAL A 1 509 ? -0.220 16.116 19.819 1.00 98.50 509 VAL A C 1
ATOM 3820 O O . VAL A 1 509 ? 0.397 17.129 19.497 1.00 98.50 509 VAL A O 1
ATOM 3823 N N . ILE A 1 510 ? -1.427 15.864 19.300 1.00 98.19 510 ILE A N 1
ATOM 3824 C CA . ILE A 1 510 ? -2.052 16.813 18.361 1.00 98.19 510 ILE A CA 1
ATOM 3825 C C . ILE A 1 510 ? -2.392 18.143 19.048 1.00 98.19 510 ILE A C 1
ATOM 3827 O O . ILE A 1 510 ? -2.295 19.199 18.421 1.00 98.19 510 ILE A O 1
ATOM 3831 N N . GLY A 1 511 ? -2.718 18.107 20.345 1.00 98.25 511 GLY A N 1
ATOM 3832 C CA . GLY A 1 511 ? -2.937 19.300 21.157 1.00 98.25 511 GLY A CA 1
ATOM 3833 C C . GLY A 1 511 ? -1.723 20.228 21.165 1.00 98.25 511 GLY A C 1
ATOM 3834 O O . GLY A 1 511 ? -1.884 21.425 20.946 1.00 98.25 511 GLY A O 1
ATOM 3835 N N . THR A 1 512 ? -0.503 19.699 21.326 1.00 98.50 512 THR A N 1
ATOM 3836 C CA . THR A 1 512 ? 0.710 20.537 21.289 1.00 98.50 512 THR A CA 1
ATOM 3837 C C . THR A 1 512 ? 0.921 21.167 19.915 1.00 98.50 512 THR A C 1
ATOM 3839 O O . THR A 1 512 ? 1.230 22.348 19.834 1.00 98.50 512 THR A O 1
ATOM 3842 N N . PHE A 1 513 ? 0.687 20.421 18.829 1.00 98.25 513 PHE A N 1
ATOM 3843 C CA . PHE A 1 513 ? 0.826 20.946 17.466 1.00 98.25 513 PHE A CA 1
ATOM 3844 C C . PHE A 1 513 ? -0.134 22.110 17.174 1.00 98.25 513 PHE A C 1
ATOM 3846 O O . PHE A 1 513 ? 0.274 23.127 16.615 1.00 98.25 513 PHE A O 1
ATOM 3853 N N . VAL A 1 514 ? -1.404 21.981 17.568 1.00 98.31 514 VAL A N 1
ATOM 3854 C CA . VAL A 1 514 ? -2.396 23.050 17.381 1.00 98.31 514 VAL A CA 1
ATOM 3855 C C . VAL A 1 514 ? -2.105 24.236 18.301 1.00 98.31 514 VAL A C 1
ATOM 3857 O O . VAL A 1 514 ? -2.205 25.379 17.859 1.00 98.31 514 VAL A O 1
ATOM 3860 N N . ASN A 1 515 ? -1.710 23.985 19.551 1.00 98.50 515 ASN A N 1
ATOM 3861 C CA . ASN A 1 515 ? -1.421 25.046 20.514 1.00 98.50 515 ASN A CA 1
ATOM 3862 C C . ASN A 1 515 ? -0.247 25.929 20.083 1.00 98.50 515 ASN A C 1
ATOM 3864 O O . ASN A 1 515 ? -0.344 27.137 20.256 1.00 98.50 515 ASN A O 1
ATOM 3868 N N . GLU A 1 516 ? 0.800 25.375 19.466 1.00 98.69 516 GLU A N 1
ATOM 3869 C CA . GLU A 1 516 ? 1.891 26.181 18.894 1.00 98.69 516 GLU A CA 1
ATOM 3870 C C . GLU A 1 516 ? 1.383 27.131 17.800 1.00 98.69 516 GLU A C 1
ATOM 3872 O O . GLU A 1 516 ? 1.742 28.304 17.769 1.00 98.69 516 GLU A O 1
ATOM 3877 N N . ALA A 1 517 ? 0.482 26.669 16.926 1.00 98.56 517 ALA A N 1
ATOM 3878 C CA . ALA A 1 517 ? -0.114 27.532 15.905 1.00 98.56 517 ALA A CA 1
ATOM 3879 C C . ALA A 1 517 ? -0.985 28.648 16.505 1.00 98.56 517 ALA A C 1
ATOM 3881 O O . ALA A 1 517 ? -0.970 29.777 16.015 1.00 98.56 517 ALA A O 1
ATOM 3882 N N . LEU A 1 518 ? -1.734 28.343 17.567 1.00 98.56 518 LEU A N 1
ATOM 3883 C CA . LEU A 1 518 ? -2.529 29.337 18.289 1.00 98.56 518 LEU A CA 1
ATOM 3884 C C . LEU A 1 518 ? -1.652 30.323 19.072 1.00 98.56 518 LEU A C 1
ATOM 3886 O O . LEU A 1 518 ? -2.006 31.496 19.157 1.00 98.56 518 LEU A O 1
ATOM 3890 N N . ALA A 1 519 ? -0.517 29.867 19.609 1.00 98.62 519 ALA A N 1
ATOM 3891 C CA . ALA A 1 519 ? 0.471 30.721 20.258 1.00 98.62 519 ALA A CA 1
ATOM 3892 C C . ALA A 1 519 ? 1.080 31.704 19.252 1.00 98.62 519 ALA A C 1
ATOM 3894 O O . ALA A 1 519 ? 1.000 32.907 19.481 1.00 98.62 519 ALA A O 1
ATOM 3895 N N . MET A 1 520 ? 1.540 31.214 18.092 1.00 98.62 520 MET A N 1
ATOM 3896 C CA . MET A 1 520 ? 2.032 32.065 17.001 1.00 98.62 520 MET A CA 1
ATOM 3897 C C . MET A 1 520 ? 0.991 33.113 16.582 1.00 98.62 520 MET A C 1
ATOM 3899 O O . MET A 1 520 ? 1.328 34.280 16.450 1.00 98.62 520 MET A O 1
ATOM 3903 N N . LEU A 1 521 ? -0.291 32.742 16.457 1.00 98.31 521 LEU A N 1
ATOM 3904 C CA . LEU A 1 521 ? -1.360 33.705 16.151 1.00 98.31 521 LEU A CA 1
ATOM 3905 C C . LEU A 1 521 ? -1.492 34.813 17.214 1.00 98.31 521 LEU A C 1
ATOM 3907 O O . LEU A 1 521 ? -1.857 35.941 16.886 1.00 98.31 521 LEU A O 1
ATOM 3911 N N . GLY A 1 522 ? -1.241 34.495 18.485 1.00 98.31 522 GLY A N 1
ATOM 3912 C CA . GLY A 1 522 ? -1.227 35.474 19.572 1.00 98.31 522 GLY A CA 1
ATOM 3913 C C . GLY A 1 522 ? 0.003 36.389 19.563 1.00 98.31 522 GLY A C 1
ATOM 3914 O O . GLY A 1 522 ? -0.069 37.493 20.102 1.00 98.31 522 GLY A O 1
ATOM 3915 N N . GLU A 1 523 ? 1.104 35.951 18.951 1.00 98.25 523 GLU A N 1
ATOM 3916 C CA . GLU A 1 523 ? 2.371 36.687 18.845 1.00 98.25 523 GLU A CA 1
ATOM 3917 C C . GLU A 1 523 ? 2.409 37.681 17.667 1.00 98.25 523 GLU A C 1
ATOM 3919 O O . GLU A 1 523 ? 3.280 38.554 17.641 1.00 98.25 523 GLU A O 1
ATOM 3924 N N . GLY A 1 524 ? 1.431 37.613 16.755 1.00 92.62 524 GLY A N 1
ATOM 3925 C CA . GLY A 1 524 ? 1.296 38.482 15.574 1.00 92.62 524 GLY A CA 1
ATOM 3926 C C . GLY A 1 524 ? 1.739 37.804 14.287 1.00 92.62 524 GLY A C 1
ATOM 3927 O O . GLY A 1 524 ? 1.989 38.552 13.313 1.00 92.62 524 GLY A O 1
#